Protein 4HSC (pdb70)

Solvent-accessible surface area: 22706 Å² total; per-residue (Å²): 168,93,33,51,138,64,3,20,89,102,0,94,80,14,127,37,84,55,91,129,23,0,27,44,107,31,88,91,32,142,144,56,45,55,63,58,22,77,120,65,103,74,59,0,35,12,14,62,42,98,95,76,105,27,99,46,62,22,67,37,8,13,19,38,52,87,60,10,83,69,6,23,0,0,2,4,0,10,0,31,156,18,0,7,55,16,102,9,54,34,6,103,22,144,23,48,70,15,99,0,73,0,68,6,67,61,18,40,127,107,6,57,46,98,10,110,61,0,49,92,61,65,0,28,74,18,11,84,80,1,16,77,63,6,38,118,102,83,11,76,44,104,83,40,100,21,144,71,61,86,44,64,21,18,1,35,30,114,25,3,0,22,6,35,0,30,9,12,10,148,41,0,41,63,20,4,31,13,53,38,140,10,6,61,102,3,82,52,19,0,2,0,0,0,23,10,4,15,6,15,17,0,36,4,72,83,14,128,51,4,5,59,6,6,35,111,49,5,29,12,148,52,0,92,175,79,32,4,43,58,130,11,0,2,0,0,0,14,33,0,8,19,0,28,8,0,2,0,18,0,34,4,77,24,45,29,97,64,3,92,44,0,0,34,23,0,17,186,23,79,118,18,85,112,58,58,124,54,40,75,4,20,138,95,1,40,2,5,0,1,18,30,11,17,64,83,98,94,57,81,108,48,93,22,132,67,20,75,57,0,48,84,24,23,146,93,19,24,46,3,13,156,156,40,65,20,54,37,12,2,6,26,1,0,2,3,58,74,48,109,78,1,11,5,7,14,78,9,37,23,33,29,18,51,1,22,63,97,40,42,6,112,0,36,4,23,0,84,0,75,15,54,0,19,0,53,0,41,8,15,39,15,46,20,96,110,155,13,135,81,86,80,58,169,96,162,21,114,37,16,112,128,68,31,87,48,107,40,77,52,81,6,100,3,29,12,9,12,96,61,3,74,1,12,0,56,0,28,8,43,41,98,206,62,134,72,62,120,24,12,70,55,154,96,8,128,33,17,141,66,0,29,0,63,4,40,24,54,36,109,74,17,156,28,58,27,77,85,180

Sequence (469 aa):
EDHTEEINDKIYSLNYNELEVLAKNGETIENFVPKEGVKKADKFIVIERKKKNINTTPVDISIIDSVTDRTYPAALQLANKGFTENKPDAVVTKRNPQKIHIDLPGMGDKATVEVNDPTYANVSTAIDNLVNQWHDNYSGGNTLPARTQYTESMVYSKSQIEAALNVNSKILDGTLGIDFKSISKGEKKVMIAAYKQIFYTVSANLPNNPADVFDKSVTFKELQRKGVSNEAPPLFVSNVAYGRTVFVKLETSSKSNDVEAAFSAALKGTDVKTNGKYSDILENSSFTAVVLGGDAAEHNKVVTKDFDVIRNVIKDNATFSRKNPAYPISYTSVFLKNNKIAGVNNRTEYVETTSTEYTSGKINLSHQGAYVAQYEILWDEINYDDKGKEVITKRRWDNNWYSKTSPFSTVIPLGANSRNIRIMARECTGLAWEWWRKVIDERDVKLSKEINVNISGSTLSPYGSITYK

Structure (mmCIF, N/CA/C/O backbone):
data_4HSC
#
_entry.id   4HSC
#
_cell.length_a   46.208
_cell.length_b   85.343
_cell.length_c   81.223
_cell.angle_alpha   90.000
_cell.angle_beta   92.080
_cell.angle_gamma   90.000
#
_symmetry.space_group_name_H-M   'P 1 21 1'
#
loop_
_entity.id
_entity.type
_entity.pdbx_description
1 polymer 'Streptolysin O'
2 water water
#
loop_
_atom_site.group_PDB
_atom_site.id
_atom_site.type_symbol
_atom_site.label_atom_id
_atom_site.label_alt_id
_atom_site.label_comp_id
_atom_site.label_asym_id
_atom_site.label_entity_id
_atom_site.label_seq_id
_atom_site.pdbx_PDB_ins_code
_atom_site.Cartn_x
_atom_site.Cartn_y
_atom_site.Cartn_z
_atom_site.occupancy
_atom_site.B_iso_or_equiv
_atom_site.auth_seq_id
_atom_site.auth_comp_id
_atom_site.auth_asym_id
_atom_site.auth_atom_id
_atom_site.pdbx_PDB_model_num
ATOM 1 N N . GLU A 1 103 ? 35.912 -7.553 -29.166 1.00 48.69 103 GLU X N 1
ATOM 2 C CA . GLU A 1 103 ? 36.936 -7.250 -28.163 1.00 62.34 103 GLU X CA 1
ATOM 3 C C . GLU A 1 103 ? 36.422 -7.425 -26.724 1.00 60.26 103 GLU X C 1
ATOM 4 O O . GLU A 1 103 ? 35.256 -7.146 -26.426 1.00 61.69 103 GLU X O 1
ATOM 10 N N . ASP A 1 104 ? 37.307 -7.872 -25.838 1.00 59.53 104 ASP X N 1
ATOM 11 C CA . ASP A 1 104 ? 36.909 -8.326 -24.507 1.00 55.38 104 ASP X CA 1
ATOM 12 C C . ASP A 1 104 ? 37.640 -7.597 -23.376 1.00 55.97 104 ASP X C 1
ATOM 13 O O . ASP A 1 104 ? 38.837 -7.795 -23.171 1.00 54.00 104 ASP X O 1
ATOM 18 N N . HIS A 1 105 ? 36.905 -6.785 -22.618 1.00 53.07 105 HIS X N 1
ATOM 19 C CA . HIS A 1 105 ? 37.505 -5.975 -21.554 1.00 49.45 105 HIS X CA 1
ATOM 20 C C . HIS A 1 105 ? 37.347 -6.596 -20.172 1.00 47.27 105 HIS X C 1
ATOM 21 O O . HIS A 1 105 ? 37.542 -5.934 -19.154 1.00 45.87 105 HIS X O 1
ATOM 28 N N . THR A 1 106 ? 37.004 -7.874 -20.150 1.00 43.30 106 THR X N 1
ATOM 29 C CA . THR A 1 106 ? 36.800 -8.596 -18.907 1.00 45.52 106 THR X CA 1
ATOM 30 C C . THR A 1 106 ? 37.959 -8.362 -17.922 1.00 47.25 106 THR X C 1
ATOM 31 O O . THR A 1 106 ? 37.752 -7.800 -16.846 1.00 42.08 106 THR X O 1
ATOM 35 N N . GLU A 1 107 ? 39.179 -8.742 -18.297 1.00 41.37 107 GLU X N 1
ATOM 36 C CA . GLU A 1 107 ? 40.332 -8.548 -17.407 1.00 45.52 107 GLU X CA 1
ATOM 37 C C . GLU A 1 107 ? 40.480 -7.113 -16.916 1.00 41.91 107 GLU X C 1
ATOM 38 O O . GLU A 1 107 ? 40.827 -6.861 -15.748 1.00 40.98 107 GLU X O 1
ATOM 44 N N . GLU A 1 108 ? 40.225 -6.168 -17.802 1.00 38.43 108 GLU X N 1
ATOM 45 C CA . GLU A 1 108 ? 40.300 -4.765 -17.422 1.00 42.10 108 GLU X CA 1
ATOM 46 C C . GLU A 1 108 ? 39.297 -4.393 -16.324 1.00 38.82 108 GLU X C 1
ATOM 47 O O . GLU A 1 108 ? 39.652 -3.741 -15.341 1.00 40.31 108 GLU X O 1
ATOM 53 N N . ILE A 1 109 ? 38.041 -4.774 -16.515 1.00 37.98 109 ILE X N 1
ATOM 54 C CA . ILE A 1 109 ? 36.982 -4.428 -15.560 1.00 40.37 109 ILE X CA 1
ATOM 55 C C . ILE A 1 109 ? 37.323 -4.996 -14.187 1.00 32.61 109 ILE X C 1
ATOM 56 O O . ILE A 1 109 ? 37.353 -4.287 -13.194 1.00 34.99 109 ILE X O 1
ATOM 61 N N . ASN A 1 110 ? 37.621 -6.284 -14.160 1.00 32.48 110 ASN X N 1
ATOM 62 C CA . ASN A 1 110 ? 38.069 -6.941 -12.948 1.00 37.32 110 ASN X CA 1
ATOM 63 C C . ASN A 1 110 ? 39.249 -6.241 -12.288 1.00 37.57 110 ASN X C 1
ATOM 64 O O . ASN A 1 110 ? 39.186 -5.865 -11.113 1.00 35.62 110 ASN X O 1
ATOM 69 N N . ASP A 1 111 ? 40.328 -6.048 -13.030 1.00 37.56 111 ASP X N 1
ATOM 70 C CA . ASP A 1 111 ? 41.500 -5.414 -12.423 1.00 36.92 111 ASP X CA 1
ATOM 71 C C . ASP A 1 111 ? 41.213 -4.016 -11.872 1.00 36.47 111 ASP X C 1
ATOM 72 O O . ASP A 1 111 ? 41.705 -3.652 -10.804 1.00 37.87 111 ASP X O 1
ATOM 77 N N . LYS A 1 112 ? 40.405 -3.243 -12.585 1.00 32.10 112 LYS X N 1
ATOM 78 C CA . LYS A 1 112 ? 40.112 -1.871 -12.159 1.00 32.93 112 LYS X CA 1
ATOM 79 C C . LYS A 1 112 ? 39.136 -1.836 -10.980 1.00 34.02 112 LYS X C 1
ATOM 80 O O . LYS A 1 112 ? 39.284 -1.022 -10.085 1.00 33.70 112 LYS X O 1
ATOM 86 N N . ILE A 1 113 ? 38.153 -2.732 -10.971 1.00 31.59 113 ILE X N 1
ATOM 87 C CA . ILE A 1 113 ? 37.257 -2.836 -9.820 1.00 30.57 113 ILE X CA 1
ATOM 88 C C . ILE A 1 113 ? 37.990 -3.367 -8.582 1.00 34.66 113 ILE X C 1
ATOM 89 O O . ILE A 1 113 ? 37.806 -2.855 -7.474 1.00 35.36 113 ILE X O 1
ATOM 94 N N . TYR A 1 114 ? 38.837 -4.374 -8.759 1.00 30.71 114 TYR X N 1
ATOM 95 C CA . TYR A 1 114 ? 39.586 -4.895 -7.626 1.00 32.43 114 TYR X CA 1
ATOM 96 C C . TYR A 1 114 ? 40.525 -3.829 -7.077 1.00 35.40 114 TYR X C 1
ATOM 97 O O . TYR A 1 114 ? 40.841 -3.839 -5.898 1.00 37.08 114 TYR X O 1
ATOM 106 N N . SER A 1 115 ? 40.962 -2.904 -7.929 1.00 33.73 115 SER X N 1
ATOM 107 C CA . SER A 1 115 ? 41.856 -1.823 -7.499 1.00 33.16 115 SER X CA 1
ATOM 108 C C . SER A 1 115 ? 41.168 -0.665 -6.761 1.00 34.13 115 SER X C 1
ATOM 109 O O . SER A 1 115 ? 41.828 0.191 -6.164 1.00 36.55 115 SER X O 1
ATOM 112 N N . LEU A 1 116 ? 39.843 -0.614 -6.804 1.00 35.63 116 LEU X N 1
ATOM 113 C CA . LEU A 1 116 ? 39.145 0.396 -6.019 1.00 32.02 116 LEU X CA 1
ATOM 114 C C . LEU A 1 116 ? 39.591 0.273 -4.554 1.00 35.07 116 LEU X C 1
ATOM 115 O O . LEU A 1 116 ? 39.740 -0.833 -4.039 1.00 36.58 116 LEU X O 1
ATOM 120 N N . ASN A 1 117 ? 39.854 1.395 -3.893 1.00 34.55 117 ASN X N 1
ATOM 121 C CA . ASN A 1 117 ? 40.285 1.368 -2.485 1.00 36.96 117 ASN X CA 1
ATOM 122 C C . ASN A 1 117 ? 39.366 2.271 -1.679 1.00 35.92 117 ASN X C 1
ATOM 123 O O . ASN A 1 117 ? 39.428 3.496 -1.786 1.00 37.21 117 ASN X O 1
ATOM 128 N N . TYR A 1 118 ? 38.488 1.670 -0.888 1.00 35.29 118 TYR X N 1
ATOM 129 C CA . TYR A 1 118 ? 37.517 2.455 -0.140 1.00 35.03 118 TYR X CA 1
ATOM 130 C C . TYR A 1 118 ? 37.140 1.765 1.166 1.00 36.70 118 TYR X C 1
ATOM 131 O O . TYR A 1 118 ? 37.369 0.571 1.349 1.00 35.87 118 TYR X O 1
ATOM 140 N N . ASN A 1 119 ? 36.589 2.533 2.093 1.00 36.59 119 ASN X N 1
ATOM 141 C CA . ASN A 1 119 ? 36.126 1.953 3.338 1.00 36.84 119 ASN X CA 1
ATOM 142 C C . ASN A 1 119 ? 34.626 1.663 3.252 1.00 35.76 119 ASN X C 1
ATOM 143 O O . ASN A 1 119 ? 33.809 2.564 3.118 1.00 36.91 119 ASN X O 1
ATOM 148 N N . GLU A 1 120 ? 34.278 0.389 3.305 1.00 37.73 120 GLU X N 1
ATOM 149 C CA . GLU A 1 120 ? 32.912 -0.032 3.051 1.00 38.55 120 GLU X CA 1
ATOM 150 C C . GLU A 1 120 ? 31.900 0.659 3.944 1.00 37.29 120 GLU X C 1
ATOM 151 O O . GLU A 1 120 ? 30.804 0.971 3.495 1.00 39.12 120 GLU X O 1
ATOM 157 N N . LEU A 1 121 ? 32.263 0.918 5.196 1.00 39.44 121 LEU X N 1
ATOM 158 C CA . LEU A 1 121 ? 31.357 1.642 6.077 1.00 36.37 121 LEU X CA 1
ATOM 159 C C . LEU A 1 121 ? 31.354 3.121 5.726 1.00 40.74 121 LEU X C 1
ATOM 160 O O . LEU A 1 121 ? 30.289 3.730 5.609 1.00 43.53 121 LEU X O 1
ATOM 165 N N . GLU A 1 122 ? 32.536 3.704 5.530 1.00 37.33 122 GLU X N 1
ATOM 166 C CA . GLU A 1 122 ? 32.619 5.132 5.226 1.00 33.53 122 GLU X CA 1
ATOM 167 C C . GLU A 1 122 ? 31.805 5.506 3.979 1.00 38.76 122 GLU X C 1
ATOM 168 O O . GLU A 1 122 ? 30.992 6.428 4.029 1.00 37.44 122 GLU X O 1
ATOM 174 N N . VAL A 1 123 ? 31.998 4.800 2.863 1.00 36.08 123 VAL X N 1
ATOM 175 C CA . VAL A 1 123 ? 31.307 5.196 1.612 1.00 41.02 123 VAL X CA 1
ATOM 176 C C . VAL A 1 123 ? 29.764 5.253 1.678 1.00 36.93 123 VAL X C 1
ATOM 177 O O . VAL A 1 123 ? 29.133 5.928 0.861 1.00 35.01 123 VAL X O 1
ATOM 181 N N . LEU A 1 124 ? 29.170 4.547 2.636 1.00 35.52 124 LEU X N 1
ATOM 182 C CA . LEU A 1 124 ? 27.714 4.570 2.847 1.00 35.43 124 LEU X CA 1
ATOM 183 C C . LEU A 1 124 ? 27.353 5.053 4.258 1.00 39.98 124 LEU X C 1
ATOM 184 O O . LEU A 1 124 ? 26.274 4.767 4.770 1.00 37.43 124 LEU X O 1
ATOM 189 N N . ALA A 1 125 ? 28.256 5.787 4.896 1.00 41.05 125 ALA X N 1
ATOM 190 C CA . ALA A 1 125 ? 27.967 6.294 6.229 1.00 38.05 125 ALA X CA 1
ATOM 191 C C . ALA A 1 125 ? 26.904 7.367 6.152 1.00 35.83 125 ALA X C 1
ATOM 192 O O . ALA A 1 125 ? 26.869 8.138 5.217 1.00 40.17 125 ALA X O 1
ATOM 194 N N . LYS A 1 126 ? 26.011 7.387 7.133 1.00 41.53 126 LYS X N 1
ATOM 195 C CA . LYS A 1 126 ? 25.005 8.433 7.231 1.00 45.07 126 LYS X CA 1
ATOM 196 C C . LYS A 1 126 ? 25.141 9.103 8.612 1.00 48.20 126 LYS X C 1
ATOM 197 O O . LYS A 1 126 ? 24.854 8.498 9.658 1.00 46.93 126 LYS X O 1
ATOM 203 N N . ASN A 1 127 ? 25.609 10.346 8.612 1.00 49.13 127 ASN X N 1
ATOM 204 C CA . ASN A 1 127 ? 25.849 11.068 9.860 1.00 52.88 127 ASN X CA 1
ATOM 205 C C . ASN A 1 127 ? 24.736 12.079 10.111 1.00 52.69 127 ASN X C 1
ATOM 206 O O . ASN A 1 127 ? 24.327 12.804 9.195 1.00 50.54 127 ASN X O 1
ATOM 211 N N . GLY A 1 128 ? 24.246 12.123 11.346 1.00 47.50 128 GLY X N 1
ATOM 212 C CA . GLY A 1 128 ? 23.130 12.994 11.691 1.00 54.91 128 GLY X CA 1
ATOM 213 C C . GLY A 1 128 ? 23.546 14.280 12.382 1.00 56.04 128 GLY X C 1
ATOM 214 O O . GLY A 1 128 ? 24.457 14.961 11.920 1.00 52.74 128 GLY X O 1
ATOM 215 N N . GLU A 1 129 ? 22.878 14.604 13.490 1.00 57.43 129 GLU X N 1
ATOM 216 C CA . GLU A 1 129 ? 23.149 15.833 14.240 1.00 52.57 129 GLU X CA 1
ATOM 217 C C . GLU A 1 129 ? 24.089 15.623 15.405 1.00 52.79 129 GLU X C 1
ATOM 218 O O . GLU A 1 129 ? 24.186 14.525 15.966 1.00 51.51 129 GLU X O 1
ATOM 224 N N . THR A 1 130 ? 24.776 16.693 15.780 1.00 51.00 130 THR X N 1
ATOM 225 C CA . THR A 1 130 ? 25.498 16.681 17.032 1.00 56.73 130 THR X CA 1
ATOM 226 C C . THR A 1 130 ? 24.707 17.586 17.945 1.00 57.96 130 THR X C 1
ATOM 227 O O . THR A 1 130 ? 24.353 18.708 17.571 1.00 57.64 130 THR X O 1
ATOM 231 N N . ILE A 1 131 ? 24.384 17.079 19.125 1.00 53.58 131 ILE X N 1
ATOM 232 C CA . ILE A 1 131 ? 23.631 17.867 20.077 1.00 60.37 131 ILE X CA 1
ATOM 233 C C . ILE A 1 131 ? 24.586 18.679 20.942 1.00 62.96 131 ILE X C 1
ATOM 234 O O . ILE A 1 131 ? 25.309 18.125 21.777 1.00 62.41 131 ILE X O 1
ATOM 239 N N . GLU A 1 132 ? 24.601 19.990 20.720 1.00 57.80 132 GLU X N 1
ATOM 240 C CA . GLU A 1 132 ? 25.490 20.865 21.470 1.00 65.11 132 GLU X CA 1
ATOM 241 C C . GLU A 1 132 ? 24.924 21.142 22.866 1.00 66.00 132 GLU X C 1
ATOM 242 O O . GLU A 1 132 ? 25.020 20.291 23.753 1.00 67.27 132 GLU X O 1
ATOM 248 N N . ASN A 1 133 ? 24.324 22.309 23.076 1.00 66.32 133 ASN X N 1
ATOM 249 C CA . ASN A 1 133 ? 23.780 22.598 24.405 1.00 70.25 133 ASN X CA 1
ATOM 250 C C . ASN A 1 133 ? 22.259 22.495 24.505 1.00 67.83 133 ASN X C 1
ATOM 251 O O . ASN A 1 133 ? 21.541 22.697 23.521 1.00 68.09 133 ASN X O 1
ATOM 256 N N . PHE A 1 134 ? 21.793 22.176 25.713 1.00 65.40 134 PHE X N 1
ATOM 257 C CA . PHE A 1 134 ? 20.372 22.069 26.025 1.00 60.70 134 PHE X CA 1
ATOM 258 C C . PHE A 1 134 ? 20.158 22.105 27.542 1.00 61.67 134 PHE X C 1
ATOM 259 O O . PHE A 1 134 ? 21.044 21.731 28.323 1.00 58.54 134 PHE X O 1
ATOM 267 N N . VAL A 1 135 ? 18.977 22.551 27.959 1.00 55.43 135 VAL X N 1
ATOM 268 C CA . VAL A 1 135 ? 18.616 22.533 29.372 1.00 55.11 135 VAL X CA 1
ATOM 269 C C . VAL A 1 135 ? 17.964 21.198 29.749 1.00 54.83 135 VAL X C 1
ATOM 270 O O . VAL A 1 135 ? 16.893 20.849 29.244 1.00 53.51 135 VAL X O 1
ATOM 274 N N . PRO A 1 136 ? 18.621 20.445 30.641 1.00 51.12 136 PRO X N 1
ATOM 275 C CA . PRO A 1 136 ? 18.219 19.098 31.053 1.00 49.34 136 PRO X CA 1
ATOM 276 C C . PRO A 1 136 ? 16.856 19.073 31.728 1.00 52.43 136 PRO X C 1
ATOM 277 O O . PRO A 1 136 ? 16.147 18.064 31.692 1.00 53.22 136 PRO X O 1
ATOM 281 N N . LYS A 1 137 ? 16.485 20.173 32.363 1.00 52.64 137 LYS X N 1
ATOM 282 C CA . LYS A 1 137 ? 15.245 20.163 33.117 1.00 51.71 137 LYS X CA 1
ATOM 283 C C . LYS A 1 137 ? 14.811 21.578 33.408 1.00 50.04 137 LYS X C 1
ATOM 284 O O . LYS A 1 137 ? 15.588 22.401 33.880 1.00 49.83 137 LYS X O 1
ATOM 290 N N . GLU A 1 138 ? 13.567 21.869 33.086 1.00 48.70 138 GLU X N 1
ATOM 291 C CA . GLU A 1 138 ? 13.042 23.188 33.344 1.00 51.15 138 GLU X CA 1
ATOM 292 C C . GLU A 1 138 ? 11.593 23.052 33.761 1.00 53.14 138 GLU X C 1
ATOM 293 O O . GLU A 1 138 ? 10.906 22.112 33.362 1.00 53.70 138 GLU X O 1
ATOM 299 N N . GLY A 1 139 ? 11.141 23.987 34.587 1.00 52.05 139 GLY X N 1
ATOM 300 C CA . GLY A 1 139 ? 9.772 23.998 35.047 1.00 50.23 139 GLY X CA 1
ATOM 301 C C . GLY A 1 139 ? 9.221 25.387 34.844 1.00 56.81 139 GLY X C 1
ATOM 302 O O . GLY A 1 139 ? 9.965 26.375 34.904 1.00 54.08 139 GLY X O 1
ATOM 303 N N . VAL A 1 140 ? 7.923 25.472 34.585 1.00 54.96 140 VAL X N 1
ATOM 304 C CA . VAL A 1 140 ? 7.283 26.767 34.448 1.00 56.33 140 VAL X CA 1
ATOM 305 C C . VAL A 1 140 ? 5.820 26.693 34.829 1.00 57.56 140 VAL X C 1
ATOM 306 O O . VAL A 1 140 ? 5.110 25.782 34.409 1.00 61.21 140 VAL X O 1
ATOM 310 N N . LYS A 1 141 ? 5.371 27.652 35.632 1.00 63.84 141 LYS X N 1
ATOM 311 C CA . LYS A 1 141 ? 3.966 27.733 36.003 1.00 65.29 141 LYS X CA 1
ATOM 312 C C . LYS A 1 141 ? 3.190 28.302 34.821 1.00 69.90 141 LYS X C 1
ATOM 313 O O . LYS A 1 141 ? 3.519 29.374 34.304 1.00 67.56 141 LYS X O 1
ATOM 319 N N . LYS A 1 142 ? 2.174 27.574 34.378 1.00 67.41 142 LYS X N 1
ATOM 320 C CA . LYS A 1 142 ? 1.359 28.046 33.274 1.00 71.10 142 LYS X CA 1
ATOM 321 C C . LYS A 1 142 ? 0.302 28.949 33.856 1.00 75.34 142 LYS X C 1
ATOM 322 O O . LYS A 1 142 ? 0.451 30.171 33.884 1.00 79.55 142 LYS X O 1
ATOM 324 N N . ALA A 1 143 ? -0.768 28.333 34.335 1.00 72.83 143 ALA X N 1
ATOM 325 C CA . ALA A 1 143 ? -1.828 29.073 34.988 1.00 73.87 143 ALA X CA 1
ATOM 326 C C . ALA A 1 143 ? -2.297 28.229 36.154 1.00 74.08 143 ALA X C 1
ATOM 327 O O . ALA A 1 143 ? -2.025 28.524 37.315 1.00 65.03 143 ALA X O 1
ATOM 329 N N . ASP A 1 144 ? -2.979 27.148 35.811 1.00 74.21 144 ASP X N 1
ATOM 330 C CA . ASP A 1 144 ? -3.499 26.212 36.781 1.00 74.75 144 ASP X CA 1
ATOM 331 C C . ASP A 1 144 ? -2.401 25.204 37.153 1.00 74.44 144 ASP X C 1
ATOM 332 O O . ASP A 1 144 ? -2.482 24.505 38.174 1.00 66.42 144 ASP X O 1
ATOM 337 N N . LYS A 1 145 ? -1.361 25.156 36.322 1.00 72.06 145 LYS X N 1
ATOM 338 C CA . LYS A 1 145 ? -0.468 24.005 36.291 1.00 63.46 145 LYS X CA 1
ATOM 339 C C . LYS A 1 145 ? 1.008 24.346 36.441 1.00 56.94 145 LYS X C 1
ATOM 340 O O . LYS A 1 145 ? 1.416 25.512 36.357 1.00 56.57 145 LYS X O 1
ATOM 346 N N . PHE A 1 146 ? 1.798 23.298 36.653 1.00 51.61 146 PHE X N 1
ATOM 347 C CA . PHE A 1 146 ? 3.258 23.379 36.645 1.00 54.22 146 PHE X CA 1
ATOM 348 C C . PHE A 1 146 ? 3.731 22.382 35.589 1.00 51.16 146 PHE X C 1
ATOM 349 O O . PHE A 1 146 ? 3.450 21.185 35.688 1.00 47.09 146 PHE X O 1
ATOM 357 N N . ILE A 1 147 ? 4.417 22.880 34.566 1.00 51.87 147 ILE X N 1
ATOM 358 C CA . ILE A 1 147 ? 4.855 22.032 33.461 1.00 50.75 147 ILE X CA 1
ATOM 359 C C . ILE A 1 147 ? 6.346 21.765 33.546 1.00 46.08 147 ILE X C 1
ATOM 360 O O . ILE A 1 147 ? 7.161 22.683 33.432 1.00 46.96 147 ILE X O 1
ATOM 365 N N . VAL A 1 148 ? 6.697 20.503 33.761 1.00 40.26 148 VAL X N 1
ATOM 366 C CA . VAL A 1 148 ? 8.092 20.115 33.892 1.00 44.74 148 VAL X CA 1
ATOM 367 C C . VAL A 1 148 ? 8.549 19.417 32.616 1.00 53.59 148 VAL X C 1
ATOM 368 O O . VAL A 1 148 ? 7.937 18.433 32.180 1.00 53.07 148 VAL X O 1
ATOM 372 N N . ILE A 1 149 ? 9.616 19.931 32.014 1.00 47.38 149 ILE X N 1
ATOM 373 C CA . ILE A 1 149 ? 10.143 19.348 30.794 1.00 47.42 149 ILE X CA 1
ATOM 374 C C . ILE A 1 149 ? 11.518 18.785 31.081 1.00 49.54 149 ILE X C 1
ATOM 375 O O . ILE A 1 149 ? 12.374 19.473 31.634 1.00 55.23 149 ILE X O 1
ATOM 380 N N . GLU A 1 150 ? 11.721 17.526 30.722 1.00 46.87 150 GLU X N 1
ATOM 381 C CA . GLU A 1 150 ? 13.005 16.874 30.926 1.00 48.23 150 GLU X CA 1
ATOM 382 C C . GLU A 1 150 ? 13.652 16.437 29.606 1.00 48.87 150 GLU X C 1
ATOM 383 O O . GLU A 1 150 ? 13.019 15.786 28.777 1.00 47.36 150 GLU X O 1
ATOM 389 N N . ARG A 1 151 ? 14.916 16.792 29.422 1.00 48.85 151 ARG X N 1
ATOM 390 C CA . ARG A 1 151 ? 15.636 16.467 28.199 1.00 48.12 151 ARG X CA 1
ATOM 391 C C . ARG A 1 151 ? 16.849 15.594 28.481 1.00 53.63 151 ARG X C 1
ATOM 392 O O . ARG A 1 151 ? 17.527 15.768 29.499 1.00 55.90 151 ARG X O 1
ATOM 400 N N . LYS A 1 152 ? 17.108 14.649 27.578 1.00 49.97 152 LYS X N 1
ATOM 401 C CA . LYS A 1 152 ? 18.279 13.781 27.668 1.00 48.54 152 LYS X CA 1
ATOM 402 C C . LYS A 1 152 ? 18.965 13.653 26.310 1.00 50.81 152 LYS X C 1
ATOM 403 O O . LYS A 1 152 ? 18.316 13.351 25.305 1.00 47.90 152 LYS X O 1
ATOM 409 N N . LYS A 1 153 ? 20.270 13.912 26.274 1.00 49.41 153 LYS X N 1
ATOM 410 C CA . LYS A 1 153 ? 21.044 13.714 25.060 1.00 49.18 153 LYS X CA 1
ATOM 411 C C . LYS A 1 153 ? 21.195 12.213 24.856 1.00 52.83 153 LYS X C 1
ATOM 412 O O . LYS A 1 153 ? 21.561 11.490 25.789 1.00 51.25 153 LYS X O 1
ATOM 418 N N . LYS A 1 154 ? 20.889 11.738 23.652 1.00 45.54 154 LYS X N 1
ATOM 419 C CA . LYS A 1 154 ? 20.964 10.308 23.391 1.00 47.88 154 LYS X CA 1
ATOM 420 C C . LYS A 1 154 ? 21.538 9.986 22.029 1.00 46.31 154 LYS X C 1
ATOM 421 O O . LYS A 1 154 ? 21.548 10.822 21.131 1.00 44.92 154 LYS X O 1
ATOM 427 N N . ASN A 1 155 ? 22.013 8.751 21.904 1.00 51.92 155 ASN X N 1
ATOM 428 C CA . ASN A 1 155 ? 22.725 8.282 20.724 1.00 54.87 155 ASN X CA 1
ATOM 429 C C . ASN A 1 155 ? 22.011 7.128 20.012 1.00 49.89 155 ASN X C 1
ATOM 430 O O . ASN A 1 155 ? 21.455 6.236 20.659 1.00 45.34 155 ASN X O 1
ATOM 435 N N . ILE A 1 156 ? 22.032 7.162 18.679 1.00 51.90 156 ILE X N 1
ATOM 436 C CA . ILE A 1 156 ? 21.606 6.037 17.851 1.00 48.65 156 ILE X CA 1
ATOM 437 C C . ILE A 1 156 ? 22.739 5.652 16.909 1.00 48.07 156 ILE X C 1
ATOM 438 O O . ILE A 1 156 ? 23.269 6.504 16.197 1.00 49.66 156 ILE X O 1
ATOM 443 N N . ASN A 1 157 ? 23.106 4.377 16.900 1.00 42.19 157 ASN X N 1
ATOM 444 C CA . ASN A 1 157 ? 24.080 3.875 15.937 1.00 44.49 157 ASN X CA 1
ATOM 445 C C . ASN A 1 157 ? 23.634 2.511 15.415 1.00 45.18 157 ASN X C 1
ATOM 446 O O . ASN A 1 157 ? 23.571 1.526 16.153 1.00 42.70 157 ASN X O 1
ATOM 451 N N . THR A 1 158 ? 23.316 2.468 14.131 1.00 44.13 158 THR X N 1
ATOM 452 C CA . THR A 1 158 ? 22.630 1.326 13.570 1.00 40.20 158 THR X CA 1
ATOM 453 C C . THR A 1 158 ? 23.091 1.153 12.135 1.00 40.55 158 THR X C 1
ATOM 454 O O . THR A 1 158 ? 23.496 2.124 11.488 1.00 37.88 158 THR X O 1
ATOM 458 N N . THR A 1 159 ? 23.047 -0.083 11.645 1.00 39.50 159 THR X N 1
ATOM 459 C CA . THR A 1 159 ? 23.509 -0.397 10.301 1.00 38.82 159 THR X CA 1
ATOM 460 C C . THR A 1 159 ? 22.597 -1.432 9.639 1.00 36.62 159 THR X C 1
ATOM 461 O O . THR A 1 159 ? 22.913 -2.614 9.633 1.00 43.98 159 THR X O 1
ATOM 465 N N . PRO A 1 160 ? 21.463 -0.985 9.078 1.00 36.41 160 PRO X N 1
ATOM 466 C CA . PRO A 1 160 ? 20.512 -1.826 8.340 1.00 37.70 160 PRO X CA 1
ATOM 467 C C . PRO A 1 160 ? 21.150 -2.440 7.102 1.00 35.94 160 PRO X C 1
ATOM 468 O O . PRO A 1 160 ? 21.959 -1.776 6.463 1.00 35.56 160 PRO X O 1
ATOM 472 N N . VAL A 1 161 ? 20.766 -3.659 6.748 1.00 36.88 161 VAL X N 1
ATOM 473 C CA . VAL A 1 161 ? 21.178 -4.244 5.476 1.00 40.93 161 VAL X CA 1
ATOM 474 C C . VAL A 1 161 ? 20.044 -4.237 4.466 1.00 39.46 161 VAL X C 1
ATOM 475 O O . VAL A 1 161 ? 20.255 -4.442 3.273 1.00 36.93 161 VAL X O 1
ATOM 479 N N . ASP A 1 162 ? 18.842 -3.987 4.960 1.00 34.34 162 ASP X N 1
ATOM 480 C CA . ASP A 1 162 ? 17.680 -3.788 4.114 1.00 32.61 162 ASP X CA 1
ATOM 481 C C . ASP A 1 162 ? 17.594 -2.295 3.920 1.00 35.34 162 ASP X C 1
ATOM 482 O O . ASP A 1 162 ? 17.732 -1.530 4.868 1.00 40.65 162 ASP X O 1
ATOM 487 N N . ILE A 1 163 ? 17.379 -1.862 2.699 1.00 29.20 163 ILE X N 1
ATOM 488 C CA . ILE A 1 163 ? 17.235 -0.441 2.461 1.00 35.12 163 ILE X CA 1
ATOM 489 C C . ILE A 1 163 ? 15.841 -0.258 1.892 1.00 32.96 163 ILE X C 1
ATOM 490 O O . ILE A 1 163 ? 15.451 -1.000 0.985 1.00 29.64 163 ILE X O 1
ATOM 495 N N . SER A 1 164 ? 15.072 0.686 2.437 1.00 34.00 164 SER X N 1
ATOM 496 C CA . SER A 1 164 ? 13.708 0.903 1.941 1.00 27.94 164 SER X CA 1
ATOM 497 C C . SER A 1 164 ? 13.747 1.408 0.530 1.00 30.26 164 SER X C 1
ATOM 498 O O . SER A 1 164 ? 14.704 2.038 0.116 1.00 34.82 164 SER X O 1
ATOM 501 N N . ILE A 1 165 ? 12.698 1.134 -0.192 1.00 33.41 165 ILE X N 1
ATOM 502 C CA . ILE A 1 165 ? 12.520 1.609 -1.520 1.00 34.70 165 ILE X CA 1
ATOM 503 C C . ILE A 1 165 ? 11.404 2.627 -1.466 1.00 38.70 165 ILE X C 1
ATOM 504 O O . ILE A 1 165 ? 10.363 2.368 -0.926 1.00 39.76 165 ILE X O 1
ATOM 509 N N . ILE A 1 166 ? 11.654 3.799 -2.001 1.00 41.77 166 ILE X N 1
ATOM 510 C CA . ILE A 1 166 ? 10.602 4.762 -2.249 1.00 50.17 166 ILE X CA 1
ATOM 511 C C . ILE A 1 166 ? 10.313 4.734 -3.755 1.00 53.82 166 ILE X C 1
ATOM 512 O O . ILE A 1 166 ? 11.185 4.840 -4.568 1.00 59.93 166 ILE X O 1
ATOM 517 N N . ASP A 1 167 ? 9.112 4.476 -4.175 1.00 49.52 167 ASP X N 1
ATOM 518 C CA . ASP A 1 167 ? 9.036 4.203 -5.591 1.00 59.49 167 ASP X CA 1
ATOM 519 C C . ASP A 1 167 ? 8.841 5.482 -6.312 1.00 67.59 167 ASP X C 1
ATOM 520 O O . ASP A 1 167 ? 7.878 5.632 -7.026 1.00 66.03 167 ASP X O 1
ATOM 525 N N . SER A 1 168 ? 9.822 6.372 -6.169 1.00 69.82 168 SER X N 1
ATOM 526 C CA . SER A 1 168 ? 9.983 7.539 -7.026 1.00 72.63 168 SER X CA 1
ATOM 527 C C . SER A 1 168 ? 10.739 7.098 -8.280 1.00 75.97 168 SER X C 1
ATOM 528 O O . SER A 1 168 ? 10.129 6.877 -9.326 1.00 78.70 168 SER X O 1
ATOM 531 N N . VAL A 1 169 ? 12.060 6.952 -8.175 1.00 68.84 169 VAL X N 1
ATOM 532 C CA . VAL A 1 169 ? 12.821 6.332 -9.252 1.00 66.46 169 VAL X CA 1
ATOM 533 C C . VAL A 1 169 ? 13.304 4.929 -8.971 1.00 66.82 169 VAL X C 1
ATOM 534 O O . VAL A 1 169 ? 14.244 4.702 -8.234 1.00 65.79 169 VAL X O 1
ATOM 538 N N . THR A 1 170 ? 12.650 3.991 -9.627 1.00 66.79 170 THR X N 1
ATOM 539 C CA . THR A 1 170 ? 13.016 2.615 -9.562 1.00 60.60 170 THR X CA 1
ATOM 540 C C . THR A 1 170 ? 11.982 1.891 -10.377 1.00 55.01 170 THR X C 1
ATOM 541 O O . THR A 1 170 ? 10.972 1.574 -9.847 1.00 70.67 170 THR X O 1
ATOM 545 N N . ASP A 1 171 ? 12.180 1.623 -11.655 1.00 52.34 171 ASP X N 1
ATOM 546 C CA . ASP A 1 171 ? 13.296 2.025 -12.499 1.00 50.56 171 ASP X CA 1
ATOM 547 C C . ASP A 1 171 ? 14.710 1.625 -12.113 1.00 44.92 171 ASP X C 1
ATOM 548 O O . ASP A 1 171 ? 15.356 0.921 -12.836 1.00 41.87 171 ASP X O 1
ATOM 553 N N . ARG A 1 172 ? 15.191 2.112 -10.984 1.00 48.68 172 ARG X N 1
ATOM 554 C CA . ARG A 1 172 ? 16.608 1.971 -10.662 1.00 48.20 172 ARG X CA 1
ATOM 555 C C . ARG A 1 172 ? 16.953 0.787 -9.764 1.00 42.31 172 ARG X C 1
ATOM 556 O O . ARG A 1 172 ? 18.134 0.436 -9.616 1.00 36.71 172 ARG X O 1
ATOM 564 N N . THR A 1 173 ? 15.923 0.182 -9.181 1.00 34.89 173 THR X N 1
ATOM 565 C CA . THR A 1 173 ? 16.110 -0.885 -8.210 1.00 32.66 173 THR X CA 1
ATOM 566 C C . THR A 1 173 ? 15.336 -2.126 -8.617 1.00 32.90 173 THR X C 1
ATOM 567 O O . THR A 1 173 ? 14.112 -2.090 -8.742 1.00 30.79 173 THR X O 1
ATOM 571 N N . TYR A 1 174 ? 16.079 -3.206 -8.851 1.00 24.67 174 TYR X N 1
ATOM 572 C CA . TYR A 1 174 ? 15.518 -4.514 -9.131 1.00 24.70 174 TYR X CA 1
ATOM 573 C C . TYR A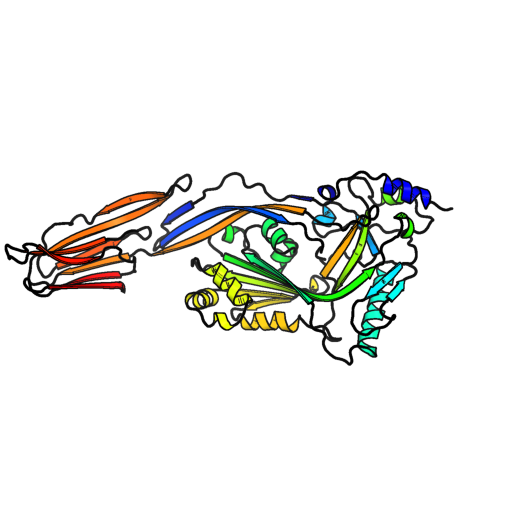 1 174 ? 16.611 -5.550 -8.852 1.00 26.97 174 TYR X C 1
ATOM 574 O O . TYR A 1 174 ? 17.765 -5.180 -8.643 1.00 29.10 174 TYR X O 1
ATOM 583 N N . PRO A 1 175 ? 16.259 -6.845 -8.786 1.00 22.78 175 PRO X N 1
ATOM 584 C CA . PRO A 1 175 ? 17.342 -7.803 -8.544 1.00 22.98 175 PRO X CA 1
ATOM 585 C C . PRO A 1 175 ? 18.381 -7.771 -9.668 1.00 24.58 175 PRO X C 1
ATOM 586 O O . PRO A 1 175 ? 18.021 -7.862 -10.848 1.00 24.74 175 PRO X O 1
ATOM 590 N N . ALA A 1 176 ? 19.645 -7.628 -9.289 1.00 26.78 176 ALA X N 1
ATOM 591 C CA . ALA A 1 176 ? 20.776 -7.610 -10.221 1.00 27.52 176 ALA X CA 1
ATOM 592 C C . ALA A 1 176 ? 20.927 -6.245 -10.862 1.00 28.64 176 ALA X C 1
ATOM 593 O O . ALA A 1 176 ? 21.698 -6.082 -11.807 1.00 24.52 176 ALA X O 1
ATOM 595 N N . ALA A 1 177 ? 20.210 -5.262 -10.342 1.00 23.79 177 ALA X N 1
ATOM 596 C CA . ALA A 1 177 ? 20.502 -3.885 -10.732 1.00 28.88 177 ALA X CA 1
ATOM 597 C C . ALA A 1 177 ? 21.883 -3.532 -10.222 1.00 29.20 177 ALA X C 1
ATOM 598 O O . ALA A 1 177 ? 22.343 -4.117 -9.241 1.00 28.37 177 ALA X O 1
ATOM 600 N N . LEU A 1 178 ? 22.543 -2.589 -10.903 1.00 30.26 178 LEU X N 1
ATOM 601 C CA . LEU A 1 178 ? 23.831 -2.061 -10.482 1.00 25.84 178 LEU X CA 1
ATOM 602 C C . LEU A 1 178 ? 23.635 -0.624 -10.063 1.00 27.35 178 LEU X C 1
ATOM 603 O O . LEU A 1 178 ? 22.962 0.127 -10.760 1.00 29.16 178 LEU X O 1
ATOM 608 N N . GLN A 1 179 ? 24.250 -0.232 -8.951 1.00 22.98 179 GLN X N 1
ATOM 609 C CA . GLN A 1 179 ? 24.076 1.123 -8.432 1.00 26.20 179 GLN X CA 1
ATOM 610 C C . GLN A 1 179 ? 25.389 1.647 -7.890 1.00 32.06 179 GLN X C 1
ATOM 611 O O . GLN A 1 179 ? 26.367 0.886 -7.745 1.00 27.26 179 GLN X O 1
ATOM 617 N N . LEU A 1 180 ? 25.414 2.945 -7.580 1.00 25.41 180 LEU X N 1
ATOM 618 C CA . LEU A 1 180 ? 26.573 3.548 -6.938 1.00 28.73 180 LEU X CA 1
ATOM 619 C C . LEU A 1 180 ? 26.410 3.592 -5.418 1.00 33.73 180 LEU X C 1
ATOM 620 O O . LEU A 1 180 ? 25.331 3.907 -4.921 1.00 29.64 180 LEU X O 1
ATOM 625 N N . ALA A 1 181 ? 27.482 3.301 -4.685 1.00 27.53 181 ALA X N 1
ATOM 626 C CA . ALA A 1 181 ? 27.466 3.491 -3.238 1.00 30.54 181 ALA X CA 1
ATOM 627 C C . ALA A 1 181 ? 27.830 4.932 -2.853 1.00 33.07 181 ALA X C 1
ATOM 628 O O . ALA A 1 181 ? 28.983 5.217 -2.549 1.00 34.04 181 ALA X O 1
ATOM 630 N N . ASN A 1 182 ? 26.845 5.824 -2.816 1.00 34.00 182 ASN X N 1
ATOM 631 C CA . ASN A 1 182 ? 27.113 7.235 -2.511 1.00 39.00 182 ASN X CA 1
ATOM 632 C C . ASN A 1 182 ? 26.017 7.858 -1.651 1.00 38.80 182 ASN X C 1
ATOM 633 O O . ASN A 1 182 ? 25.028 7.208 -1.350 1.00 37.95 182 ASN X O 1
ATOM 638 N N . LYS A 1 183 ? 26.185 9.121 -1.272 1.00 36.18 183 LYS X N 1
ATOM 639 C CA . LYS A 1 183 ? 25.206 9.819 -0.429 1.00 39.98 183 LYS X CA 1
ATOM 640 C C . LYS A 1 183 ? 23.757 9.572 -0.856 1.00 37.06 183 LYS X C 1
ATOM 641 O O . LYS A 1 183 ? 22.913 9.275 -0.028 1.00 35.66 183 LYS X O 1
ATOM 647 N N . GLY A 1 184 ? 23.465 9.708 -2.143 1.00 36.73 184 GLY X N 1
ATOM 648 C CA . GLY A 1 184 ? 22.124 9.440 -2.627 1.00 35.86 184 GLY X CA 1
ATOM 649 C C . GLY A 1 184 ? 21.618 8.055 -2.225 1.00 36.15 184 GLY X C 1
ATOM 650 O O . GLY A 1 184 ? 20.479 7.900 -1.770 1.00 38.21 184 GLY X O 1
ATOM 651 N N . PHE A 1 185 ? 22.455 7.040 -2.393 1.00 30.40 185 PHE X N 1
ATOM 652 C CA . PHE A 1 185 ? 22.062 5.702 -1.966 1.00 35.15 185 PHE X CA 1
ATOM 653 C C . PHE A 1 185 ? 21.517 5.780 -0.548 1.00 32.88 185 PHE X C 1
ATOM 654 O O . PHE A 1 185 ? 20.440 5.269 -0.267 1.00 31.92 185 PHE X O 1
ATOM 662 N N . THR A 1 186 ? 22.266 6.436 0.335 1.00 31.51 186 THR X N 1
ATOM 663 C CA . THR A 1 186 ? 21.946 6.469 1.759 1.00 32.37 186 THR X CA 1
ATOM 664 C C . THR A 1 186 ? 20.644 7.218 2.053 1.00 36.02 186 THR X C 1
ATOM 665 O O . THR A 1 186 ? 20.067 7.047 3.121 1.00 39.64 186 THR X O 1
ATOM 669 N N . GLU A 1 187 ? 20.195 8.045 1.110 1.00 32.00 187 GLU X N 1
ATOM 670 C CA . GLU A 1 187 ? 18.949 8.788 1.252 1.00 35.00 187 GLU X CA 1
ATOM 671 C C . GLU A 1 187 ? 17.882 8.210 0.328 1.00 36.86 187 GLU X C 1
ATOM 672 O O . GLU A 1 187 ? 16.937 8.886 -0.050 1.00 29.28 187 GLU X O 1
ATOM 678 N N . ASN A 1 188 ? 18.041 6.948 -0.049 1.00 35.84 188 ASN X N 1
ATOM 679 C CA . ASN A 1 188 ? 16.997 6.269 -0.796 1.00 30.33 188 ASN X CA 1
ATOM 680 C C . ASN A 1 188 ? 16.727 6.904 -2.147 1.00 35.76 188 ASN X C 1
ATOM 681 O O . ASN A 1 188 ? 15.603 6.841 -2.635 1.00 39.08 188 ASN X O 1
ATOM 686 N N . LYS A 1 189 ? 17.749 7.528 -2.727 1.00 34.49 189 LYS X N 1
ATOM 687 C CA . LYS A 1 189 ? 17.725 7.971 -4.118 1.00 40.47 189 LYS X CA 1
ATOM 688 C C . LYS A 1 189 ? 18.984 7.444 -4.799 1.00 35.51 189 LYS X C 1
ATOM 689 O O . LYS A 1 189 ? 19.910 8.201 -5.046 1.00 36.56 189 LYS X O 1
ATOM 695 N N . PRO A 1 190 ? 19.036 6.138 -5.081 1.00 32.61 190 PRO X N 1
ATOM 696 C CA . PRO A 1 190 ? 20.271 5.589 -5.653 1.00 30.50 190 PRO X CA 1
ATOM 697 C C . PRO A 1 190 ? 20.458 6.007 -7.098 1.00 33.29 190 PRO X C 1
ATOM 698 O O . PRO A 1 190 ? 19.480 6.220 -7.808 1.00 32.92 190 PRO X O 1
ATOM 702 N N . ASP A 1 191 ? 21.709 6.118 -7.520 1.00 32.28 191 ASP X N 1
ATOM 703 C CA . ASP A 1 191 ? 22.016 6.272 -8.929 1.00 34.09 191 ASP X CA 1
ATOM 704 C C . ASP A 1 191 ? 22.250 4.904 -9.548 1.00 35.45 191 ASP X C 1
ATOM 705 O O . ASP A 1 191 ? 22.974 4.066 -8.990 1.00 32.38 191 ASP X O 1
ATOM 710 N N . ALA A 1 192 ? 21.643 4.690 -10.706 1.00 30.11 192 ALA X N 1
ATOM 711 C CA . ALA A 1 192 ? 21.789 3.445 -11.421 1.00 33.36 192 ALA X CA 1
ATOM 712 C C . ALA A 1 192 ? 23.048 3.479 -12.284 1.00 35.54 192 ALA X C 1
ATOM 713 O O . ALA A 1 192 ? 23.535 4.547 -12.639 1.00 34.62 192 ALA X O 1
ATOM 715 N N . VAL A 1 193 ? 23.587 2.299 -12.584 1.00 35.16 193 VAL X N 1
ATOM 716 C CA . VAL A 1 193 ? 24.688 2.161 -13.527 1.00 33.66 193 VAL X CA 1
ATOM 717 C C . VAL A 1 193 ? 24.221 1.194 -14.587 1.00 35.94 193 VAL X C 1
ATOM 718 O O . VAL A 1 193 ? 24.231 -0.019 -14.377 1.00 39.33 193 VAL X O 1
ATOM 722 N N . VAL A 1 194 ? 23.806 1.740 -15.725 1.00 37.08 194 VAL X N 1
ATOM 723 C CA . VAL A 1 194 ? 23.196 0.965 -16.792 1.00 33.26 194 VAL X CA 1
ATOM 724 C C . VAL A 1 194 ? 24.185 0.756 -17.918 1.00 38.72 194 VAL X C 1
ATOM 725 O O . VAL A 1 194 ? 24.732 1.718 -18.444 1.00 39.83 194 VAL X O 1
ATOM 729 N N . THR A 1 195 ? 24.398 -0.504 -18.290 1.00 42.39 195 THR X N 1
ATOM 730 C CA . THR A 1 195 ? 25.290 -0.883 -19.387 1.00 40.38 195 THR X CA 1
ATOM 731 C C . THR A 1 195 ? 24.682 -2.105 -20.093 1.00 41.13 195 THR X C 1
ATOM 732 O O . THR A 1 195 ? 23.634 -2.600 -19.671 1.00 44.34 195 THR X O 1
ATOM 736 N N . LYS A 1 196 ? 25.320 -2.607 -21.152 1.00 39.54 196 LYS X N 1
ATOM 737 C CA . LYS A 1 196 ? 24.910 -3.906 -21.708 1.00 43.78 196 LYS X CA 1
ATOM 738 C C . LYS A 1 196 ? 25.283 -4.937 -20.661 1.00 39.48 196 LYS X C 1
ATOM 739 O O . LYS A 1 196 ? 26.327 -4.801 -20.031 1.00 43.76 196 LYS X O 1
ATOM 745 N N . ARG A 1 197 ? 24.462 -5.973 -20.499 1.00 37.29 197 ARG X N 1
ATOM 746 C CA . ARG A 1 197 ? 24.626 -6.928 -19.404 1.00 36.94 197 ARG X CA 1
ATOM 747 C C . ARG A 1 197 ? 24.706 -8.366 -19.916 1.00 36.17 197 ARG X C 1
ATOM 748 O O . ARG A 1 197 ? 24.152 -8.683 -20.957 1.00 38.12 197 ARG X O 1
ATOM 756 N N . ASN A 1 198 ? 25.402 -9.228 -19.180 1.00 37.29 198 ASN X N 1
ATOM 757 C CA . ASN A 1 198 ? 25.363 -10.676 -19.414 1.00 37.78 198 ASN X CA 1
ATOM 758 C C . ASN A 1 198 ? 24.115 -11.308 -18.771 1.00 41.97 198 ASN X C 1
ATOM 759 O O . ASN A 1 198 ? 23.476 -10.695 -17.914 1.00 40.96 198 ASN X O 1
ATOM 764 N N . PRO A 1 199 ? 23.777 -12.543 -19.171 1.00 37.51 199 PRO X N 1
ATOM 765 C CA . PRO A 1 199 ? 22.631 -13.243 -18.576 1.00 35.15 199 PRO X CA 1
ATOM 766 C C . PRO A 1 199 ? 22.738 -13.374 -17.058 1.00 36.47 199 PRO X C 1
ATOM 767 O O . PRO A 1 199 ? 23.833 -13.342 -16.498 1.00 31.60 199 PRO X O 1
ATOM 771 N N . GLN A 1 200 ? 21.594 -13.532 -16.404 1.00 32.47 200 GLN X N 1
ATOM 772 C CA . GLN A 1 200 ? 21.526 -13.428 -14.957 1.00 33.59 200 GLN X CA 1
ATOM 773 C C . GLN A 1 200 ? 20.393 -14.290 -14.401 1.00 34.21 200 GLN X C 1
ATOM 774 O O . GLN A 1 200 ? 19.249 -14.168 -14.835 1.00 31.45 200 GLN X O 1
ATOM 780 N N . LYS A 1 201 ? 20.710 -15.147 -13.435 1.00 31.23 201 LYS X N 1
ATOM 781 C CA . LYS A 1 201 ? 19.705 -16.002 -12.823 1.00 34.25 201 LYS X CA 1
ATOM 782 C C . LYS A 1 201 ? 19.082 -15.301 -11.630 1.00 35.96 201 LYS X C 1
ATOM 783 O O . LYS A 1 201 ? 19.795 -14.751 -10.786 1.00 34.67 201 LYS X O 1
ATOM 789 N N . ILE A 1 202 ? 17.757 -15.342 -11.552 1.00 34.31 202 ILE X N 1
ATOM 790 C CA . ILE A 1 202 ? 17.050 -14.838 -10.385 1.00 29.30 202 ILE X CA 1
ATOM 791 C C . ILE A 1 202 ? 16.235 -15.986 -9.836 1.00 32.11 202 ILE X C 1
ATOM 792 O O . ILE A 1 202 ? 15.977 -16.956 -10.549 1.00 30.52 202 ILE X O 1
ATOM 797 N N . HIS A 1 203 ? 15.856 -15.862 -8.564 1.00 28.39 203 HIS X N 1
ATOM 798 C CA . HIS A 1 203 ? 15.112 -16.865 -7.828 1.00 27.47 203 HIS X CA 1
ATOM 799 C C . HIS A 1 203 ? 14.013 -16.213 -6.970 1.00 27.76 203 HIS X C 1
ATOM 800 O O . HIS A 1 203 ? 14.296 -15.336 -6.152 1.00 31.08 203 HIS X O 1
ATOM 807 N N . ILE A 1 204 ? 12.765 -16.627 -7.152 1.00 27.53 204 ILE X N 1
ATOM 808 C CA . ILE A 1 204 ? 11.692 -16.198 -6.250 1.00 29.06 204 ILE X CA 1
ATOM 809 C C . ILE A 1 204 ? 11.486 -17.202 -5.113 1.00 31.30 204 ILE X C 1
ATOM 810 O O . ILE A 1 204 ? 11.720 -18.403 -5.285 1.00 27.32 204 ILE X O 1
ATOM 815 N N . ASP A 1 205 ? 11.056 -16.716 -3.950 1.00 28.10 205 ASP X N 1
ATOM 816 C CA . ASP A 1 205 ? 10.961 -17.592 -2.787 1.00 31.27 205 ASP X CA 1
ATOM 817 C C . ASP A 1 205 ? 9.530 -18.049 -2.441 1.00 30.86 205 ASP X C 1
ATOM 818 O O . ASP A 1 205 ? 9.308 -18.616 -1.375 1.00 31.02 205 ASP X O 1
ATOM 823 N N . LEU A 1 206 ? 8.570 -17.806 -3.339 1.00 26.84 206 LEU X N 1
ATOM 824 C CA . LEU A 1 206 ? 7.197 -18.265 -3.121 1.00 30.71 206 LEU X CA 1
ATOM 825 C C . LEU A 1 206 ? 7.232 -19.784 -3.024 1.00 28.04 206 LEU X C 1
ATOM 826 O O . LEU A 1 206 ? 7.989 -20.414 -3.740 1.00 27.92 206 LEU X O 1
ATOM 831 N N . PRO A 1 207 ? 6.440 -20.366 -2.112 1.00 30.29 207 PRO X N 1
ATOM 832 C CA . PRO A 1 207 ? 6.521 -21.810 -1.832 1.00 29.92 207 PRO X CA 1
ATOM 833 C C . PRO A 1 207 ? 5.995 -22.724 -2.949 1.00 29.86 207 PRO X C 1
ATOM 834 O O . PRO A 1 207 ? 5.154 -22.337 -3.773 1.00 35.78 207 PRO X O 1
ATOM 838 N N . GLY A 1 208 ? 6.514 -23.925 -2.975 1.00 37.50 208 GLY X N 1
ATOM 839 C CA . GLY A 1 208 ? 6.000 -24.988 -3.795 1.00 39.92 208 GLY X CA 1
ATOM 840 C C . GLY A 1 208 ? 6.234 -24.955 -5.273 1.00 44.47 208 GLY X C 1
ATOM 841 O O . GLY A 1 208 ? 5.577 -25.669 -5.971 1.00 50.10 208 GLY X O 1
ATOM 842 N N . MET A 1 209 ? 7.144 -24.133 -5.756 1.00 37.98 209 MET X N 1
ATOM 843 C CA . MET A 1 209 ? 7.407 -24.072 -7.163 1.00 44.80 209 MET X CA 1
ATOM 844 C C . MET A 1 209 ? 8.473 -25.092 -7.445 1.00 43.95 209 MET X C 1
ATOM 845 O O . MET A 1 209 ? 8.774 -25.855 -6.605 1.00 49.45 209 MET X O 1
ATOM 850 N N . GLY A 1 210 ? 9.032 -25.127 -8.624 1.00 44.59 210 GLY X N 1
ATOM 851 C CA . GLY A 1 210 ? 10.136 -26.028 -8.858 1.00 52.84 210 GLY X CA 1
ATOM 852 C C . GLY A 1 210 ? 11.243 -25.694 -7.909 1.00 52.42 210 GLY X C 1
ATOM 853 O O . GLY A 1 210 ? 11.045 -25.649 -6.730 1.00 56.88 210 GLY X O 1
ATOM 854 N N . ASP A 1 211 ? 12.417 -25.395 -8.417 1.00 55.12 211 ASP X N 1
ATOM 855 C CA . ASP A 1 211 ? 12.754 -25.615 -9.793 1.00 51.16 211 ASP X CA 1
ATOM 856 C C . ASP A 1 211 ? 12.266 -24.563 -10.746 1.00 46.85 211 ASP X C 1
ATOM 857 O O . ASP A 1 211 ? 13.016 -24.009 -11.504 1.00 48.98 211 ASP X O 1
ATOM 862 N N . LYS A 1 212 ? 10.980 -24.309 -10.691 1.00 49.02 212 LYS X N 1
ATOM 863 C CA . LYS A 1 212 ? 10.344 -23.326 -11.509 1.00 46.52 212 LYS X CA 1
ATOM 864 C C . LYS A 1 212 ? 10.444 -21.987 -10.840 1.00 41.17 212 LYS X C 1
ATOM 865 O O . LYS A 1 212 ? 10.034 -21.005 -11.377 1.00 36.70 212 LYS X O 1
ATOM 871 N N . ALA A 1 213 ? 11.040 -21.980 -9.671 1.00 36.45 213 ALA X N 1
ATOM 872 C CA . ALA A 1 213 ? 11.269 -20.767 -8.934 1.00 36.10 213 ALA X CA 1
ATOM 873 C C . ALA A 1 213 ? 12.472 -19.995 -9.442 1.00 36.47 213 ALA X C 1
ATOM 874 O O . ALA A 1 213 ? 12.625 -18.855 -9.139 1.00 36.63 213 ALA X O 1
ATOM 876 N N . THR A 1 214 ? 13.308 -20.640 -10.233 1.00 40.94 214 THR X N 1
ATOM 877 C CA . THR A 1 214 ? 14.541 -20.028 -10.744 1.00 36.08 214 THR X CA 1
ATOM 878 C C . THR A 1 214 ? 14.486 -19.874 -12.250 1.00 37.42 214 THR X C 1
ATOM 879 O O . THR A 1 214 ? 14.124 -20.812 -12.948 1.00 35.76 214 THR X O 1
ATOM 883 N N . VAL A 1 215 ? 14.828 -18.691 -12.756 1.00 33.24 215 VAL X N 1
ATOM 884 C CA . VAL A 1 215 ? 14.923 -18.498 -14.194 1.00 37.29 215 VAL X CA 1
ATOM 885 C C . VAL A 1 215 ? 16.139 -17.672 -14.499 1.00 36.91 215 VAL X C 1
ATOM 886 O O . VAL A 1 215 ? 16.582 -16.881 -13.666 1.00 36.59 215 VAL X O 1
ATOM 890 N N . GLU A 1 216 ? 16.676 -17.869 -15.695 1.00 34.43 216 GLU X N 1
ATOM 891 C CA . GLU A 1 216 ? 17.760 -17.038 -16.190 1.00 36.03 216 GLU X CA 1
ATOM 892 C C . GLU A 1 216 ? 17.198 -15.987 -17.121 1.00 36.20 216 GLU X C 1
ATOM 893 O O . GLU A 1 216 ? 16.481 -16.309 -18.064 1.00 40.01 216 GLU X O 1
ATOM 899 N N . VAL A 1 217 ? 17.520 -14.727 -16.847 1.00 32.81 217 VAL X N 1
ATOM 900 C CA . VAL A 1 217 ? 17.060 -13.615 -17.653 1.00 29.79 217 VAL X CA 1
ATOM 901 C C . VAL A 1 217 ? 18.197 -13.205 -18.570 1.00 39.40 217 VAL X C 1
ATOM 902 O O . VAL A 1 217 ? 19.241 -12.738 -18.107 1.00 37.69 217 VAL X O 1
ATOM 906 N N . ASN A 1 218 ? 18.034 -13.400 -19.854 1.00 37.69 218 ASN X N 1
ATOM 907 C CA . ASN A 1 218 ? 19.097 -13.169 -20.802 1.00 37.97 218 ASN X CA 1
ATOM 908 C C . ASN A 1 218 ? 19.698 -11.765 -20.834 1.00 42.32 218 ASN X C 1
ATOM 909 O O . ASN A 1 218 ? 20.891 -11.623 -20.860 1.00 42.95 218 ASN X O 1
ATOM 914 N N . ASP A 1 219 ? 18.856 -10.742 -20.831 1.00 41.41 219 ASP X N 1
ATOM 915 C CA . ASP A 1 219 ? 19.300 -9.369 -20.805 1.00 39.67 219 ASP X CA 1
ATOM 916 C C . ASP A 1 219 ? 18.700 -8.628 -19.612 1.00 36.87 219 ASP X C 1
ATOM 917 O O . ASP A 1 219 ? 17.710 -7.982 -19.742 1.00 36.94 219 ASP X O 1
ATOM 922 N N . PRO A 1 220 ? 19.331 -8.707 -18.454 1.00 36.87 220 PRO X N 1
ATOM 923 C CA . PRO A 1 220 ? 18.748 -8.202 -17.214 1.00 38.47 220 PRO X CA 1
ATOM 924 C C . PRO A 1 220 ? 18.583 -6.712 -17.054 1.00 31.16 220 PRO X C 1
ATOM 925 O O . PRO A 1 220 ? 19.158 -6.142 -16.174 1.00 33.74 220 PRO X O 1
ATOM 929 N N . THR A 1 221 ? 17.760 -6.111 -17.881 1.00 29.44 221 THR X N 1
ATOM 930 C CA . THR A 1 221 ? 17.376 -4.735 -17.705 1.00 31.05 221 THR X CA 1
ATOM 931 C C . THR A 1 221 ? 16.241 -4.642 -16.712 1.00 31.61 221 THR X C 1
ATOM 932 O O . THR A 1 221 ? 15.670 -5.611 -16.349 1.00 29.05 221 THR X O 1
ATOM 936 N N . TYR A 1 222 ? 15.937 -3.457 -16.250 1.00 35.16 222 TYR X N 1
ATOM 937 C CA . TYR A 1 222 ? 14.799 -3.330 -15.358 1.00 31.12 222 TYR X CA 1
ATOM 938 C C . TYR A 1 222 ? 13.578 -4.008 -15.968 1.00 36.03 222 TYR X C 1
ATOM 939 O O . TYR A 1 222 ? 12.844 -4.747 -15.286 1.00 33.09 222 TYR X O 1
ATOM 948 N N . ALA A 1 223 ? 13.367 -3.765 -17.260 1.00 33.69 223 ALA X N 1
ATOM 949 C CA . ALA A 1 223 ? 12.161 -4.240 -17.932 1.00 34.22 223 ALA X CA 1
ATOM 950 C C . ALA A 1 223 ? 12.114 -5.752 -18.015 1.00 32.03 223 ALA X C 1
ATOM 951 O O . ALA A 1 223 ? 11.079 -6.352 -17.750 1.00 36.99 223 ALA X O 1
ATOM 953 N N . ASN A 1 224 ? 13.215 -6.390 -18.385 1.00 34.57 224 ASN X N 1
ATOM 954 C CA . ASN A 1 224 ? 13.158 -7.846 -18.519 1.00 33.79 224 ASN X CA 1
ATOM 955 C C . ASN A 1 224 ? 13.115 -8.575 -17.168 1.00 29.53 224 ASN X C 1
ATOM 956 O O . ASN A 1 224 ? 12.477 -9.610 -17.038 1.00 31.44 224 ASN X O 1
ATOM 961 N N . VAL A 1 225 ? 13.807 -8.040 -16.170 1.00 27.52 225 VAL X N 1
ATOM 962 C CA . VAL A 1 225 ? 13.766 -8.641 -14.847 1.00 29.56 225 VAL X CA 1
ATOM 963 C C . VAL A 1 225 ? 12.350 -8.504 -14.292 1.00 30.02 225 VAL X C 1
ATOM 964 O O . VAL A 1 225 ? 11.762 -9.491 -13.853 1.00 29.87 225 VAL X O 1
ATOM 968 N N . SER A 1 226 ? 11.782 -7.299 -14.367 1.00 25.87 226 SER X N 1
ATOM 969 C CA . SER A 1 226 ? 10.396 -7.088 -13.937 1.00 28.71 226 SER X CA 1
ATOM 970 C C . SER A 1 226 ? 9.444 -8.073 -14.575 1.00 32.06 226 SER X C 1
ATOM 971 O O . SER A 1 226 ? 8.629 -8.697 -13.884 1.00 31.75 226 SER X O 1
ATOM 974 N N . THR A 1 227 ? 9.543 -8.201 -15.901 1.00 30.29 227 THR X N 1
ATOM 975 C CA . THR A 1 227 ? 8.682 -9.114 -16.648 1.00 28.79 227 THR X CA 1
ATOM 976 C C . THR A 1 227 ? 8.894 -10.578 -16.233 1.00 29.59 227 THR X C 1
ATOM 977 O O . THR A 1 227 ? 7.949 -11.351 -16.141 1.00 29.58 227 THR X O 1
ATOM 981 N N . ALA A 1 228 ? 10.137 -10.963 -15.998 1.00 29.18 228 ALA X N 1
ATOM 982 C CA . ALA A 1 228 ? 10.405 -12.329 -15.595 1.00 28.96 228 ALA X CA 1
ATOM 983 C C . ALA A 1 228 ? 9.796 -12.567 -14.218 1.00 31.70 228 ALA X C 1
ATOM 984 O O . ALA A 1 228 ? 9.249 -13.650 -13.960 1.00 28.01 228 ALA X O 1
ATOM 986 N N . ILE A 1 229 ? 9.871 -11.556 -13.349 1.00 25.63 229 ILE X N 1
ATOM 987 C CA . ILE A 1 229 ? 9.268 -11.663 -12.006 1.00 28.79 229 ILE X CA 1
ATOM 988 C C . ILE A 1 229 ? 7.743 -11.751 -12.069 1.00 28.49 229 ILE X C 1
ATOM 989 O O . ILE A 1 229 ? 7.134 -12.629 -11.450 1.00 27.74 229 ILE X O 1
ATOM 994 N N . ASP A 1 230 ? 7.130 -10.847 -12.825 1.00 28.87 230 ASP X N 1
ATOM 995 C CA . ASP A 1 230 ? 5.692 -10.903 -13.065 1.00 30.45 230 ASP X CA 1
ATOM 996 C C . ASP A 1 230 ? 5.258 -12.306 -13.495 1.00 30.34 230 ASP X C 1
ATOM 997 O O . ASP A 1 230 ? 4.256 -12.823 -13.006 1.00 29.24 230 ASP X O 1
ATOM 1002 N N . ASN A 1 231 ? 6.010 -12.893 -14.427 1.00 30.18 231 ASN X N 1
ATOM 1003 C CA . ASN A 1 231 ? 5.723 -14.229 -14.948 1.00 29.47 231 ASN X CA 1
ATOM 1004 C C . ASN A 1 231 ? 5.877 -15.319 -13.876 1.00 29.92 231 ASN X C 1
ATOM 1005 O O . ASN A 1 231 ? 5.088 -16.252 -13.822 1.00 29.90 231 ASN X O 1
ATOM 1010 N N . LEU A 1 232 ? 6.890 -15.206 -13.023 1.00 28.06 232 LEU X N 1
ATOM 1011 C CA . LEU A 1 232 ? 7.046 -16.160 -11.915 1.00 28.36 232 LEU X CA 1
ATOM 1012 C C . LEU A 1 232 ? 5.870 -16.070 -10.924 1.00 29.69 232 LEU X C 1
ATOM 1013 O O . LEU A 1 232 ? 5.303 -17.079 -10.517 1.00 27.49 232 LEU X O 1
ATOM 1018 N N . VAL A 1 233 ? 5.500 -14.854 -10.552 1.00 26.57 233 VAL X N 1
ATOM 1019 C CA . VAL A 1 233 ? 4.417 -14.637 -9.595 1.00 25.26 233 VAL X CA 1
ATOM 1020 C C . VAL A 1 233 ? 3.107 -15.153 -10.166 1.00 28.06 233 VAL X C 1
ATOM 1021 O O . VAL A 1 233 ? 2.318 -15.742 -9.453 1.00 30.95 233 VAL X O 1
ATOM 1025 N N . ASN A 1 234 ? 2.884 -14.956 -11.465 1.00 32.33 234 ASN X N 1
ATOM 1026 C CA . ASN A 1 234 ? 1.661 -15.460 -12.080 1.00 31.65 234 ASN X CA 1
ATOM 1027 C C . ASN A 1 234 ? 1.614 -16.975 -12.128 1.00 32.19 234 ASN X C 1
ATOM 1028 O O . ASN A 1 234 ? 0.551 -17.561 -11.966 1.00 31.12 234 ASN X O 1
ATOM 1033 N N . GLN A 1 235 ? 2.759 -17.605 -12.374 1.00 28.58 235 GLN X N 1
ATOM 1034 C CA . GLN A 1 235 ? 2.798 -19.063 -12.417 1.00 33.46 235 GLN X CA 1
ATOM 1035 C C . GLN A 1 235 ? 2.395 -19.597 -11.068 1.00 31.96 235 GLN X C 1
ATOM 1036 O O . GLN A 1 235 ? 1.684 -20.591 -10.971 1.00 33.40 235 GLN X O 1
ATOM 1042 N N . TRP A 1 236 ? 2.874 -18.922 -10.031 1.00 33.00 236 TRP X N 1
ATOM 1043 C CA . TRP A 1 236 ? 2.621 -19.344 -8.668 1.00 31.74 236 TRP X CA 1
ATOM 1044 C C . TRP A 1 236 ? 1.120 -19.288 -8.396 1.00 31.60 236 TRP X C 1
ATOM 1045 O O . TRP A 1 236 ? 0.522 -20.296 -8.010 1.00 30.38 236 TRP X O 1
ATOM 1056 N N . HIS A 1 237 ? 0.516 -18.123 -8.635 1.00 28.30 237 HIS X N 1
ATOM 1057 C CA . HIS A 1 237 ? -0.934 -17.969 -8.533 1.00 32.96 237 HIS X CA 1
ATOM 1058 C C . HIS A 1 237 ? -1.696 -19.029 -9.333 1.00 35.54 237 HIS X C 1
ATOM 1059 O O . HIS A 1 237 ? -2.655 -19.617 -8.834 1.00 32.96 237 HIS X O 1
ATOM 1066 N N . ASP A 1 238 ? -1.282 -19.247 -10.579 1.00 33.60 238 ASP X N 1
ATOM 1067 C CA . ASP A 1 238 ? -1.988 -20.181 -11.465 1.00 35.63 238 ASP X CA 1
ATOM 1068 C C . ASP A 1 238 ? -1.731 -21.662 -11.167 1.00 33.01 238 ASP X C 1
ATOM 1069 O O . ASP A 1 238 ? -2.592 -22.488 -11.442 1.00 35.72 238 ASP X O 1
ATOM 1074 N N . ASN A 1 239 ? -0.555 -22.006 -10.641 1.00 31.57 239 ASN X N 1
ATOM 1075 C CA . ASN A 1 239 ? -0.213 -23.420 -10.458 1.00 32.56 239 ASN X CA 1
ATOM 1076 C C . ASN A 1 239 ? 0.154 -23.923 -9.068 1.00 38.88 239 ASN X C 1
ATOM 1077 O O . ASN A 1 239 ? 0.132 -25.134 -8.843 1.00 38.73 239 ASN X O 1
ATOM 1082 N N . TYR A 1 240 ? 0.508 -23.040 -8.139 1.00 33.20 240 TYR X N 1
ATOM 1083 C CA . TYR A 1 240 ? 1.051 -23.537 -6.866 1.00 31.18 240 TYR X CA 1
ATOM 1084 C C . TYR A 1 240 ? 0.322 -23.131 -5.594 1.00 29.73 240 TYR X C 1
ATOM 1085 O O . TYR A 1 240 ? 0.397 -23.838 -4.601 1.00 37.54 240 TYR X O 1
ATOM 1094 N N . SER A 1 241 ? -0.420 -22.029 -5.622 1.00 30.87 241 SER X N 1
ATOM 1095 C CA . SER A 1 241 ? -1.025 -21.498 -4.401 1.00 31.29 241 SER X CA 1
ATOM 1096 C C . SER A 1 241 ? -2.364 -22.131 -4.055 1.00 36.16 241 SER X C 1
ATOM 1097 O O . SER A 1 241 ? -2.756 -22.154 -2.890 1.00 29.68 241 SER X O 1
ATOM 1100 N N . GLY A 1 242 ? -3.080 -22.599 -5.073 1.00 32.61 242 GLY X N 1
ATOM 1101 C CA . GLY A 1 242 ? -4.407 -23.172 -4.883 1.00 33.12 242 GLY X CA 1
ATOM 1102 C C . GLY A 1 242 ? -5.423 -22.098 -4.541 1.00 38.74 242 GLY X C 1
ATOM 1103 O O . GLY A 1 242 ? -6.527 -22.396 -4.088 1.00 38.28 242 GLY X O 1
ATOM 1104 N N . GLY A 1 243 ? -5.036 -20.840 -4.741 1.00 37.86 243 GLY X N 1
ATOM 1105 C CA . GLY A 1 243 ? -5.855 -19.703 -4.355 1.00 36.58 243 GLY X CA 1
ATOM 1106 C C . GLY A 1 243 ? -5.812 -19.367 -2.873 1.00 32.78 243 GLY X C 1
ATOM 1107 O O . GLY A 1 243 ? -6.523 -18.490 -2.414 1.00 37.02 243 GLY X O 1
ATOM 1108 N N . ASN A 1 244 ? -4.974 -20.063 -2.116 1.00 33.48 244 ASN X N 1
ATOM 1109 C CA . ASN A 1 244 ? -4.800 -19.744 -0.698 1.00 35.17 244 ASN X CA 1
ATOM 1110 C C . ASN A 1 244 ? -4.085 -18.416 -0.494 1.00 36.61 244 ASN X C 1
ATOM 1111 O O . ASN A 1 244 ? -3.307 -17.998 -1.354 1.00 33.86 244 ASN X O 1
ATOM 1116 N N . THR A 1 245 ? -4.353 -17.747 0.627 1.00 34.16 245 THR X N 1
ATOM 1117 C CA . THR A 1 245 ? -3.671 -16.483 0.917 1.00 34.00 245 THR X CA 1
ATOM 1118 C C . THR A 1 245 ? -2.424 -16.746 1.764 1.00 29.08 245 THR X C 1
ATOM 1119 O O . THR A 1 245 ? -2.458 -17.516 2.721 1.00 32.65 245 THR X O 1
ATOM 1123 N N . LEU A 1 246 ? -1.311 -16.151 1.362 1.00 29.41 246 LEU X N 1
ATOM 1124 C CA . LEU A 1 246 ? -0.019 -16.414 1.982 1.00 30.92 246 LEU X CA 1
ATOM 1125 C C . LEU A 1 246 ? 0.255 -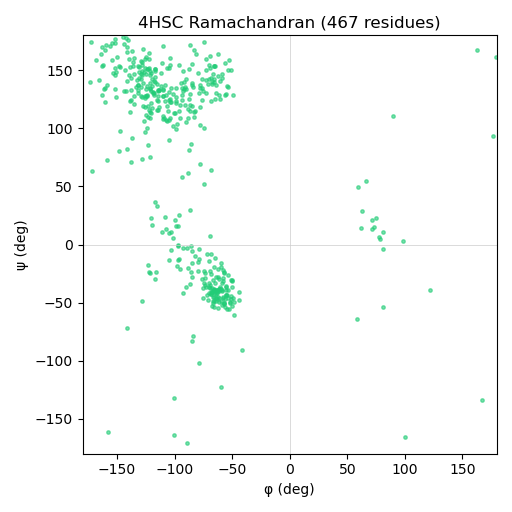15.359 3.048 1.00 32.72 246 LEU X C 1
ATOM 1126 O O . LEU A 1 246 ? 0.288 -14.171 2.734 1.00 29.72 246 LEU X O 1
ATOM 1131 N N . PRO A 1 247 ? 0.431 -15.785 4.314 1.00 28.44 247 PRO X N 1
ATOM 1132 C CA . PRO A 1 247 ? 0.697 -14.811 5.373 1.00 28.05 247 PRO X CA 1
ATOM 1133 C C . PRO A 1 247 ? 2.049 -14.136 5.150 1.00 29.54 247 PRO X C 1
ATOM 1134 O O . PRO A 1 247 ? 3.003 -14.781 4.758 1.00 29.94 247 PRO X O 1
ATOM 1138 N N . ALA A 1 248 ? 2.133 -12.837 5.387 1.00 30.29 248 ALA X N 1
ATOM 1139 C CA . ALA A 1 248 ? 3.393 -12.126 5.195 1.00 28.16 248 ALA X CA 1
ATOM 1140 C C . ALA A 1 248 ? 4.465 -12.510 6.220 1.00 33.21 248 ALA X C 1
ATOM 1141 O O . ALA A 1 248 ? 4.172 -13.069 7.274 1.00 28.76 248 ALA X O 1
ATOM 1143 N N . ARG A 1 249 ? 5.716 -12.199 5.899 1.00 30.96 249 ARG X N 1
ATOM 1144 C CA . ARG A 1 249 ? 6.780 -12.225 6.886 1.00 31.32 249 ARG X CA 1
ATOM 1145 C C . ARG A 1 249 ? 6.989 -10.777 7.324 1.00 31.43 249 ARG X C 1
ATOM 1146 O O . ARG A 1 249 ? 7.406 -9.929 6.525 1.00 29.88 249 ARG X O 1
ATOM 1154 N N . THR A 1 250 ? 6.668 -10.489 8.584 1.00 29.72 250 THR X N 1
ATOM 1155 C CA . THR A 1 250 ? 6.591 -9.116 9.083 1.00 30.79 250 THR X CA 1
ATOM 1156 C C . THR A 1 250 ? 7.924 -8.568 9.601 1.00 31.25 250 THR X C 1
ATOM 1157 O O . THR A 1 250 ? 8.566 -9.180 10.447 1.00 27.82 250 THR X O 1
ATOM 1161 N N . GLN A 1 251 ? 8.342 -7.428 9.062 1.00 27.32 251 GLN X N 1
ATOM 1162 C CA . GLN A 1 251 ? 9.513 -6.716 9.560 1.00 30.54 251 GLN X CA 1
ATOM 1163 C C . GLN A 1 251 ? 8.966 -5.485 10.280 1.00 31.36 251 GLN X C 1
ATOM 1164 O O . GLN A 1 251 ? 8.454 -4.545 9.636 1.00 31.37 251 GLN X O 1
ATOM 1170 N N . TYR A 1 252 ? 9.034 -5.516 11.611 1.00 28.06 252 TYR X N 1
ATOM 1171 C CA . TYR A 1 252 ? 8.378 -4.519 12.459 1.00 31.49 252 TYR X CA 1
ATOM 1172 C C . TYR A 1 252 ? 9.375 -3.671 13.242 1.00 38.36 252 TYR X C 1
ATOM 1173 O O . TYR A 1 252 ? 10.311 -4.200 13.855 1.00 37.07 252 TYR X O 1
ATOM 1182 N N . THR A 1 253 ? 9.169 -2.355 13.222 1.00 31.72 253 THR X N 1
ATOM 1183 C CA . THR A 1 253 ? 9.942 -1.452 14.066 1.00 29.63 253 THR X CA 1
ATOM 1184 C C . THR A 1 253 ? 9.000 -0.433 14.694 1.00 28.54 253 THR X C 1
ATOM 1185 O O . THR A 1 253 ? 7.950 -0.123 14.130 1.00 29.13 253 THR X O 1
ATOM 1189 N N . GLU A 1 254 ? 9.379 0.093 15.855 1.00 26.17 254 GLU X N 1
ATOM 1190 C CA . GLU A 1 254 ? 8.525 1.028 16.585 1.00 27.73 254 GLU X CA 1
ATOM 1191 C C . GLU A 1 254 ? 9.393 1.976 17.414 1.00 27.64 254 GLU X C 1
ATOM 1192 O O . GLU A 1 254 ? 10.456 1.576 17.868 1.00 28.07 254 GLU X O 1
ATOM 1198 N N . SER A 1 255 ? 8.943 3.218 17.621 1.00 27.62 255 SER X N 1
ATOM 1199 C CA . SER A 1 255 ? 9.754 4.212 18.337 1.00 25.71 255 SER X CA 1
ATOM 1200 C C . SER A 1 255 ? 8.991 5.511 18.599 1.00 31.97 255 SER X C 1
ATOM 1201 O O . SER A 1 255 ? 8.220 5.954 17.747 1.00 25.66 255 SER X O 1
ATOM 1204 N N . MET A 1 256 ? 9.176 6.094 19.791 1.00 28.85 256 MET X N 1
ATOM 1205 C CA . MET A 1 256 ? 8.798 7.488 20.029 1.00 31.83 256 MET X CA 1
ATOM 1206 C C . MET A 1 256 ? 9.579 8.359 19.039 1.00 30.42 256 MET X C 1
ATOM 1207 O O . MET A 1 256 ? 10.717 8.034 18.694 1.00 32.28 256 MET X O 1
ATOM 1212 N N . VAL A 1 257 ? 8.971 9.460 18.600 1.00 29.67 257 VAL X N 1
ATOM 1213 C CA . VAL A 1 257 ? 9.564 10.349 17.605 1.00 26.81 257 VAL X CA 1
ATOM 1214 C C . VAL A 1 257 ? 10.166 11.581 18.265 1.00 35.42 257 VAL X C 1
ATOM 1215 O O . VAL A 1 257 ? 9.499 12.251 19.054 1.00 35.05 257 VAL X O 1
ATOM 1219 N N . TYR A 1 258 ? 11.419 11.888 17.935 1.00 34.73 258 TYR X N 1
ATOM 1220 C CA . TYR A 1 258 ? 12.076 13.075 18.478 1.00 37.47 258 TYR X CA 1
ATOM 1221 C C . TYR A 1 258 ? 12.690 13.954 17.392 1.00 38.42 258 TYR X C 1
ATOM 1222 O O . TYR A 1 258 ? 12.465 15.157 17.373 1.00 44.54 258 TYR X O 1
ATOM 1231 N N . SER A 1 259 ? 13.453 13.374 16.477 1.00 35.59 259 SER X N 1
ATOM 1232 C CA . SER A 1 259 ? 13.995 14.179 15.379 1.00 34.53 259 SER X CA 1
ATOM 1233 C C . SER A 1 259 ? 13.866 13.435 14.066 1.00 36.88 259 SER X C 1
ATOM 1234 O O . SER A 1 259 ? 13.582 12.231 14.051 1.00 38.92 259 SER X O 1
ATOM 1237 N N . LYS A 1 260 ? 14.061 14.140 12.959 1.00 38.68 260 LYS X N 1
ATOM 1238 C CA . LYS A 1 260 ? 13.943 13.507 11.654 1.00 38.51 260 LYS X CA 1
ATOM 1239 C C . LYS A 1 260 ? 14.962 12.385 11.507 1.00 38.81 260 LYS X C 1
ATOM 1240 O O . LYS A 1 260 ? 14.625 11.278 11.083 1.00 39.98 260 LYS X O 1
ATOM 1246 N N . SER A 1 261 ? 16.204 12.657 11.885 1.00 34.40 261 SER X N 1
ATOM 1247 C CA . SER A 1 261 ? 17.263 11.678 11.683 1.00 36.60 261 SER X CA 1
ATOM 1248 C C . SER A 1 261 ? 17.153 10.531 12.677 1.00 35.36 261 SER X C 1
ATOM 1249 O O . SER A 1 261 ? 17.500 9.402 12.362 1.00 35.50 261 SER X O 1
ATOM 1252 N N . GLN A 1 262 ? 16.684 10.821 13.888 1.00 36.10 262 GLN X N 1
ATOM 1253 C CA . GLN A 1 262 ? 16.491 9.779 14.879 1.00 31.41 262 GLN X CA 1
ATOM 1254 C C . GLN A 1 262 ? 15.398 8.779 14.464 1.00 31.72 262 GLN X C 1
ATOM 1255 O O . GLN A 1 262 ? 15.623 7.579 14.443 1.00 33.65 262 GLN X O 1
ATOM 1261 N N . ILE A 1 263 ? 14.211 9.272 14.150 1.00 32.32 263 ILE X N 1
ATOM 1262 C CA . ILE A 1 263 ? 13.130 8.400 13.732 1.00 31.21 263 ILE X CA 1
ATOM 1263 C C . ILE A 1 263 ? 13.518 7.592 12.480 1.00 33.61 263 ILE X C 1
ATOM 1264 O O . ILE A 1 263 ? 13.231 6.399 12.402 1.00 31.37 263 ILE X O 1
ATOM 1269 N N . GLU A 1 264 ? 14.211 8.229 11.538 1.00 35.49 264 GLU X N 1
ATOM 1270 C CA . GLU A 1 264 ? 14.746 7.536 10.360 1.00 33.31 264 GLU X CA 1
ATOM 1271 C C . GLU A 1 264 ? 15.598 6.361 10.745 1.00 34.90 264 GLU X C 1
ATOM 1272 O O . GLU A 1 264 ? 15.366 5.232 10.298 1.00 37.51 264 GLU X O 1
ATOM 1278 N N . ALA A 1 265 ? 16.610 6.628 11.558 1.00 33.32 265 ALA X N 1
ATOM 1279 C CA . ALA A 1 265 ? 17.510 5.575 12.010 1.00 34.78 265 ALA X CA 1
ATOM 1280 C C . ALA A 1 265 ? 16.764 4.488 12.788 1.00 36.54 265 ALA X C 1
ATOM 1281 O O . ALA A 1 265 ? 17.065 3.290 12.648 1.00 34.69 265 ALA X O 1
ATOM 1283 N N . ALA A 1 266 ? 15.780 4.898 13.590 1.00 33.98 266 ALA X N 1
ATOM 1284 C CA . ALA A 1 266 ? 15.056 3.954 14.450 1.00 34.61 266 ALA X CA 1
ATOM 1285 C C . ALA A 1 266 ? 14.153 2.998 13.679 1.00 31.60 266 ALA X C 1
ATOM 1286 O O . ALA A 1 266 ? 14.069 1.806 13.999 1.00 28.45 266 ALA X O 1
ATOM 1288 N N . LEU A 1 267 ? 13.448 3.519 12.685 1.00 30.19 267 LEU X N 1
ATOM 1289 C CA . LEU A 1 267 ? 12.472 2.697 11.982 1.00 26.96 267 LEU X CA 1
ATOM 1290 C C . LEU A 1 267 ? 13.031 2.102 10.694 1.00 29.47 267 LEU X C 1
ATOM 1291 O O . LEU A 1 267 ? 12.431 1.193 10.110 1.00 33.02 267 LEU X O 1
ATOM 1296 N N . ASN A 1 268 ? 14.175 2.610 10.255 1.00 27.65 268 ASN X N 1
ATOM 1297 C CA . ASN A 1 268 ? 14.740 2.239 8.961 1.00 30.80 268 ASN X CA 1
ATOM 1298 C C . ASN A 1 268 ? 13.755 2.575 7.851 1.00 33.65 268 ASN X C 1
ATOM 1299 O O . ASN A 1 268 ? 13.429 1.738 7.000 1.00 32.91 268 ASN X O 1
ATOM 1304 N N . VAL A 1 269 ? 13.266 3.809 7.896 1.00 29.03 269 VAL X N 1
ATOM 1305 C CA . VAL A 1 269 ? 12.323 4.350 6.921 1.00 29.80 269 VAL X CA 1
ATOM 1306 C C . VAL A 1 269 ? 12.668 5.811 6.671 1.00 34.49 269 VAL X C 1
ATOM 1307 O O . VAL A 1 269 ? 12.850 6.571 7.617 1.00 39.57 269 VAL X O 1
ATOM 1311 N N . ASN A 1 270 ? 12.751 6.217 5.408 1.00 35.34 270 ASN X N 1
ATOM 1312 C CA . ASN A 1 270 ? 13.062 7.607 5.076 1.00 34.35 270 ASN X CA 1
ATOM 1313 C C . ASN A 1 270 ? 12.087 8.599 5.746 1.00 37.67 270 ASN X C 1
ATOM 1314 O O . ASN A 1 270 ? 10.865 8.444 5.648 1.00 32.38 270 ASN X O 1
ATOM 1319 N N . SER A 1 271 ? 12.628 9.612 6.425 1.00 37.33 271 SER X N 1
ATOM 1320 C CA . SER A 1 271 ? 11.798 10.536 7.211 1.00 37.30 271 SER X CA 1
ATOM 1321 C C . SER A 1 271 ? 10.900 11.423 6.347 1.00 38.42 271 SER X C 1
ATOM 1322 O O . SER A 1 271 ? 9.854 11.875 6.801 1.00 37.12 271 SER X O 1
ATOM 1325 N N . LYS A 1 272 ? 11.300 11.655 5.101 1.00 34.74 272 LYS X N 1
ATOM 1326 C CA . LYS A 1 272 ? 10.492 12.444 4.180 1.00 36.83 272 LYS X CA 1
ATOM 1327 C C . LYS A 1 272 ? 9.185 11.745 3.847 1.00 39.85 272 LYS X C 1
ATOM 1328 O O . LYS A 1 272 ? 8.149 12.392 3.681 1.00 37.81 272 LYS X O 1
ATOM 1334 N N . ILE A 1 273 ? 9.238 10.428 3.690 1.00 36.50 273 ILE X N 1
ATOM 1335 C CA . ILE A 1 273 ? 8.021 9.670 3.433 1.00 33.87 273 ILE X CA 1
ATOM 1336 C C . ILE A 1 273 ? 7.170 9.591 4.705 1.00 33.61 273 ILE X C 1
ATOM 1337 O O . ILE A 1 273 ? 5.937 9.615 4.645 1.00 33.79 273 ILE X O 1
ATOM 1342 N N . LEU A 1 274 ? 7.838 9.480 5.849 1.00 34.56 274 LEU X N 1
ATOM 1343 C CA . LEU A 1 274 ? 7.154 9.362 7.143 1.00 34.85 274 LEU X CA 1
ATOM 1344 C C . LEU A 1 274 ? 6.425 10.636 7.449 1.00 31.37 274 LEU X C 1
ATOM 1345 O O . LEU A 1 274 ? 5.252 10.634 7.809 1.00 34.64 274 LEU X O 1
ATOM 1350 N N . ASP A 1 275 ? 7.160 11.729 7.317 1.00 35.27 275 ASP X N 1
ATOM 1351 C CA . ASP A 1 275 ? 6.658 13.053 7.596 1.00 36.59 275 ASP X CA 1
ATOM 1352 C C . ASP A 1 275 ? 5.621 13.402 6.548 1.00 34.73 275 ASP X C 1
ATOM 1353 O O . ASP A 1 275 ? 4.578 13.966 6.861 1.00 33.08 275 ASP X O 1
ATOM 1358 N N . GLY A 1 276 ? 5.896 13.041 5.298 1.00 32.50 276 GLY X N 1
ATOM 1359 C CA . GLY A 1 276 ? 4.991 13.367 4.211 1.00 27.46 276 GLY X CA 1
ATOM 1360 C C . GLY A 1 276 ? 3.627 12.702 4.345 1.00 35.00 276 GLY X C 1
ATOM 1361 O O . GLY A 1 276 ? 2.608 13.336 4.107 1.00 32.49 276 GLY X O 1
ATOM 1362 N N . THR A 1 277 ? 3.593 11.428 4.739 1.00 28.98 277 THR X N 1
ATOM 1363 C CA . THR A 1 277 ? 2.325 10.706 4.790 1.00 26.98 277 THR X CA 1
ATOM 1364 C C . THR A 1 277 ? 1.604 10.806 6.137 1.00 30.32 277 THR X C 1
ATOM 1365 O O . THR A 1 277 ? 0.380 10.878 6.173 1.00 34.15 277 THR X O 1
ATOM 1369 N N . LEU A 1 278 ? 2.359 10.814 7.232 1.00 26.22 278 LEU X N 1
ATOM 1370 C CA . LEU A 1 278 ? 1.775 10.796 8.593 1.00 31.77 278 LEU X CA 1
ATOM 1371 C C . LEU A 1 278 ? 1.567 12.202 9.178 1.00 35.05 278 LEU X C 1
ATOM 1372 O O . LEU A 1 278 ? 0.520 12.507 9.787 1.00 32.21 278 LEU X O 1
ATOM 1377 N N . GLY A 1 279 ? 2.563 13.059 8.953 1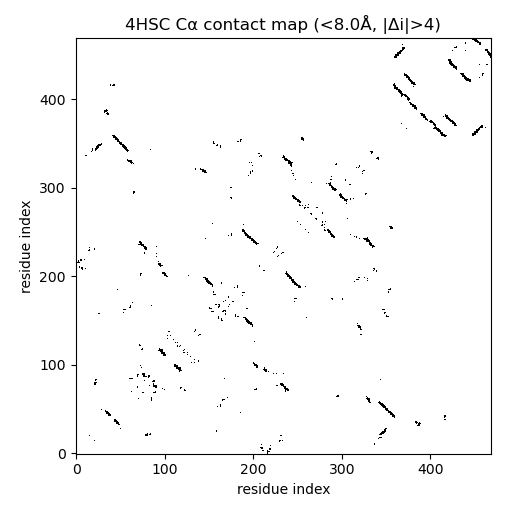.00 33.71 279 GLY X N 1
ATOM 1378 C CA . GLY A 1 279 ? 2.578 14.407 9.493 1.00 34.59 279 GLY X CA 1
ATOM 1379 C C . GLY A 1 279 ? 3.263 14.325 10.839 1.00 34.58 279 GLY X C 1
ATOM 1380 O O . GLY A 1 279 ? 2.753 13.721 11.768 1.00 38.04 279 GLY X O 1
ATOM 1381 N N . ILE A 1 280 ? 4.454 14.874 10.940 1.00 33.58 280 ILE X N 1
ATOM 1382 C CA . ILE A 1 280 ? 5.127 14.859 12.225 1.00 38.50 280 ILE X CA 1
ATOM 1383 C C . ILE A 1 280 ? 5.426 16.282 12.657 1.00 38.54 280 ILE X C 1
ATOM 1384 O O . ILE A 1 280 ? 6.214 16.974 12.020 1.00 37.47 280 ILE X O 1
ATOM 1389 N N . ASP A 1 281 ? 4.788 16.723 13.733 1.00 40.36 281 ASP X N 1
ATOM 1390 C CA . ASP A 1 281 ? 5.011 18.079 14.225 1.00 35.59 281 ASP X CA 1
ATOM 1391 C C . ASP A 1 281 ? 6.195 18.099 15.168 1.00 38.13 281 ASP X C 1
ATOM 1392 O O . ASP A 1 281 ? 6.034 18.070 16.394 1.00 39.18 281 ASP X O 1
ATOM 1397 N N . PHE A 1 282 ? 7.387 18.135 14.590 1.00 36.66 282 PHE X N 1
ATOM 1398 C CA . PHE A 1 282 ? 8.609 18.069 15.367 1.00 38.36 282 PHE X CA 1
ATOM 1399 C C . PHE A 1 282 ? 8.737 19.235 16.342 1.00 42.11 282 PHE X C 1
ATOM 1400 O O . PHE A 1 282 ? 9.339 19.110 17.406 1.00 43.45 282 PHE X O 1
ATOM 1408 N N . LYS A 1 283 ? 8.167 20.374 15.981 1.00 46.70 283 LYS X N 1
ATOM 1409 C CA . LYS A 1 283 ? 8.309 21.552 16.815 1.00 45.60 283 LYS X CA 1
ATOM 1410 C C . LYS A 1 283 ? 7.484 21.353 18.082 1.00 45.63 283 LYS X C 1
ATOM 1411 O O . LYS A 1 283 ? 7.961 21.573 19.188 1.00 46.82 283 LYS X O 1
ATOM 1417 N N . SER A 1 284 ? 6.246 20.915 17.917 1.00 42.95 284 SER X N 1
ATOM 1418 C CA . SER A 1 284 ? 5.404 20.648 19.057 1.00 41.95 284 SER X CA 1
ATOM 1419 C C . SER A 1 284 ? 6.034 19.601 19.960 1.00 45.97 284 SER X C 1
ATOM 1420 O O . SER A 1 284 ? 5.870 19.653 21.176 1.00 45.83 284 SER X O 1
ATOM 1423 N N . ILE A 1 285 ? 6.758 18.653 19.370 1.00 38.94 285 ILE X N 1
ATOM 1424 C CA . ILE A 1 285 ? 7.390 17.596 20.154 1.00 41.36 285 ILE X CA 1
ATOM 1425 C C . ILE A 1 285 ? 8.507 18.174 21.024 1.00 40.70 285 ILE X C 1
ATOM 1426 O O . ILE A 1 285 ? 8.553 17.969 22.237 1.00 35.88 285 ILE X O 1
ATOM 1431 N N . SER A 1 286 ? 9.415 18.891 20.391 1.00 41.60 286 SER X N 1
ATOM 1432 C CA . SER A 1 286 ? 10.504 19.527 21.108 1.00 42.76 286 SER X CA 1
ATOM 1433 C C . SER A 1 286 ? 9.980 20.480 22.198 1.00 43.51 286 SER X C 1
ATOM 1434 O O . SER A 1 286 ? 10.630 20.686 23.219 1.00 40.81 286 SER X O 1
ATOM 1437 N N . LYS A 1 287 ? 8.798 21.043 21.991 1.00 40.49 287 LYS X N 1
ATOM 1438 C CA . LYS A 1 287 ? 8.214 21.923 22.993 1.00 48.47 287 LYS X CA 1
ATOM 1439 C C . LYS A 1 287 ? 7.564 21.161 24.154 1.00 48.93 287 LYS X C 1
ATOM 1440 O O . LYS A 1 287 ? 7.116 21.772 25.121 1.00 45.69 287 LYS X O 1
ATOM 1446 N N . GLY A 1 288 ? 7.531 19.832 24.072 1.00 44.91 288 GLY X N 1
ATOM 1447 C CA . GLY A 1 288 ? 6.884 19.034 25.104 1.00 42.42 288 GLY X CA 1
ATOM 1448 C C . GLY A 1 288 ? 5.372 19.185 25.045 1.00 46.33 288 GLY X C 1
ATOM 1449 O O . GLY A 1 288 ? 4.669 18.916 26.016 1.00 43.98 288 GLY X O 1
ATOM 1450 N N . GLU A 1 289 ? 4.866 19.612 23.891 1.00 42.01 289 GLU X N 1
ATOM 1451 C CA . GLU A 1 289 ? 3.427 19.809 23.715 1.00 45.03 289 GLU X CA 1
ATOM 1452 C C . GLU A 1 289 ? 2.717 18.645 23.024 1.00 47.47 289 GLU X C 1
ATOM 1453 O O . GLU A 1 289 ? 1.494 18.556 23.075 1.00 50.40 289 GLU X O 1
ATOM 1459 N N . LYS A 1 290 ? 3.478 17.791 22.343 1.00 38.80 290 LYS X N 1
ATOM 1460 C CA . LYS A 1 290 ? 2.937 16.617 21.664 1.00 41.02 290 LYS X CA 1
ATOM 1461 C C . LYS A 1 290 ? 3.845 15.460 21.981 1.00 33.93 290 LYS X C 1
ATOM 1462 O O . LYS A 1 290 ? 5.041 15.638 22.135 1.00 36.50 290 LYS X O 1
ATOM 1468 N N . LYS A 1 291 ? 3.276 14.272 22.076 1.00 36.16 291 LYS X N 1
ATOM 1469 C CA . LYS A 1 291 ? 4.060 13.049 22.206 1.00 31.97 291 LYS X CA 1
ATOM 1470 C C . LYS A 1 291 ? 3.615 12.124 21.071 1.00 37.02 291 LYS X C 1
ATOM 1471 O O . LYS A 1 291 ? 2.413 11.890 20.901 1.00 35.75 291 LYS X O 1
ATOM 1477 N N . VAL A 1 292 ? 4.570 11.611 20.295 1.00 33.76 292 VAL X N 1
ATOM 1478 C CA . VAL A 1 292 ? 4.241 10.846 19.101 1.00 31.32 292 VAL X CA 1
ATOM 1479 C C . VAL A 1 292 ? 5.029 9.543 19.065 1.00 31.41 292 VAL X C 1
ATOM 1480 O O . VAL A 1 292 ? 6.245 9.532 19.311 1.00 31.83 292 VAL X O 1
ATOM 1484 N N . MET A 1 293 ? 4.336 8.438 18.786 1.00 31.38 293 MET X N 1
ATOM 1485 C CA . MET A 1 293 ? 5.025 7.196 18.415 1.00 30.21 293 MET X CA 1
ATOM 1486 C C . MET A 1 293 ? 4.649 6.778 16.992 1.00 29.74 293 MET X C 1
ATOM 1487 O O . MET A 1 293 ? 3.507 6.957 16.570 1.00 27.15 293 MET X O 1
ATOM 1492 N N . ILE A 1 294 ? 5.612 6.222 16.262 1.00 24.62 294 ILE X N 1
ATOM 1493 C CA . ILE A 1 294 ? 5.351 5.702 14.927 1.00 28.95 294 ILE X CA 1
ATOM 1494 C C . ILE A 1 294 ? 5.849 4.276 14.868 1.00 30.58 294 ILE X C 1
ATOM 1495 O O . ILE A 1 294 ? 6.914 3.953 15.422 1.00 25.66 294 ILE X O 1
ATOM 1500 N N . ALA A 1 295 ? 5.063 3.418 14.227 1.00 27.96 295 ALA X N 1
ATOM 1501 C CA . ALA A 1 295 ? 5.464 2.028 14.008 1.00 25.86 295 ALA X CA 1
ATOM 1502 C C . ALA A 1 295 ? 5.420 1.743 12.506 1.00 30.45 295 ALA X C 1
ATOM 1503 O O . ALA A 1 295 ? 4.652 2.362 11.770 1.00 23.06 295 ALA X O 1
ATOM 1505 N N . ALA A 1 296 ? 6.258 0.820 12.051 1.00 28.24 296 ALA X N 1
ATOM 1506 C CA . ALA A 1 296 ? 6.310 0.509 10.640 1.00 24.35 296 ALA X CA 1
ATOM 1507 C C . ALA A 1 296 ? 6.176 -0.995 10.487 1.00 31.16 296 ALA X C 1
ATOM 1508 O O . ALA A 1 296 ? 6.882 -1.757 11.145 1.00 29.56 296 ALA X O 1
ATOM 1510 N N . TYR A 1 297 ? 5.224 -1.412 9.662 1.00 28.49 297 TYR X N 1
ATOM 1511 C CA . TYR A 1 297 ? 5.062 -2.810 9.324 1.00 28.51 297 TYR X CA 1
ATOM 1512 C C . TYR A 1 297 ? 5.467 -3.002 7.884 1.00 26.42 297 TYR X C 1
ATOM 1513 O O . TYR A 1 297 ? 4.759 -2.573 6.977 1.00 30.11 297 TYR X O 1
ATOM 1522 N N . LYS A 1 298 ? 6.605 -3.635 7.661 1.00 26.51 298 LYS X N 1
ATOM 1523 C CA . LYS A 1 298 ? 6.934 -4.066 6.314 1.00 25.17 298 LYS X CA 1
ATOM 1524 C C . LYS A 1 298 ? 6.492 -5.514 6.203 1.00 29.62 298 LYS X C 1
ATOM 1525 O O . LYS A 1 298 ? 7.097 -6.387 6.811 1.00 26.15 298 LYS X O 1
ATOM 1531 N N . GLN A 1 299 ? 5.430 -5.759 5.442 1.00 23.91 299 GLN X N 1
ATOM 1532 C CA . GLN A 1 299 ? 4.873 -7.094 5.317 1.00 25.63 299 GLN X CA 1
ATOM 1533 C C . GLN A 1 299 ? 5.426 -7.683 4.037 1.00 25.52 299 GLN X C 1
ATOM 1534 O O . GLN A 1 299 ? 5.007 -7.317 2.950 1.00 25.23 299 GLN X O 1
ATOM 1540 N N . ILE A 1 300 ? 6.392 -8.580 4.178 1.00 26.27 300 ILE X N 1
ATOM 1541 C CA . ILE A 1 300 ? 7.079 -9.165 3.037 1.00 25.58 300 ILE X CA 1
ATOM 1542 C C . ILE A 1 300 ? 6.322 -10.387 2.520 1.00 26.07 300 ILE X C 1
ATOM 1543 O O . ILE A 1 300 ? 6.211 -11.359 3.234 1.00 25.80 300 ILE X O 1
ATOM 1548 N N . PHE A 1 301 ? 5.796 -10.313 1.296 1.00 23.10 301 PHE X N 1
ATOM 1549 C CA . PHE A 1 301 ? 5.061 -11.426 0.670 1.00 25.52 301 PHE X CA 1
ATOM 1550 C C . PHE A 1 301 ? 5.979 -12.413 -0.065 1.00 28.97 301 PHE X C 1
ATOM 1551 O O . PHE A 1 301 ? 5.683 -13.604 -0.135 1.00 27.88 301 PHE X O 1
ATOM 1559 N N . TYR A 1 302 ? 7.056 -11.900 -0.662 1.00 23.90 302 TYR X N 1
ATOM 1560 C CA . TYR A 1 302 ? 8.066 -12.734 -1.308 1.00 25.95 302 TYR X CA 1
ATOM 1561 C C . TYR A 1 302 ? 9.291 -11.885 -1.629 1.00 27.59 302 TYR X C 1
ATOM 1562 O O . TYR A 1 302 ? 9.203 -10.666 -1.700 1.00 27.69 302 TYR X O 1
ATOM 1571 N N . THR A 1 303 ? 10.431 -12.530 -1.801 1.00 25.48 303 THR X N 1
ATOM 1572 C CA . THR A 1 303 ? 11.651 -11.848 -2.173 1.00 24.06 303 THR X CA 1
ATOM 1573 C C . THR A 1 303 ? 12.173 -12.513 -3.448 1.00 29.94 303 THR X C 1
ATOM 1574 O O . THR A 1 303 ? 11.918 -13.690 -3.689 1.00 28.79 303 THR X O 1
ATOM 1578 N N . VAL A 1 304 ? 12.878 -11.759 -4.277 1.00 26.94 304 VAL X N 1
ATOM 1579 C CA . VAL A 1 304 ? 13.506 -12.315 -5.459 1.00 24.95 304 VAL X CA 1
ATOM 1580 C C . VAL A 1 304 ? 14.997 -12.051 -5.325 1.00 29.23 304 VAL X C 1
ATOM 1581 O O . VAL A 1 304 ? 15.416 -10.893 -5.184 1.00 26.73 304 VAL X O 1
ATOM 1585 N N . SER A 1 305 ? 15.802 -13.112 -5.344 1.00 23.98 305 SER X N 1
ATOM 1586 C CA . SER A 1 305 ? 17.246 -12.946 -5.255 1.00 27.23 305 SER X CA 1
ATOM 1587 C C . SER A 1 305 ? 17.921 -13.129 -6.600 1.00 27.35 305 SER X C 1
ATOM 1588 O O . SER A 1 305 ? 17.360 -13.702 -7.527 1.00 26.72 305 SER X O 1
ATOM 1591 N N . ALA A 1 306 ? 19.138 -12.617 -6.695 1.00 28.21 306 ALA X N 1
ATOM 1592 C CA . ALA A 1 306 ? 19.909 -12.718 -7.915 1.00 32.18 306 ALA X CA 1
ATOM 1593 C C . ALA A 1 306 ? 21.253 -13.338 -7.582 1.00 29.19 306 ALA X C 1
ATOM 1594 O O . ALA A 1 306 ? 21.939 -12.856 -6.690 1.00 29.77 306 ALA X O 1
ATOM 1596 N N . ASN A 1 307 ? 21.617 -14.411 -8.281 1.00 28.32 307 ASN X N 1
ATOM 1597 C CA . ASN A 1 307 ? 22.922 -15.049 -8.077 1.00 30.26 307 ASN X CA 1
ATOM 1598 C C . ASN A 1 307 ? 24.064 -14.048 -8.096 1.00 29.03 307 ASN X C 1
ATOM 1599 O O . ASN A 1 307 ? 24.182 -13.280 -9.034 1.00 28.58 307 ASN X O 1
ATOM 1604 N N . LEU A 1 308 ? 24.909 -14.085 -7.071 1.00 29.55 308 LEU X N 1
ATOM 1605 C CA . LEU A 1 308 ? 26.062 -13.203 -6.970 1.00 28.04 308 LEU X CA 1
ATOM 1606 C C . LEU A 1 308 ? 27.100 -13.534 -8.043 1.00 26.32 308 LEU X C 1
ATOM 1607 O O . LEU A 1 308 ? 27.378 -14.693 -8.284 1.00 30.39 308 LEU X O 1
ATOM 1612 N N . PRO A 1 309 ? 27.687 -12.510 -8.672 1.00 28.90 309 PRO X N 1
ATOM 1613 C CA . PRO A 1 309 ? 28.651 -12.739 -9.752 1.00 32.32 309 PRO X CA 1
ATOM 1614 C C . PRO A 1 309 ? 29.892 -13.401 -9.162 1.00 37.76 309 PRO X C 1
ATOM 1615 O O . PRO A 1 309 ? 30.228 -13.124 -8.011 1.00 32.96 309 PRO X O 1
ATOM 1619 N N . ASN A 1 310 ? 30.553 -14.267 -9.920 1.00 42.05 310 ASN X N 1
ATOM 1620 C CA . ASN A 1 310 ? 31.788 -14.869 -9.434 1.00 39.47 310 ASN X CA 1
ATOM 1621 C C . ASN A 1 310 ? 32.918 -13.849 -9.409 1.00 37.50 310 ASN X C 1
ATOM 1622 O O . ASN A 1 310 ? 33.701 -13.798 -8.458 1.00 37.00 310 ASN X O 1
ATOM 1627 N N . ASN A 1 311 ? 33.006 -13.059 -10.475 1.00 35.00 311 ASN X N 1
ATOM 1628 C CA . ASN A 1 311 ? 33.920 -11.920 -10.554 1.00 36.84 311 ASN X CA 1
ATOM 1629 C C . ASN A 1 311 ? 33.104 -10.703 -10.968 1.00 36.55 311 ASN X C 1
ATOM 1630 O O . ASN A 1 311 ? 32.051 -10.853 -11.599 1.00 36.84 311 ASN X O 1
ATOM 1635 N N . PRO A 1 312 ? 33.575 -9.498 -10.612 1.00 31.26 312 PRO X N 1
ATOM 1636 C CA . PRO A 1 312 ? 32.878 -8.249 -10.951 1.00 29.98 312 PRO X CA 1
ATOM 1637 C C . PRO A 1 312 ? 32.500 -8.134 -12.428 1.00 34.89 312 PRO X C 1
ATOM 1638 O O . PRO A 1 312 ? 31.441 -7.588 -12.754 1.00 35.15 312 PRO X O 1
ATOM 1642 N N . ALA A 1 313 ? 33.358 -8.635 -13.306 1.00 34.05 313 ALA X N 1
ATOM 1643 C CA . ALA A 1 313 ? 33.189 -8.466 -14.753 1.00 34.24 313 ALA X CA 1
ATOM 1644 C C . ALA A 1 313 ? 32.011 -9.252 -15.305 1.00 36.63 313 ALA X C 1
ATOM 1645 O O . ALA A 1 313 ? 31.477 -8.918 -16.365 1.00 36.00 313 ALA X O 1
ATOM 1647 N N . ASP A 1 314 ? 31.609 -10.290 -14.578 1.00 34.52 314 ASP X N 1
ATOM 1648 C CA . ASP A 1 314 ? 30.598 -11.237 -15.037 1.00 36.44 314 ASP X CA 1
ATOM 1649 C C . ASP A 1 314 ? 29.239 -10.623 -15.402 1.00 38.57 314 ASP X C 1
ATOM 1650 O O . ASP A 1 314 ? 28.485 -11.207 -16.177 1.00 32.28 314 ASP X O 1
ATOM 1655 N N . VAL A 1 315 ? 28.930 -9.465 -14.820 1.00 34.25 315 VAL X N 1
ATOM 1656 C CA . VAL A 1 315 ? 27.630 -8.828 -14.976 1.00 31.64 315 VAL X CA 1
ATOM 1657 C C . VAL A 1 315 ? 27.599 -7.962 -16.233 1.00 35.76 315 VAL X C 1
ATOM 1658 O O . VAL A 1 315 ? 26.535 -7.710 -16.791 1.00 36.47 315 VAL X O 1
ATOM 1662 N N . PHE A 1 316 ? 28.772 -7.521 -16.682 1.00 32.01 316 PHE X N 1
ATOM 1663 C CA . PHE A 1 316 ? 28.876 -6.640 -17.834 1.00 35.29 316 PHE X CA 1
ATOM 1664 C C . PHE A 1 316 ? 29.055 -7.405 -19.138 1.00 36.87 316 PHE X C 1
ATOM 1665 O O . PHE A 1 316 ? 29.792 -8.386 -19.188 1.00 40.05 316 PHE X O 1
ATOM 1673 N N . ASP A 1 317 ? 28.389 -6.956 -20.196 1.00 39.19 317 ASP X N 1
ATOM 1674 C CA . ASP A 1 317 ? 28.720 -7.460 -21.532 1.00 44.25 317 ASP X CA 1
ATOM 1675 C C . ASP A 1 317 ? 30.195 -7.169 -21.823 1.00 43.26 317 ASP X C 1
ATOM 1676 O O . ASP A 1 317 ? 30.713 -6.117 -21.427 1.00 45.85 317 ASP X O 1
ATOM 1681 N N . LYS A 1 318 ? 30.872 -8.091 -22.504 1.00 39.62 318 LYS X N 1
ATOM 1682 C CA . LYS A 1 318 ? 32.319 -7.977 -22.693 1.00 44.30 318 LYS X CA 1
ATOM 1683 C C . LYS A 1 318 ? 32.761 -6.674 -23.365 1.00 44.66 318 LYS X C 1
ATOM 1684 O O . LYS A 1 318 ? 33.886 -6.230 -23.176 1.00 49.74 318 LYS X O 1
ATOM 1690 N N . SER A 1 319 ? 31.862 -6.047 -24.116 1.00 45.81 319 SER X N 1
ATOM 1691 C CA . SER A 1 319 ? 32.145 -4.766 -24.761 1.00 44.57 319 SER X CA 1
ATOM 1692 C C . SER A 1 319 ? 32.221 -3.571 -23.801 1.00 49.63 319 SER X C 1
ATOM 1693 O O . SER A 1 319 ? 32.602 -2.476 -24.201 1.00 49.00 319 SER X O 1
ATOM 1696 N N . VAL A 1 320 ? 31.859 -3.768 -22.539 1.00 47.24 320 VAL X N 1
ATOM 1697 C CA . VAL A 1 320 ? 31.895 -2.660 -21.588 1.00 45.30 320 VAL X CA 1
ATOM 1698 C C . VAL A 1 320 ? 33.323 -2.381 -21.116 1.00 47.23 320 VAL X C 1
ATOM 1699 O O . VAL A 1 320 ? 34.074 -3.308 -20.818 1.00 49.16 320 VAL X O 1
ATOM 1703 N N . THR A 1 321 ? 33.688 -1.103 -21.036 1.00 44.35 321 THR X N 1
ATOM 1704 C CA . THR A 1 321 ? 35.010 -0.712 -20.576 1.00 44.07 321 THR X CA 1
ATOM 1705 C C . THR A 1 321 ? 34.923 -0.037 -19.223 1.00 46.79 321 THR X C 1
ATOM 1706 O O . THR A 1 321 ? 33.891 0.537 -18.878 1.00 46.09 321 THR X O 1
ATOM 1710 N N . PHE A 1 322 ? 36.018 -0.071 -18.468 1.00 47.38 322 PHE X N 1
ATOM 1711 C CA . PHE A 1 322 ? 36.051 0.626 -17.192 1.00 43.47 322 PHE X CA 1
ATOM 1712 C C . PHE A 1 322 ? 35.821 2.134 -17.361 1.00 44.92 322 PHE X C 1
ATOM 1713 O O . PHE A 1 322 ? 35.166 2.777 -16.525 1.00 41.39 322 PHE X O 1
ATOM 1721 N N . LYS A 1 323 ? 36.356 2.699 -18.441 1.00 44.87 323 LYS X N 1
ATOM 1722 C CA . LYS A 1 323 ? 36.154 4.119 -18.719 1.00 45.79 323 LYS X CA 1
ATOM 1723 C C . LYS A 1 323 ? 34.668 4.466 -18.769 1.00 45.96 323 LYS X C 1
ATOM 1724 O O . LYS A 1 323 ? 34.263 5.539 -18.321 1.00 48.08 323 LYS X O 1
ATOM 1730 N N . GLU A 1 324 ? 33.861 3.549 -19.298 1.00 40.14 324 GLU X N 1
ATOM 1731 C CA . GLU A 1 324 ? 32.409 3.716 -19.305 1.00 42.85 324 GLU X CA 1
ATOM 1732 C C . GLU A 1 324 ? 31.782 3.726 -17.909 1.00 43.85 324 GLU X C 1
ATOM 1733 O O . GLU A 1 324 ? 30.869 4.509 -17.636 1.00 42.02 324 GLU X O 1
ATOM 1739 N N . LEU A 1 325 ? 32.269 2.857 -17.029 1.00 36.25 325 LEU X N 1
ATOM 1740 C CA . LEU A 1 325 ? 31.797 2.861 -15.652 1.00 40.52 325 LEU X CA 1
ATOM 1741 C C . LEU A 1 325 ? 32.181 4.183 -15.024 1.00 40.36 325 LEU X C 1
ATOM 1742 O O . LEU A 1 325 ? 31.384 4.801 -14.317 1.00 40.76 325 LEU X O 1
ATOM 1747 N N . GLN A 1 326 ? 33.402 4.633 -15.297 1.00 39.76 326 GLN X N 1
ATOM 1748 C CA . GLN A 1 326 ? 33.838 5.886 -14.710 1.00 41.53 326 GLN X CA 1
ATOM 1749 C C . GLN A 1 326 ? 32.891 7.010 -15.115 1.00 40.41 326 GLN X C 1
ATOM 1750 O O . GLN A 1 326 ? 32.480 7.813 -14.277 1.00 40.78 326 GLN X O 1
ATOM 1756 N N . ARG A 1 327 ? 32.528 7.067 -16.391 1.00 40.69 327 ARG X N 1
ATOM 1757 C CA . ARG A 1 327 ? 31.599 8.104 -16.823 1.00 47.49 327 ARG X CA 1
ATOM 1758 C C . ARG A 1 327 ? 30.184 7.862 -16.278 1.00 48.75 327 ARG X C 1
ATOM 1759 O O . ARG A 1 327 ? 29.346 8.759 -16.307 1.00 46.62 327 ARG X O 1
ATOM 1767 N N . LYS A 1 328 ? 29.917 6.660 -15.770 1.00 46.63 328 LYS X N 1
ATOM 1768 C CA . LYS A 1 328 ? 28.622 6.389 -15.151 1.00 38.67 328 LYS X CA 1
ATOM 1769 C C . LYS A 1 328 ? 28.705 6.547 -13.642 1.00 42.94 328 LYS X C 1
ATOM 1770 O O . LYS A 1 328 ? 27.837 6.077 -12.902 1.00 42.24 328 LYS X O 1
ATOM 1776 N N . GLY A 1 329 ? 29.777 7.197 -13.197 1.00 35.57 329 GLY X N 1
ATOM 1777 C CA . GLY A 1 329 ? 29.929 7.591 -11.810 1.00 35.72 329 GLY X CA 1
ATOM 1778 C C . GLY A 1 329 ? 30.766 6.691 -10.912 1.00 36.97 329 GLY X C 1
ATOM 1779 O O . GLY A 1 329 ? 30.870 6.949 -9.716 1.00 36.65 329 GLY X O 1
ATOM 1780 N N . VAL A 1 330 ? 31.358 5.636 -11.459 1.00 33.88 330 VAL X N 1
ATOM 1781 C CA . VAL A 1 330 ? 32.093 4.703 -10.606 1.00 30.53 330 VAL X CA 1
ATOM 1782 C C . VAL A 1 330 ? 33.449 5.271 -10.180 1.00 37.52 330 VAL X C 1
ATOM 1783 O O . VAL A 1 330 ? 34.191 5.808 -10.997 1.00 40.74 330 VAL X O 1
ATOM 1787 N N . SER A 1 331 ? 33.774 5.145 -8.901 1.00 36.65 331 SER X N 1
ATOM 1788 C CA . SER A 1 331 ? 35.059 5.618 -8.392 1.00 38.25 331 SER X CA 1
ATOM 1789 C C . SER A 1 331 ? 35.220 5.178 -6.944 1.00 36.11 331 SER X C 1
ATOM 1790 O O . SER A 1 331 ? 34.292 4.633 -6.346 1.00 36.62 331 SER X O 1
ATOM 1793 N N . ASN A 1 332 ? 36.392 5.424 -6.377 1.00 33.93 332 ASN X N 1
ATOM 1794 C CA . ASN A 1 332 ? 36.626 5.149 -4.972 1.00 35.09 332 ASN X CA 1
ATOM 1795 C C . ASN A 1 332 ? 35.549 5.741 -4.078 1.00 39.29 332 ASN X C 1
ATOM 1796 O O . ASN A 1 332 ? 35.281 5.194 -3.012 1.00 39.00 332 ASN X O 1
ATOM 1801 N N . GLU A 1 333 ? 34.960 6.873 -4.479 1.00 38.54 333 GLU X N 1
ATOM 1802 C CA . GLU A 1 333 ? 33.918 7.517 -3.658 1.00 40.00 333 GLU X CA 1
ATOM 1803 C C . GLU A 1 333 ? 32.520 7.010 -3.961 1.00 34.23 333 GLU X C 1
ATOM 1804 O O . GLU A 1 333 ? 31.611 7.200 -3.161 1.00 40.51 333 GLU X O 1
ATOM 1810 N N . ALA A 1 334 ? 32.342 6.408 -5.127 1.00 32.79 334 ALA X N 1
ATOM 1811 C CA . ALA A 1 334 ? 31.056 5.828 -5.502 1.00 34.95 334 ALA X CA 1
ATOM 1812 C C . ALA A 1 334 ? 31.283 4.478 -6.172 1.00 32.18 334 ALA X C 1
ATOM 1813 O O . ALA A 1 334 ? 31.116 4.343 -7.380 1.00 31.48 334 ALA X O 1
ATOM 1815 N N . PRO A 1 335 ? 31.684 3.478 -5.384 1.00 31.37 335 PRO X N 1
ATOM 1816 C CA . PRO A 1 335 ? 32.001 2.152 -5.920 1.00 30.19 335 PRO X CA 1
ATOM 1817 C C . PRO A 1 335 ? 30.706 1.455 -6.307 1.00 30.90 335 PRO X C 1
ATOM 1818 O O . PRO A 1 335 ? 29.660 1.850 -5.803 1.00 27.46 335 PRO X O 1
ATOM 1822 N N . PRO A 1 336 ? 30.776 0.433 -7.175 1.00 26.23 336 PRO X N 1
ATOM 1823 C CA . PRO A 1 336 ? 29.550 -0.197 -7.668 1.00 27.63 336 PRO X CA 1
ATOM 1824 C C . PRO A 1 336 ? 28.957 -1.176 -6.683 1.00 31.46 336 PRO X C 1
ATOM 1825 O O . PRO A 1 336 ? 29.678 -1.862 -5.939 1.00 28.16 336 PRO X O 1
ATOM 1829 N N . LEU A 1 337 ? 27.635 -1.253 -6.723 1.00 24.83 337 LEU X N 1
ATOM 1830 C CA . LEU A 1 337 ? 26.888 -2.207 -5.932 1.00 27.63 337 LEU X CA 1
ATOM 1831 C C . LEU A 1 337 ? 26.050 -3.073 -6.855 1.00 30.34 337 LEU X C 1
ATOM 1832 O O . LEU A 1 337 ? 25.670 -2.642 -7.952 1.00 31.31 337 LEU X O 1
ATOM 1837 N N . PHE A 1 338 ? 25.792 -4.298 -6.398 1.00 22.77 338 PHE X N 1
ATOM 1838 C CA . PHE A 1 338 ? 24.947 -5.268 -7.079 1.00 26.53 338 PHE X CA 1
ATOM 1839 C C . PHE A 1 338 ? 23.785 -5.553 -6.138 1.00 25.63 338 PHE X C 1
ATOM 1840 O O . PHE A 1 338 ? 24.016 -5.835 -4.958 1.00 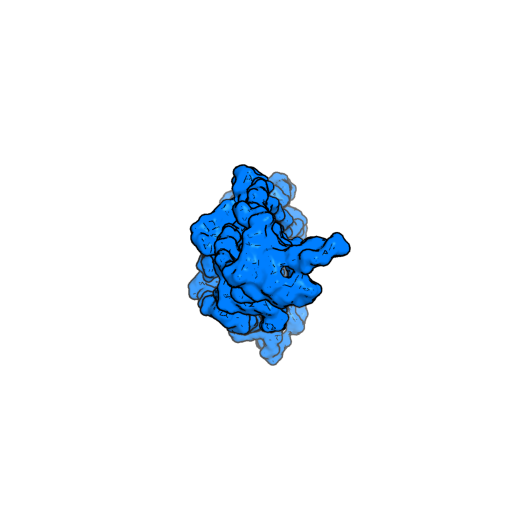24.03 338 PHE X O 1
ATOM 1848 N N . VAL A 1 339 ? 22.550 -5.446 -6.635 1.00 23.71 339 VAL X N 1
ATOM 1849 C CA . VAL A 1 339 ? 21.362 -5.712 -5.813 1.00 25.34 339 VAL X CA 1
ATOM 1850 C C . VAL A 1 339 ? 21.098 -7.216 -5.781 1.00 26.95 339 VAL X C 1
ATOM 1851 O O . VAL A 1 339 ? 20.766 -7.804 -6.808 1.00 23.08 339 VAL X O 1
ATOM 1855 N N . SER A 1 340 ? 21.240 -7.825 -4.607 1.00 22.93 340 SER X N 1
ATOM 1856 C CA . SER A 1 340 ? 21.250 -9.280 -4.502 1.00 27.66 340 SER X CA 1
ATOM 1857 C C . SER A 1 340 ? 19.881 -9.845 -4.172 1.00 30.27 340 SER X C 1
ATOM 1858 O O . SER A 1 340 ? 19.619 -11.021 -4.416 1.00 25.74 340 SER X O 1
ATOM 1861 N N . ASN A 1 341 ? 19.018 -8.996 -3.615 1.00 24.47 341 ASN X N 1
ATOM 1862 C CA . ASN A 1 341 ? 17.686 -9.406 -3.228 1.00 26.72 341 ASN X CA 1
ATOM 1863 C C . ASN A 1 341 ? 16.756 -8.194 -3.128 1.00 24.18 341 ASN X C 1
ATOM 1864 O O . ASN A 1 341 ? 17.163 -7.156 -2.634 1.00 26.29 341 ASN X O 1
ATOM 1869 N N . VAL A 1 342 ? 15.529 -8.320 -3.627 1.00 24.50 342 VAL X N 1
ATOM 1870 C CA . VAL A 1 342 ? 14.488 -7.314 -3.401 1.00 26.21 342 VAL X CA 1
ATOM 1871 C C . VAL A 1 342 ? 13.289 -7.969 -2.714 1.00 28.59 342 VAL X C 1
ATOM 1872 O O . VAL A 1 342 ? 12.873 -9.074 -3.095 1.00 29.00 342 VAL X O 1
ATOM 1876 N N . ALA A 1 343 ? 12.760 -7.306 -1.692 1.00 23.45 343 ALA X N 1
ATOM 1877 C CA . ALA A 1 343 ? 11.602 -7.802 -0.934 1.00 25.46 343 ALA X CA 1
ATOM 1878 C C . ALA A 1 343 ? 10.356 -7.116 -1.438 1.00 24.75 343 ALA X C 1
ATOM 1879 O O . ALA A 1 343 ? 10.355 -5.897 -1.656 1.00 25.18 343 ALA X O 1
ATOM 1881 N N . TYR A 1 344 ? 9.304 -7.894 -1.655 1.00 23.81 344 TYR X N 1
ATOM 1882 C CA . TYR A 1 344 ? 8.063 -7.378 -2.233 1.00 20.72 344 TYR X CA 1
ATOM 1883 C C . TYR A 1 344 ? 6.940 -7.642 -1.259 1.00 23.93 344 TYR X C 1
ATOM 1884 O O . TYR A 1 344 ? 6.872 -8.715 -0.666 1.00 22.17 344 TYR X O 1
ATOM 1893 N N . GLY A 1 345 ? 6.052 -6.667 -1.114 1.00 20.85 345 GLY X N 1
ATOM 1894 C CA . GLY A 1 345 ? 4.886 -6.812 -0.269 1.00 21.48 345 GLY X CA 1
ATOM 1895 C C . GLY A 1 345 ? 4.226 -5.466 -0.033 1.00 21.98 345 GLY X C 1
ATOM 1896 O O . GLY A 1 345 ? 4.036 -4.686 -0.970 1.00 23.49 345 GLY X O 1
ATOM 1897 N N . ARG A 1 346 ? 3.894 -5.186 1.220 1.00 23.70 346 ARG X N 1
ATOM 1898 C CA . ARG A 1 346 ? 3.128 -3.988 1.550 1.00 29.82 346 ARG X CA 1
ATOM 1899 C C . ARG A 1 346 ? 3.670 -3.353 2.842 1.00 28.96 346 ARG X C 1
ATOM 1900 O O . ARG A 1 346 ? 4.151 -4.044 3.738 1.00 24.85 346 ARG X O 1
ATOM 1908 N N . THR A 1 347 ? 3.627 -2.034 2.909 1.00 27.75 347 THR X N 1
ATOM 1909 C CA . THR A 1 347 ? 4.149 -1.301 4.045 1.00 30.16 347 THR X CA 1
ATOM 1910 C C . THR A 1 347 ? 3.014 -0.532 4.683 1.00 28.08 347 THR X C 1
ATOM 1911 O O . THR A 1 347 ? 2.248 0.127 3.995 1.00 29.67 347 THR X O 1
ATOM 1915 N N . VAL A 1 348 ? 2.878 -0.654 5.994 1.00 27.77 348 VAL X N 1
ATOM 1916 C CA . VAL A 1 348 ? 1.914 0.150 6.716 1.00 25.51 348 VAL X CA 1
ATOM 1917 C C . VAL A 1 348 ? 2.678 0.943 7.766 1.00 29.15 348 VAL X C 1
ATOM 1918 O O . VAL A 1 348 ? 3.554 0.406 8.441 1.00 24.87 348 VAL X O 1
ATOM 1922 N N . PHE A 1 349 ? 2.376 2.234 7.858 1.00 28.27 349 PHE X N 1
ATOM 1923 C CA . PHE A 1 349 ? 2.912 3.080 8.927 1.00 29.64 349 PHE X CA 1
ATOM 1924 C C . PHE A 1 349 ? 1.770 3.394 9.878 1.00 27.27 349 PHE X C 1
ATOM 1925 O O . PHE A 1 349 ? 0.667 3.718 9.436 1.00 29.01 349 PHE X O 1
ATOM 1933 N N . VAL A 1 350 ? 2.037 3.328 11.176 1.00 26.09 350 VAL X N 1
ATOM 1934 C CA . VAL A 1 350 ? 1.064 3.766 12.174 1.00 31.03 350 VAL X CA 1
ATOM 1935 C C . VAL A 1 350 ? 1.612 4.904 13.049 1.00 29.02 350 VAL X C 1
ATOM 1936 O O . VAL A 1 350 ? 2.744 4.838 13.533 1.00 27.88 350 VAL X O 1
ATOM 1940 N N . LYS A 1 351 ? 0.813 5.955 13.222 1.00 26.12 351 LYS X N 1
ATOM 1941 C CA . LYS A 1 351 ? 1.194 7.033 14.126 1.00 30.35 351 LYS X CA 1
ATOM 1942 C C . LYS A 1 351 ? 0.247 7.075 15.322 1.00 29.93 351 LYS X C 1
ATOM 1943 O O . LYS A 1 351 ? -0.968 6.986 15.171 1.00 29.81 351 LYS X O 1
ATOM 1949 N N . LEU A 1 352 ? 0.808 7.173 16.515 1.00 31.11 352 LEU X N 1
ATOM 1950 C CA . LEU A 1 352 ? -0.013 7.456 17.685 1.00 31.26 352 LEU X CA 1
ATOM 1951 C C . LEU A 1 352 ? 0.410 8.826 18.250 1.00 30.08 352 LEU X C 1
ATOM 1952 O O . LEU A 1 352 ? 1.585 9.075 18.526 1.00 28.77 352 LEU X O 1
ATOM 1957 N N . GLU A 1 353 ? -0.550 9.725 18.383 1.00 27.06 353 GLU X N 1
ATOM 1958 C CA . GLU A 1 353 ? -0.237 11.098 18.730 1.00 29.72 353 GLU X CA 1
ATOM 1959 C C . GLU A 1 353 ? -1.152 11.527 19.866 1.00 36.47 353 GLU X C 1
ATOM 1960 O O . GLU A 1 353 ? -2.342 11.209 19.847 1.00 30.97 353 GLU X O 1
ATOM 1966 N N . THR A 1 354 ? -0.593 12.228 20.854 1.00 33.24 354 THR X N 1
ATOM 1967 C CA . THR A 1 354 ? -1.386 12.770 21.958 1.00 36.37 354 THR X CA 1
ATOM 1968 C C . THR A 1 354 ? -0.760 14.030 22.561 1.00 36.77 354 THR X C 1
ATOM 1969 O O . THR A 1 354 ? 0.465 14.224 22.518 1.00 35.69 354 THR X O 1
ATOM 1973 N N . SER A 1 355 ? -1.594 14.901 23.113 1.00 36.97 355 SER X N 1
ATOM 1974 C CA . SER A 1 355 ? -1.048 16.012 23.895 1.00 43.35 355 SER X CA 1
ATOM 1975 C C . SER A 1 355 ? -1.152 15.733 25.399 1.00 44.56 355 SER X C 1
ATOM 1976 O O . SER A 1 355 ? -0.831 16.587 26.228 1.00 47.21 355 SER X O 1
ATOM 1979 N N . SER A 1 356 ? -1.594 14.525 25.742 1.00 45.76 356 SER X N 1
ATOM 1980 C CA . SER A 1 356 ? -1.642 14.099 27.134 1.00 46.73 356 SER X CA 1
ATOM 1981 C C . SER A 1 356 ? -0.296 14.324 27.823 1.00 50.71 356 SER X C 1
ATOM 1982 O O . SER A 1 356 ? 0.767 14.283 27.188 1.00 49.71 356 SER X O 1
ATOM 1985 N N . LYS A 1 357 ? -0.347 14.565 29.128 1.00 48.13 357 LYS X N 1
ATOM 1986 C CA . LYS A 1 357 ? 0.851 14.931 29.871 1.00 52.49 357 LYS X CA 1
ATOM 1987 C C . LYS A 1 357 ? 1.283 13.826 30.841 1.00 52.37 357 LYS X C 1
ATOM 1988 O O . LYS A 1 357 ? 2.162 14.032 31.675 1.00 51.48 357 LYS X O 1
ATOM 1994 N N . SER A 1 358 ? 0.668 12.653 30.709 1.00 48.63 358 SER X N 1
ATOM 1995 C CA . SER A 1 358 ? 1.037 11.494 31.511 1.00 46.28 358 SER X CA 1
ATOM 1996 C C . SER A 1 358 ? 2.446 11.013 31.211 1.00 50.26 358 SER X C 1
ATOM 1997 O O . SER A 1 358 ? 2.962 11.201 30.105 1.00 52.82 358 SER X O 1
ATOM 2000 N N . ASN A 1 359 ? 3.058 10.372 32.198 1.00 53.25 359 ASN X N 1
ATOM 2001 C CA . ASN A 1 359 ? 4.367 9.759 32.009 1.00 58.69 359 ASN X CA 1
ATOM 2002 C C . ASN A 1 359 ? 4.259 8.359 31.431 1.00 50.62 359 ASN X C 1
ATOM 2003 O O . ASN A 1 359 ? 5.268 7.718 31.142 1.00 47.02 359 ASN X O 1
ATOM 2008 N N . ASP A 1 360 ? 3.029 7.879 31.293 1.00 46.65 360 ASP X N 1
ATOM 2009 C CA . ASP A 1 360 ? 2.799 6.517 30.842 1.00 45.64 360 ASP X CA 1
ATOM 2010 C C . ASP A 1 360 ? 2.511 6.432 29.344 1.00 42.13 360 ASP X C 1
ATOM 2011 O O . ASP A 1 360 ? 2.313 5.342 28.831 1.00 40.17 360 ASP X O 1
ATOM 2016 N N . VAL A 1 361 ? 2.481 7.573 28.654 1.00 41.44 361 VAL X N 1
ATOM 2017 C CA . VAL A 1 361 ? 2.103 7.606 27.234 1.00 39.71 361 VAL X CA 1
ATOM 2018 C C . VAL A 1 361 ? 2.858 6.598 26.374 1.00 35.83 361 VAL X C 1
ATOM 2019 O O . VAL A 1 361 ? 2.234 5.812 25.658 1.00 37.64 361 VAL X O 1
ATOM 2023 N N . GLU A 1 362 ? 4.189 6.610 26.448 1.00 36.34 362 GLU X N 1
ATOM 2024 C CA . GLU A 1 362 ? 5.002 5.718 25.633 1.00 34.30 362 GLU X CA 1
ATOM 2025 C C . GLU A 1 362 ? 4.577 4.283 25.865 1.00 40.55 362 GLU X C 1
ATOM 2026 O O . GLU A 1 362 ? 4.439 3.501 24.910 1.00 36.42 362 GLU X O 1
ATOM 2032 N N . ALA A 1 363 ? 4.350 3.941 27.129 1.00 37.53 363 ALA X N 1
ATOM 2033 C CA . ALA A 1 363 ? 3.995 2.566 27.478 1.00 40.10 363 ALA X CA 1
ATOM 2034 C C . ALA A 1 363 ? 2.598 2.257 26.972 1.00 37.79 363 ALA X C 1
ATOM 2035 O O . ALA A 1 363 ? 2.322 1.150 26.522 1.00 39.14 363 ALA X O 1
ATOM 2037 N N . ALA A 1 364 ? 1.725 3.258 27.038 1.00 35.41 364 ALA X N 1
ATOM 2038 C CA . ALA A 1 364 ? 0.350 3.136 26.568 1.00 36.59 364 ALA X CA 1
ATOM 2039 C C . ALA A 1 364 ? 0.297 2.919 25.045 1.00 37.02 364 ALA X C 1
ATOM 2040 O O . ALA A 1 364 ? -0.510 2.129 24.552 1.00 35.88 364 ALA X O 1
ATOM 2042 N N . PHE A 1 365 ? 1.141 3.655 24.320 1.00 31.93 365 PHE X N 1
ATOM 2043 C CA . PHE A 1 365 ? 1.262 3.537 22.872 1.00 33.47 365 PHE X CA 1
ATOM 2044 C C . PHE A 1 365 ? 1.834 2.155 22.453 1.00 34.82 365 PHE X C 1
ATOM 2045 O O . PHE A 1 365 ? 1.309 1.531 21.540 1.00 36.17 365 PHE X O 1
ATOM 2053 N N . SER A 1 366 ? 2.890 1.685 23.118 1.00 30.87 366 SER X N 1
ATOM 2054 C CA . SER A 1 366 ? 3.478 0.381 22.813 1.00 37.62 366 SER X CA 1
ATOM 2055 C C . SER A 1 366 ? 2.502 -0.752 23.107 1.00 39.19 366 SER X C 1
ATOM 2056 O O . SER A 1 366 ? 2.427 -1.729 22.358 1.00 40.78 366 SER X O 1
ATOM 2059 N N . ALA A 1 367 ? 1.754 -0.611 24.197 1.00 39.06 367 ALA X N 1
ATOM 2060 C CA . ALA A 1 367 ? 0.771 -1.616 24.574 1.00 42.33 367 ALA X CA 1
ATOM 2061 C C . ALA A 1 367 ? -0.380 -1.674 23.578 1.00 39.79 367 ALA X C 1
ATOM 2062 O O . ALA A 1 367 ? -0.852 -2.753 23.244 1.00 43.22 367 ALA X O 1
ATOM 2064 N N . ALA A 1 368 ? -0.837 -0.514 23.113 1.00 38.13 368 ALA X N 1
ATOM 2065 C CA . ALA A 1 368 ? -1.887 -0.451 22.093 1.00 38.50 368 ALA X CA 1
ATOM 2066 C C . ALA A 1 368 ? -1.504 -1.222 20.836 1.00 37.83 368 ALA X C 1
ATOM 2067 O O . ALA A 1 368 ? -2.300 -1.991 20.295 1.00 40.62 368 ALA X O 1
ATOM 2069 N N . LEU A 1 369 ? -0.285 -1.003 20.363 1.00 37.03 369 LEU X N 1
ATOM 2070 C CA . LEU A 1 369 ? 0.206 -1.718 19.186 1.00 37.71 369 LEU X CA 1
ATOM 2071 C C . LEU A 1 369 ? 0.309 -3.207 19.485 1.00 39.98 369 LEU X C 1
ATOM 2072 O O . LEU A 1 369 ? 0.102 -4.044 18.606 1.00 41.40 369 LEU X O 1
ATOM 2077 N N . LYS A 1 370 ? 0.629 -3.540 20.733 1.00 39.29 370 LYS X N 1
ATOM 2078 C CA . LYS A 1 370 ? 0.844 -4.932 21.095 1.00 40.94 370 LYS X CA 1
ATOM 2079 C C . LYS A 1 370 ? -0.441 -5.768 21.045 1.00 39.22 370 LYS X C 1
ATOM 2080 O O . LYS A 1 370 ? -0.421 -6.891 20.556 1.00 38.05 370 LYS X O 1
ATOM 2086 N N . GLY A 1 371 ? -1.552 -5.232 21.546 1.00 38.01 371 GLY X N 1
ATOM 2087 C CA . GLY A 1 371 ? -2.775 -6.014 21.638 1.00 38.68 371 GLY X CA 1
ATOM 2088 C C . GLY A 1 371 ? -3.962 -5.301 22.253 1.00 44.96 371 GLY X C 1
ATOM 2089 O O . GLY A 1 371 ? -3.807 -4.300 22.945 1.00 47.72 371 GLY X O 1
ATOM 2090 N N . THR A 1 372 ? -5.156 -5.834 22.004 1.00 44.66 372 THR X N 1
ATOM 2091 C CA . THR A 1 372 ? -6.407 -5.245 22.487 1.00 48.86 372 THR X CA 1
ATOM 2092 C C . THR A 1 372 ? -6.557 -5.251 24.007 1.00 48.33 372 THR X C 1
ATOM 2093 O O . THR A 1 372 ? -7.456 -4.610 24.553 1.00 50.39 372 THR X O 1
ATOM 2097 N N . ASP A 1 373 ? -5.689 -5.975 24.691 1.00 46.55 373 ASP X N 1
ATOM 2098 C CA . ASP A 1 373 ? -5.762 -6.008 26.142 1.00 50.15 373 ASP X CA 1
ATOM 2099 C C . ASP A 1 373 ? -5.370 -4.684 26.789 1.00 53.59 373 ASP X C 1
ATOM 2100 O O . ASP A 1 373 ? -5.266 -4.594 28.011 1.00 53.89 373 ASP X O 1
ATOM 2105 N N . VAL A 1 374 ? -5.163 -3.658 25.966 1.00 48.21 374 VAL X N 1
ATOM 2106 C CA . VAL A 1 374 ? -4.932 -2.313 26.484 1.00 50.40 374 VAL X CA 1
ATOM 2107 C C . VAL A 1 374 ? -6.242 -1.768 27.003 1.00 53.22 374 VAL X C 1
ATOM 2108 O O . VAL A 1 374 ? -6.260 -0.885 27.862 1.00 59.89 374 VAL X O 1
ATOM 2112 N N . LYS A 1 375 ? -7.341 -2.292 26.468 1.00 49.05 375 LYS X N 1
ATOM 2113 C CA . LYS A 1 375 ? -8.661 -2.006 27.012 1.00 56.52 375 LYS X CA 1
ATOM 2114 C C . LYS A 1 375 ? -8.637 -2.260 28.526 1.00 63.15 375 LYS X C 1
ATOM 2115 O O . LYS A 1 375 ? -9.344 -1.600 29.293 1.00 60.31 375 LYS X O 1
ATOM 2117 N N . THR A 1 376 ? -7.798 -3.218 28.930 1.00 60.96 376 THR X N 1
ATOM 2118 C CA . THR A 1 376 ? -7.638 -3.636 30.320 1.00 61.48 376 THR X CA 1
ATOM 2119 C C . THR A 1 376 ? -6.497 -2.882 30.974 1.00 66.20 376 THR X C 1
ATOM 2120 O O . THR A 1 376 ? -5.528 -3.486 31.442 1.00 70.63 376 THR X O 1
ATOM 2124 N N . ASN A 1 377 ? -6.590 -1.560 30.978 1.00 61.74 377 ASN X N 1
ATOM 2125 C CA . ASN A 1 377 ? -5.665 -0.766 31.768 1.00 62.07 377 ASN X CA 1
ATOM 2126 C C . ASN A 1 377 ? -6.129 0.649 32.058 1.00 64.97 377 ASN X C 1
ATOM 2127 O O . ASN A 1 377 ? -6.612 1.372 31.176 1.00 61.59 377 ASN X O 1
ATOM 2132 N N . GLY A 1 378 ? -5.944 1.011 33.323 1.00 66.78 378 GLY X N 1
ATOM 2133 C CA . GLY A 1 378 ? -6.300 2.308 33.880 1.00 67.11 378 GLY X CA 1
ATOM 2134 C C . GLY A 1 378 ? -5.963 3.479 32.973 1.00 57.04 378 GLY X C 1
ATOM 2135 O O . GLY A 1 378 ? -6.776 3.897 32.143 1.00 58.06 378 GLY X O 1
ATOM 2136 N N . LYS A 1 379 ? -4.766 4.023 33.142 1.00 60.65 379 LYS X N 1
ATOM 2137 C CA . LYS A 1 379 ? -4.428 5.246 32.432 1.00 60.95 379 LYS X CA 1
ATOM 2138 C C . LYS A 1 379 ? -3.971 4.996 30.996 1.00 53.99 379 LYS X C 1
ATOM 2139 O O . LYS A 1 379 ? -3.818 5.950 30.230 1.00 56.66 379 LYS X O 1
ATOM 2145 N N . TYR A 1 380 ? -3.740 3.735 30.624 1.00 51.03 380 TYR X N 1
ATOM 2146 C CA . TYR A 1 380 ? -3.407 3.452 29.228 1.00 51.33 380 TYR X CA 1
ATOM 2147 C C . TYR A 1 380 ? -4.611 3.826 28.416 1.00 48.12 380 TYR X C 1
ATOM 2148 O O . TYR A 1 380 ? -4.506 4.555 27.436 1.00 43.32 380 TYR X O 1
ATOM 2157 N N . SER A 1 381 ? -5.768 3.353 28.859 1.00 49.93 381 SER X N 1
ATOM 2158 C CA . SER A 1 381 ? -6.994 3.608 28.129 1.00 48.05 381 SER X CA 1
ATOM 2159 C C . SER A 1 381 ? -7.420 5.072 28.193 1.00 48.86 381 SER X C 1
ATOM 2160 O O . SER A 1 381 ? -7.974 5.603 27.227 1.00 45.98 381 SER X O 1
ATOM 2163 N N . ASP A 1 382 ? -7.177 5.728 29.325 1.00 49.59 382 ASP X N 1
ATOM 2164 C CA . ASP A 1 382 ? -7.488 7.152 29.422 1.00 49.35 382 ASP X CA 1
ATOM 2165 C C . ASP A 1 382 ? -6.632 7.942 28.425 1.00 43.17 382 ASP X C 1
ATOM 2166 O O . ASP A 1 382 ? -7.138 8.808 27.711 1.00 43.37 382 ASP X O 1
ATOM 2171 N N . ILE A 1 383 ? -5.333 7.643 28.391 1.00 42.33 383 ILE X N 1
ATOM 2172 C CA . ILE A 1 383 ? -4.415 8.267 27.432 1.00 45.10 383 ILE X CA 1
ATOM 2173 C C . ILE A 1 383 ? -4.854 8.058 25.981 1.00 38.88 383 ILE X C 1
ATOM 2174 O O . ILE A 1 383 ? -4.937 9.006 25.207 1.00 43.66 383 ILE X O 1
ATOM 2179 N N . LEU A 1 384 ? -5.148 6.813 25.623 1.00 42.45 384 LEU X N 1
ATOM 2180 C CA . LEU A 1 384 ? -5.567 6.478 24.258 1.00 41.71 384 LEU X CA 1
ATOM 2181 C C . LEU A 1 384 ? -6.864 7.193 23.875 1.00 42.69 384 LEU X C 1
ATOM 2182 O O . LEU A 1 384 ? -7.031 7.656 22.736 1.00 40.17 384 LEU X O 1
ATOM 2187 N N . GLU A 1 385 ? -7.771 7.304 24.841 1.00 43.16 385 GLU X N 1
ATOM 2188 C CA . GLU A 1 385 ? -8.993 8.077 24.657 1.00 47.75 385 GLU X CA 1
ATOM 2189 C C . GLU A 1 385 ? -8.655 9.515 24.305 1.00 39.44 385 GLU X C 1
ATOM 2190 O O . GLU A 1 385 ? -9.394 10.178 23.575 1.00 40.04 385 GLU X O 1
ATOM 2196 N N . ASN A 1 386 ? -7.535 9.996 24.827 1.00 37.60 386 ASN X N 1
ATOM 2197 C CA . ASN A 1 386 ? -7.078 11.343 24.491 1.00 42.23 386 ASN X CA 1
ATOM 2198 C C . ASN A 1 386 ? -6.040 11.346 23.365 1.00 43.39 386 ASN X C 1
ATOM 2199 O O . ASN A 1 386 ? -5.226 12.268 23.264 1.00 39.98 386 ASN X O 1
ATOM 2204 N N . SER A 1 387 ? -6.079 10.313 22.524 1.00 42.25 387 SER X N 1
ATOM 2205 C CA . SER A 1 387 ? -5.113 10.186 21.428 1.00 37.99 387 SER X CA 1
ATOM 2206 C C . SER A 1 387 ? -5.787 10.112 20.066 1.00 38.70 387 SER X C 1
ATOM 2207 O O . SER A 1 387 ? -6.994 9.885 19.951 1.00 37.90 387 SER X O 1
ATOM 2210 N N . SER A 1 388 ? -4.986 10.306 19.029 1.00 37.64 388 SER X N 1
ATOM 2211 C CA . SER A 1 388 ? -5.462 10.235 17.664 1.00 33.92 388 SER X CA 1
ATOM 2212 C C . SER A 1 388 ? -4.526 9.301 16.907 1.00 36.41 388 SER X C 1
ATOM 2213 O O . SER A 1 388 ? -3.312 9.287 17.157 1.00 32.69 388 SER X O 1
ATOM 2216 N N . PHE A 1 389 ? -5.093 8.508 16.004 1.00 33.63 389 PHE X N 1
ATOM 2217 C CA . PHE A 1 389 ? -4.313 7.512 15.281 1.00 36.98 389 PHE X CA 1
ATOM 2218 C C . PHE A 1 389 ? -4.373 7.705 13.767 1.00 32.65 389 PHE X C 1
ATOM 2219 O O . PHE A 1 389 ? -5.382 8.143 13.223 1.00 32.50 389 PHE X O 1
ATOM 2227 N N . THR A 1 390 ? -3.269 7.396 13.101 1.00 31.99 390 THR X N 1
ATOM 2228 C CA . THR A 1 390 ? -3.195 7.504 11.652 1.00 28.10 390 THR X CA 1
ATOM 2229 C C . THR A 1 390 ? -2.553 6.226 11.130 1.00 29.89 390 THR X C 1
ATOM 2230 O O . THR A 1 390 ? -1.574 5.741 11.693 1.00 30.31 390 THR X O 1
ATOM 2234 N N . ALA A 1 391 ? -3.120 5.660 10.074 1.00 29.77 391 ALA X N 1
ATOM 2235 C CA . ALA A 1 391 ? -2.486 4.542 9.386 1.00 28.60 391 ALA X CA 1
ATOM 2236 C C . ALA A 1 391 ? -2.323 4.939 7.925 1.00 33.65 391 ALA X C 1
ATOM 2237 O O . ALA A 1 391 ? -3.278 5.430 7.303 1.00 31.21 391 ALA X O 1
ATOM 2239 N N . VAL A 1 392 ? -1.116 4.794 7.383 1.00 27.49 392 VAL X N 1
ATOM 2240 C CA . VAL A 1 392 ? -0.980 4.915 5.954 1.00 25.21 392 VAL X CA 1
ATOM 2241 C C . VAL A 1 392 ? -0.537 3.587 5.334 1.00 26.92 392 VAL X C 1
ATOM 2242 O O . VAL A 1 392 ? 0.308 2.874 5.879 1.00 26.91 392 VAL X O 1
ATOM 2246 N N . VAL A 1 393 ? -1.147 3.258 4.204 1.00 26.42 393 VAL X N 1
ATOM 2247 C CA . VAL A 1 393 ? -0.781 2.074 3.439 1.00 27.73 393 VAL X CA 1
ATOM 2248 C C . VAL A 1 393 ? -0.196 2.591 2.152 1.00 24.68 393 VAL X C 1
ATOM 2249 O O . VAL A 1 393 ? -0.857 3.294 1.409 1.00 25.15 393 VAL X O 1
ATOM 2253 N N . LEU A 1 394 ? 1.062 2.278 1.913 1.00 25.46 394 LEU X N 1
ATOM 2254 C CA . LEU A 1 394 ? 1.733 2.760 0.719 1.00 28.41 394 LEU X CA 1
ATOM 2255 C C . LEU A 1 394 ? 1.207 2.020 -0.491 1.00 32.74 394 LEU X C 1
ATOM 2256 O O . LEU A 1 394 ? 0.906 0.839 -0.406 1.00 26.78 394 LEU X O 1
ATOM 2261 N N . GLY A 1 395 ? 1.046 2.725 -1.603 1.00 29.01 395 GLY X N 1
ATOM 2262 C CA . GLY A 1 395 ? 0.753 2.051 -2.849 1.00 34.39 395 GLY X CA 1
ATOM 2263 C C . GLY A 1 395 ? 2.018 1.927 -3.680 1.00 34.94 395 GLY X C 1
ATOM 2264 O O . GLY A 1 395 ? 3.115 2.124 -3.167 1.00 31.71 395 GLY X O 1
ATOM 2265 N N . GLY A 1 396 ? 1.863 1.634 -4.969 1.00 40.21 396 GLY X N 1
ATOM 2266 C CA . GLY A 1 396 ? 3.001 1.472 -5.862 1.00 39.12 396 GLY X CA 1
ATOM 2267 C C . GLY A 1 396 ? 3.717 2.756 -6.252 1.00 44.09 396 GLY X C 1
ATOM 2268 O O . GLY A 1 396 ? 4.908 2.733 -6.545 1.00 47.55 396 GLY X O 1
ATOM 2269 N N . ASP A 1 397 ? 2.989 3.870 -6.277 1.00 38.99 397 ASP X N 1
ATOM 2270 C CA . ASP A 1 397 ? 3.585 5.189 -6.492 1.00 43.99 397 ASP X CA 1
ATOM 2271 C C . ASP A 1 397 ? 2.862 6.191 -5.589 1.00 39.90 397 ASP X C 1
ATOM 2272 O O . ASP A 1 397 ? 1.792 5.886 -5.078 1.00 36.59 397 ASP X O 1
ATOM 2277 N N . ALA A 1 398 ? 3.436 7.376 -5.407 1.00 39.47 398 ALA X N 1
ATOM 2278 C CA . ALA A 1 398 ? 2.869 8.373 -4.497 1.00 37.63 398 ALA X CA 1
ATOM 2279 C C . ALA A 1 398 ? 1.358 8.509 -4.638 1.00 36.00 398 ALA X C 1
ATOM 2280 O O . ALA A 1 398 ? 0.640 8.631 -3.645 1.00 39.00 398 ALA X O 1
ATOM 2282 N N . ALA A 1 399 ? 0.872 8.482 -5.871 1.00 36.03 399 ALA X N 1
ATOM 2283 C CA . ALA A 1 399 ? -0.548 8.705 -6.136 1.00 40.11 399 ALA X CA 1
ATOM 2284 C C . ALA A 1 399 ? -1.451 7.647 -5.499 1.00 38.54 399 ALA X C 1
ATOM 2285 O O . ALA A 1 399 ? -2.641 7.884 -5.295 1.00 37.34 399 ALA X O 1
ATOM 2287 N N . GLU A 1 400 ? -0.881 6.485 -5.190 1.00 34.57 400 GLU X N 1
ATOM 2288 C CA . GLU A 1 400 ? -1.658 5.359 -4.689 1.00 35.78 400 GLU X CA 1
ATOM 2289 C C . GLU A 1 400 ? -1.644 5.242 -3.165 1.00 34.05 400 GLU X C 1
ATOM 2290 O O . GLU A 1 400 ? -2.268 4.342 -2.602 1.00 33.85 400 GLU X O 1
ATOM 2296 N N . HIS A 1 401 ? -0.939 6.141 -2.488 1.00 32.97 401 HIS X N 1
ATOM 2297 C CA . HIS A 1 401 ? -0.882 6.081 -1.021 1.00 31.09 401 HIS X CA 1
ATOM 2298 C C . HIS A 1 401 ? -2.234 6.352 -0.344 1.00 34.59 401 HIS X C 1
ATOM 2299 O O . HIS A 1 401 ? -3.010 7.187 -0.794 1.00 33.48 401 HIS X O 1
ATOM 2306 N N . ASN A 1 402 ? -2.515 5.640 0.743 1.00 32.21 402 ASN X N 1
ATOM 2307 C CA . ASN A 1 402 ? -3.769 5.848 1.451 1.00 34.49 402 ASN X CA 1
ATOM 2308 C C . ASN A 1 402 ? -3.585 6.196 2.933 1.00 33.46 402 ASN X C 1
ATOM 2309 O O . ASN A 1 402 ? -2.803 5.577 3.650 1.00 34.71 402 ASN X O 1
ATOM 2314 N N . LYS A 1 403 ? -4.349 7.168 3.397 1.00 32.12 403 LYS X N 1
ATOM 2315 C CA . LYS A 1 403 ? -4.203 7.658 4.754 1.00 30.83 403 LYS X CA 1
ATOM 2316 C C . LYS A 1 403 ? -5.533 7.588 5.486 1.00 33.41 403 LYS X C 1
ATOM 2317 O O . LYS A 1 403 ? -6.565 8.004 4.962 1.00 32.01 403 LYS X O 1
ATOM 2323 N N . VAL A 1 404 ? -5.502 7.071 6.706 1.00 31.46 404 VAL X N 1
ATOM 2324 C CA . VAL A 1 404 ? -6.691 7.037 7.544 1.00 34.63 404 VAL X CA 1
ATOM 2325 C C . VAL A 1 404 ? -6.377 7.615 8.926 1.00 34.55 404 VAL X C 1
ATOM 2326 O O . VAL A 1 404 ? -5.431 7.180 9.574 1.00 31.74 404 VAL X O 1
ATOM 2330 N N . VAL A 1 405 ? -7.181 8.577 9.373 1.00 34.73 405 VAL X N 1
ATOM 2331 C CA . VAL A 1 405 ? -7.063 9.122 10.719 1.00 34.38 405 VAL X CA 1
ATOM 2332 C C . VAL A 1 405 ? -8.305 8.739 11.507 1.00 35.84 405 VAL X C 1
ATOM 2333 O O . VAL A 1 405 ? -9.422 8.885 11.005 1.00 34.94 405 VAL X O 1
ATOM 2337 N N . THR A 1 406 ? -8.112 8.237 12.724 1.00 30.16 406 THR X N 1
ATOM 2338 C CA . THR A 1 406 ? -9.205 7.643 13.504 1.00 34.06 406 THR X CA 1
ATOM 2339 C C . THR A 1 406 ? -8.908 7.736 15.006 1.00 33.67 406 THR X C 1
ATOM 2340 O O . THR A 1 406 ? -7.752 7.879 15.393 1.00 33.05 406 THR X O 1
ATOM 2344 N N . LYS A 1 407 ? -9.945 7.651 15.843 1.00 36.77 407 LYS X N 1
ATOM 2345 C CA . LYS A 1 407 ? -9.777 7.604 17.304 1.00 39.11 407 LYS X CA 1
ATOM 2346 C C . LYS A 1 407 ? -9.972 6.168 17.783 1.00 37.86 407 LYS X C 1
ATOM 2347 O O . LYS A 1 407 ? -9.794 5.857 18.955 1.00 39.14 407 LYS X O 1
ATOM 2353 N N . ASP A 1 408 ? -10.335 5.284 16.862 1.00 40.29 408 ASP X N 1
ATOM 2354 C CA . ASP A 1 408 ? -10.580 3.886 17.207 1.00 35.34 408 ASP X CA 1
ATOM 2355 C C . ASP A 1 408 ? -9.387 3.031 16.805 1.00 36.71 408 ASP X C 1
ATOM 2356 O O . ASP A 1 408 ? -9.219 2.712 15.629 1.00 39.73 408 ASP X O 1
ATOM 2361 N N . PHE A 1 409 ? -8.551 2.651 17.758 1.00 30.16 409 PHE X N 1
ATOM 2362 C CA . PHE A 1 409 ? -7.397 1.831 17.400 1.00 39.80 409 PHE X CA 1
ATOM 2363 C C . PHE A 1 409 ? -7.740 0.493 16.749 1.00 36.00 409 PHE X C 1
ATOM 2364 O O . PHE A 1 409 ? -6.864 -0.139 16.180 1.00 37.74 409 PHE X O 1
ATOM 2372 N N . ASP A 1 410 ? -8.989 0.047 16.851 1.00 38.36 410 ASP X N 1
ATOM 2373 C CA . ASP A 1 410 ? -9.378 -1.215 16.223 1.00 39.53 410 ASP X CA 1
ATOM 2374 C C . ASP A 1 410 ? -9.392 -1.031 14.715 1.00 35.39 410 ASP X C 1
ATOM 2375 O O . ASP A 1 410 ? -9.122 -1.955 13.956 1.00 38.36 410 ASP X O 1
ATOM 2380 N N . VAL A 1 411 ? -9.747 0.165 14.288 1.00 34.52 411 VAL X N 1
ATOM 2381 C CA . VAL A 1 411 ? -9.709 0.488 12.879 1.00 35.73 411 VAL X CA 1
ATOM 2382 C C . VAL A 1 411 ? -8.279 0.321 12.387 1.00 35.33 411 VAL X C 1
ATOM 2383 O O . VAL A 1 411 ? -8.050 -0.163 11.272 1.00 37.54 411 VAL X O 1
ATOM 2387 N N . ILE A 1 412 ? -7.321 0.717 13.226 1.00 33.75 412 ILE X N 1
ATOM 2388 C CA . ILE A 1 412 ? -5.907 0.595 12.879 1.00 33.78 412 ILE X CA 1
ATOM 2389 C C . ILE A 1 412 ? -5.492 -0.880 12.804 1.00 31.65 412 ILE X C 1
ATOM 2390 O O . ILE A 1 412 ? -4.745 -1.273 11.908 1.00 29.98 412 ILE X O 1
ATOM 2395 N N . ARG A 1 413 ? -5.976 -1.694 13.736 1.00 26.96 413 ARG X N 1
ATOM 2396 C CA . ARG A 1 413 ? -5.626 -3.112 13.723 1.00 32.61 413 ARG X CA 1
ATOM 2397 C C . ARG A 1 413 ? -6.101 -3.787 12.451 1.00 31.73 413 ARG X C 1
ATOM 2398 O O . ARG A 1 413 ? -5.421 -4.648 11.908 1.00 34.97 413 ARG X O 1
ATOM 2406 N N . ASN A 1 414 ? -7.277 -3.407 11.976 1.00 33.86 414 ASN X N 1
ATOM 2407 C CA . ASN A 1 414 ? -7.775 -3.984 10.740 1.00 34.39 414 ASN X CA 1
ATOM 2408 C C . ASN A 1 414 ? -6.985 -3.527 9.523 1.00 32.15 414 ASN X C 1
ATOM 2409 O O . ASN A 1 414 ? -6.764 -4.309 8.596 1.00 28.39 414 ASN X O 1
ATOM 2414 N N . VAL A 1 415 ? -6.567 -2.267 9.514 1.00 32.37 415 VAL X N 1
ATOM 2415 C CA . VAL A 1 415 ? -5.739 -1.798 8.398 1.00 33.40 415 VAL X CA 1
ATOM 2416 C C . VAL A 1 415 ? -4.490 -2.656 8.289 1.00 33.05 415 VAL X C 1
ATOM 2417 O O . VAL A 1 415 ? -4.177 -3.161 7.219 1.00 30.79 415 VAL X O 1
ATOM 2421 N N . ILE A 1 416 ? -3.795 -2.838 9.408 1.00 30.93 416 ILE X N 1
ATOM 2422 C CA . ILE A 1 416 ? -2.597 -3.667 9.453 1.00 33.96 416 ILE X CA 1
ATOM 2423 C C . ILE A 1 416 ? -2.886 -5.083 8.968 1.00 33.66 416 ILE X C 1
ATOM 2424 O O . ILE A 1 416 ? -2.220 -5.605 8.063 1.00 32.63 416 ILE X O 1
ATOM 2429 N N . LYS A 1 417 ? -3.885 -5.701 9.583 1.00 32.02 417 LYS X N 1
ATOM 2430 C CA . LYS A 1 417 ? -4.304 -7.050 9.213 1.00 34.86 417 LYS X CA 1
ATOM 2431 C C . LYS A 1 417 ? -4.673 -7.212 7.720 1.00 34.10 417 LYS X C 1
ATOM 2432 O O . LYS A 1 417 ? -4.270 -8.188 7.085 1.00 34.02 417 LYS X O 1
ATOM 2438 N N . ASP A 1 418 ? -5.414 -6.273 7.146 1.00 28.82 418 ASP X N 1
ATOM 2439 C CA . ASP A 1 418 ? -5.837 -6.438 5.746 1.00 30.02 418 ASP X CA 1
ATOM 2440 C C . ASP A 1 418 ? -4.656 -6.349 4.760 1.00 33.41 418 ASP X C 1
ATOM 2441 O O . ASP A 1 418 ? -4.816 -6.572 3.558 1.00 33.47 418 ASP X O 1
ATOM 2446 N N . ASN A 1 419 ? -3.485 -5.973 5.266 1.00 31.41 419 ASN X N 1
ATOM 2447 C CA . ASN A 1 419 ? -2.323 -5.747 4.419 1.00 32.62 419 ASN X CA 1
ATOM 2448 C C . ASN A 1 419 ? -1.196 -6.666 4.792 1.00 29.82 419 ASN X C 1
ATOM 2449 O O . ASN A 1 419 ? -0.052 -6.442 4.422 1.00 28.61 419 ASN X O 1
ATOM 2454 N N . ALA A 1 420 ? -1.533 -7.714 5.536 1.00 29.99 420 ALA X N 1
ATOM 2455 C CA . ALA A 1 420 ? -0.535 -8.667 5.969 1.00 30.64 420 ALA X CA 1
ATOM 2456 C C . ALA A 1 420 ? -0.626 -10.015 5.243 1.00 32.31 420 ALA X C 1
ATOM 2457 O O . ALA A 1 420 ? -0.014 -10.981 5.683 1.00 30.08 420 ALA X O 1
ATOM 2459 N N . THR A 1 421 ? -1.385 -10.094 4.153 1.00 27.32 421 THR X N 1
ATOM 2460 C CA . THR A 1 421 ? -1.531 -11.368 3.447 1.00 30.37 421 THR X CA 1
ATOM 2461 C C . THR A 1 421 ? -1.461 -11.201 1.936 1.00 35.12 421 THR X C 1
ATOM 2462 O O . THR A 1 421 ? -1.960 -10.230 1.387 1.00 29.05 421 THR X O 1
ATOM 2466 N N . PHE A 1 422 ? -0.856 -12.172 1.268 1.00 30.75 422 PHE X N 1
ATOM 2467 C CA . PHE A 1 422 ? -0.684 -12.091 -0.166 1.00 28.31 422 PHE X CA 1
ATOM 2468 C C . PHE A 1 422 ? -1.667 -13.018 -0.865 1.00 30.58 422 PHE X C 1
ATOM 2469 O O . PHE A 1 422 ? -1.800 -14.179 -0.486 1.00 27.11 422 PHE X O 1
ATOM 2477 N N . SER A 1 423 ? -2.363 -12.488 -1.866 1.00 30.50 423 SER X N 1
ATOM 2478 C CA . SER A 1 423 ? -3.190 -13.285 -2.771 1.00 33.27 423 SER X CA 1
ATOM 2479 C C . SER A 1 423 ? -3.230 -12.551 -4.109 1.00 36.52 423 SER X C 1
ATOM 2480 O O . SER A 1 423 ? -2.758 -11.426 -4.197 1.00 30.62 423 SER X O 1
ATOM 2483 N N . ARG A 1 424 ? -3.814 -13.161 -5.142 1.00 36.51 424 ARG X N 1
ATOM 2484 C CA . ARG A 1 424 ? -3.919 -12.452 -6.423 1.00 43.09 424 ARG X CA 1
ATOM 2485 C C . ARG A 1 424 ? -4.577 -11.089 -6.242 1.00 43.19 424 ARG X C 1
ATOM 2486 O O . ARG A 1 424 ? -4.308 -10.154 -7.000 1.00 50.40 424 ARG X O 1
ATOM 2494 N N . LYS A 1 425 ? -5.401 -10.954 -5.211 1.00 36.97 425 LYS X N 1
ATOM 2495 C CA . LYS A 1 425 ? -6.178 -9.734 -5.050 1.00 35.19 425 LYS X CA 1
ATOM 2496 C C . LYS A 1 425 ? -5.478 -8.719 -4.173 1.00 41.99 425 LYS X C 1
ATOM 2497 O O . LYS A 1 425 ? -5.985 -7.613 -3.978 1.00 40.01 425 LYS X O 1
ATOM 2503 N N . ASN A 1 426 ? -4.317 -9.101 -3.647 1.00 37.06 426 ASN X N 1
ATOM 2504 C CA . ASN A 1 426 ? -3.492 -8.208 -2.839 1.00 39.29 426 ASN X CA 1
ATOM 2505 C C . ASN A 1 426 ? -2.102 -8.031 -3.427 1.00 34.11 426 ASN X C 1
ATOM 2506 O O . ASN A 1 426 ? -1.143 -8.548 -2.870 1.00 37.15 426 ASN X O 1
ATOM 2511 N N . PRO A 1 427 ? -1.981 -7.252 -4.510 1.00 33.59 427 PRO X N 1
ATOM 2512 C CA . PRO A 1 427 ? -0.720 -7.087 -5.233 1.00 32.54 427 PRO X CA 1
ATOM 2513 C C . PRO A 1 427 ? 0.391 -6.651 -4.294 1.00 32.65 427 PRO X C 1
ATOM 2514 O O . PRO A 1 427 ? 0.109 -5.963 -3.326 1.00 29.31 427 PRO X O 1
ATOM 2518 N N . ALA A 1 428 ? 1.631 -7.036 -4.596 1.00 32.74 428 ALA X N 1
ATOM 2519 C CA . ALA A 1 428 ? 2.802 -6.646 -3.803 1.00 27.91 428 ALA X CA 1
ATOM 2520 C C . ALA A 1 428 ? 3.583 -5.547 -4.526 1.00 29.31 428 ALA X C 1
ATOM 2521 O O . ALA A 1 428 ? 3.552 -5.474 -5.754 1.00 28.85 428 ALA X O 1
ATOM 2523 N N . TYR A 1 429 ? 4.313 -4.735 -3.763 1.00 25.96 429 TYR X N 1
ATOM 2524 C CA . TYR A 1 429 ? 5.234 -3.731 -4.320 1.00 29.14 429 TYR X CA 1
ATOM 2525 C C . TYR A 1 429 ? 6.628 -3.903 -3.747 1.00 25.71 429 TYR X C 1
ATOM 2526 O O . TYR A 1 429 ? 6.788 -4.491 -2.684 1.00 27.48 429 TYR X O 1
ATOM 2535 N N . PRO A 1 430 ? 7.644 -3.365 -4.435 1.00 26.60 430 PRO X N 1
ATOM 2536 C CA . PRO A 1 430 ? 8.990 -3.425 -3.857 1.00 26.22 430 PRO X CA 1
ATOM 2537 C C . PRO A 1 430 ? 9.043 -2.621 -2.578 1.00 25.87 430 PRO X C 1
ATOM 2538 O O . PRO A 1 430 ? 8.632 -1.472 -2.572 1.00 31.68 430 PRO X O 1
ATOM 2542 N N . ILE A 1 431 ? 9.567 -3.184 -1.506 1.00 25.13 431 ILE X N 1
ATOM 2543 C CA . ILE A 1 431 ? 9.617 -2.404 -0.286 1.00 25.67 431 ILE X CA 1
ATOM 2544 C C . ILE A 1 431 ? 11.003 -2.202 0.292 1.00 28.68 431 ILE X C 1
ATOM 2545 O O . ILE A 1 431 ? 11.234 -1.237 1.013 1.00 33.15 431 ILE X O 1
ATOM 2550 N N . SER A 1 432 ? 11.924 -3.105 -0.018 1.00 22.38 432 SER X N 1
ATOM 2551 C CA . SER A 1 432 ? 13.273 -3.002 0.498 1.00 26.15 432 SER X CA 1
ATOM 2552 C C . SER A 1 432 ? 14.182 -3.893 -0.331 1.00 25.35 432 SER X C 1
ATOM 2553 O O . SER A 1 432 ? 13.698 -4.662 -1.149 1.00 25.69 432 SER X O 1
ATOM 2556 N N . TYR A 1 433 ? 15.489 -3.772 -0.132 1.00 24.16 433 TYR X N 1
ATOM 2557 C CA . TYR A 1 433 ? 16.442 -4.515 -0.943 1.00 26.85 433 TYR X CA 1
ATOM 2558 C C . TYR A 1 433 ? 17.777 -4.546 -0.279 1.00 28.95 433 TYR X C 1
ATOM 2559 O O . TYR A 1 433 ? 18.092 -3.658 0.520 1.00 23.39 433 TYR X O 1
ATOM 2568 N N . THR A 1 434 ? 18.558 -5.582 -0.596 1.00 26.41 434 THR X N 1
ATOM 2569 C CA . THR A 1 434 ? 19.906 -5.684 -0.054 1.00 27.71 434 THR X CA 1
ATOM 2570 C C . THR A 1 434 ? 20.873 -5.635 -1.230 1.00 25.72 434 THR X C 1
ATOM 2571 O O . THR A 1 434 ? 20.515 -6.004 -2.337 1.00 27.81 434 THR X O 1
ATOM 2575 N N . SER A 1 435 ? 22.078 -5.138 -1.003 1.00 25.75 435 SER X N 1
ATOM 2576 C CA . SER A 1 435 ? 23.034 -5.006 -2.080 1.00 24.03 435 SER X CA 1
ATOM 2577 C C . SER A 1 435 ? 24.371 -5.487 -1.589 1.00 27.59 435 SER X C 1
ATOM 2578 O O . SER A 1 435 ? 24.612 -5.485 -0.383 1.00 28.64 435 SER X O 1
ATOM 2581 N N . VAL A 1 436 ? 25.242 -5.889 -2.520 1.00 25.31 436 VAL X N 1
ATOM 2582 C CA . VAL A 1 436 ? 26.606 -6.238 -2.160 1.00 27.92 436 VAL X CA 1
ATOM 2583 C C . VAL A 1 436 ? 27.562 -5.410 -3.006 1.00 27.14 436 VAL X C 1
ATOM 2584 O O . VAL A 1 436 ? 27.240 -5.055 -4.139 1.00 32.72 436 VAL X O 1
ATOM 2588 N N . PHE A 1 437 ? 28.707 -5.046 -2.439 1.00 27.91 437 PHE X N 1
ATOM 2589 C CA . PHE A 1 437 ? 29.726 -4.374 -3.217 1.00 28.40 437 PHE X CA 1
ATOM 2590 C C . PHE A 1 437 ? 30.139 -5.334 -4.349 1.00 30.69 437 PHE X C 1
ATOM 2591 O O . PHE A 1 437 ? 30.487 -6.502 -4.105 1.00 28.20 437 PHE X O 1
ATOM 2599 N N . LEU A 1 438 ? 30.063 -4.850 -5.582 1.00 24.97 438 LEU X N 1
ATOM 2600 C CA . LEU A 1 438 ? 30.418 -5.651 -6.745 1.00 28.25 438 LEU X CA 1
ATOM 2601 C C . LEU A 1 438 ? 31.830 -6.195 -6.638 1.00 28.54 438 LEU X C 1
ATOM 2602 O O . LEU A 1 438 ? 32.100 -7.331 -7.024 1.00 29.95 438 LEU X O 1
ATOM 2607 N N . LYS A 1 439 ? 32.736 -5.378 -6.116 1.00 25.36 439 LYS X N 1
ATOM 2608 C CA . LYS A 1 439 ? 34.122 -5.800 -5.965 1.00 30.63 439 LYS X CA 1
ATOM 2609 C C . LYS A 1 439 ? 34.273 -7.099 -5.176 1.00 31.09 439 LYS X C 1
ATOM 2610 O O . LYS A 1 439 ? 34.989 -8.005 -5.598 1.00 32.04 439 LYS X O 1
ATOM 2616 N N . ASN A 1 440 ? 33.507 -7.163 -4.083 1.00 28.97 440 ASN X N 1
ATOM 2617 C CA . ASN A 1 440 ? 33.762 -7.886 -2.838 1.00 34.31 440 ASN X CA 1
ATOM 2618 C C . ASN A 1 440 ? 32.704 -8.969 -2.619 1.00 34.73 440 ASN X C 1
ATOM 2619 O O . ASN A 1 440 ? 32.934 -9.966 -1.939 1.00 31.00 440 ASN X O 1
ATOM 2624 N N . ASN A 1 441 ? 31.514 -8.736 -3.121 1.00 28.08 441 ASN X N 1
ATOM 2625 C CA . ASN A 1 441 ? 30.321 -9.479 -2.738 1.00 31.05 441 ASN X CA 1
ATOM 2626 C C . ASN A 1 441 ? 29.943 -9.360 -1.256 1.00 31.31 441 ASN X C 1
ATOM 2627 O O . ASN A 1 441 ? 29.165 -10.094 -0.744 1.00 28.67 441 ASN X O 1
ATOM 2632 N N . LYS A 1 442 ? 30.541 -8.408 -0.593 1.00 28.92 442 LYS X N 1
ATOM 2633 C CA . LYS A 1 442 ? 30.239 -8.106 0.780 1.00 34.59 442 LYS X CA 1
ATOM 2634 C C . LYS A 1 442 ? 28.964 -7.302 0.914 1.00 30.55 442 LYS X C 1
ATOM 2635 O O . LYS A 1 442 ? 28.789 -6.331 0.253 1.00 31.26 442 LYS X O 1
ATOM 2641 N N . ILE A 1 443 ? 28.085 -7.740 1.798 1.00 35.35 443 ILE X N 1
ATOM 2642 C CA . ILE A 1 443 ? 26.796 -7.070 2.025 1.00 33.80 443 ILE X CA 1
ATOM 2643 C C . ILE A 1 443 ? 26.998 -5.587 2.321 1.00 32.77 443 ILE X C 1
ATOM 2644 O O . ILE A 1 443 ? 27.869 -5.234 3.116 1.00 30.98 443 ILE X O 1
ATOM 2649 N N . ALA A 1 444 ? 26.184 -4.728 1.708 1.00 27.22 444 ALA X N 1
ATOM 2650 C CA . ALA A 1 444 ? 26.317 -3.285 1.911 1.00 29.50 444 ALA X CA 1
ATOM 2651 C C . ALA A 1 444 ? 25.311 -2.754 2.943 1.00 32.52 444 ALA X C 1
ATOM 2652 O O . ALA A 1 444 ? 24.106 -2.930 2.794 1.00 35.17 444 ALA X O 1
ATOM 2654 N N . GLY A 1 445 ? 25.826 -2.130 4.001 1.00 33.24 445 GLY X N 1
ATOM 2655 C CA . GLY A 1 445 ? 25.003 -1.605 5.075 1.00 23.60 445 GLY X CA 1
ATOM 2656 C C . GLY A 1 445 ? 25.156 -0.102 5.145 1.00 36.35 445 GLY X C 1
ATOM 2657 O O . GLY A 1 445 ? 26.215 0.427 4.808 1.00 33.42 445 GLY X O 1
ATOM 2658 N N . VAL A 1 446 ? 24.099 0.586 5.570 1.00 33.26 446 VAL X N 1
ATOM 2659 C CA . VAL A 1 446 ? 24.148 2.027 5.795 1.00 35.81 446 VAL X CA 1
ATOM 2660 C C . VAL A 1 446 ? 24.227 2.363 7.290 1.00 34.07 446 VAL X C 1
ATOM 2661 O O . VAL A 1 446 ? 23.255 2.197 8.017 1.00 32.45 446 VAL X O 1
ATOM 2665 N N . ASN A 1 447 ? 25.384 2.831 7.741 1.00 34.80 447 ASN X N 1
ATOM 2666 C CA . ASN A 1 447 ? 25.583 3.166 9.153 1.00 37.27 447 ASN X CA 1
ATOM 2667 C C . ASN A 1 447 ? 24.968 4.515 9.532 1.00 35.90 447 ASN X C 1
ATOM 2668 O O . ASN A 1 447 ? 25.493 5.565 9.197 1.00 37.45 447 ASN X O 1
ATOM 2673 N N . ASN A 1 448 ? 23.822 4.466 10.196 1.00 40.76 448 ASN X N 1
ATOM 2674 C CA . ASN A 1 448 ? 23.185 5.651 10.733 1.00 39.43 448 ASN X CA 1
ATOM 2675 C C . ASN A 1 448 ? 23.794 5.929 12.089 1.00 40.20 448 ASN X C 1
ATOM 2676 O O . ASN A 1 448 ? 23.704 5.097 12.985 1.00 42.01 448 ASN X O 1
ATOM 2681 N N . ARG A 1 449 ? 24.408 7.096 12.232 1.00 45.87 449 ARG X N 1
ATOM 2682 C CA . ARG A 1 449 ? 24.864 7.596 13.523 1.00 47.85 449 ARG X CA 1
ATOM 2683 C C . ARG A 1 449 ? 24.289 8.990 13.690 1.00 46.47 449 ARG X C 1
ATOM 2684 O O . ARG A 1 449 ? 24.552 9.864 12.873 1.00 45.28 449 ARG X O 1
ATOM 2692 N N . THR A 1 450 ? 23.482 9.186 14.727 1.00 43.57 450 THR X N 1
ATOM 2693 C CA . THR A 1 450 ? 23.004 10.517 15.068 1.00 45.25 450 THR X CA 1
ATOM 2694 C C . THR A 1 450 ? 22.805 10.671 16.563 1.00 50.40 450 THR X C 1
ATOM 2695 O O . THR A 1 450 ? 22.592 9.696 17.289 1.00 46.31 450 THR X O 1
ATOM 2699 N N . GLU A 1 451 ? 22.906 11.916 17.009 1.00 52.97 451 GLU X N 1
ATOM 2700 C CA . GLU A 1 451 ? 22.568 12.277 18.369 1.00 51.09 451 GLU X CA 1
ATOM 2701 C C . GLU A 1 451 ? 21.250 13.019 18.317 1.00 43.45 451 GLU X C 1
ATOM 2702 O O . GLU A 1 451 ? 20.922 13.665 17.323 1.00 39.61 451 GLU X O 1
ATOM 2708 N N . TYR A 1 452 ? 20.487 12.937 19.390 1.00 42.82 452 TYR X N 1
ATOM 2709 C CA . TYR A 1 452 ? 19.239 13.667 19.424 1.00 42.10 452 TYR X CA 1
ATOM 2710 C C . TYR A 1 452 ? 18.856 13.947 20.866 1.00 40.58 452 TYR X C 1
ATOM 2711 O O . TYR A 1 452 ? 19.495 13.448 21.806 1.00 39.16 452 TYR X O 1
ATOM 2720 N N . VAL A 1 453 ? 17.803 14.731 21.042 1.00 38.30 453 VAL X N 1
ATOM 2721 C CA . VAL A 1 453 ? 17.310 15.007 22.383 1.00 38.80 453 VAL X CA 1
ATOM 2722 C C . VAL A 1 453 ? 15.996 14.292 22.651 1.00 38.34 453 VAL X C 1
ATOM 2723 O O . VAL A 1 453 ? 15.014 14.454 21.925 1.00 38.32 453 VAL X O 1
ATOM 2727 N N . GLU A 1 454 ? 15.983 13.491 23.702 1.00 39.63 454 GLU X N 1
ATOM 2728 C CA . GLU A 1 454 ? 14.753 12.864 24.137 1.00 42.02 454 GLU X CA 1
ATOM 2729 C C . GLU A 1 454 ? 14.020 13.734 25.147 1.00 45.24 454 GLU X C 1
ATOM 2730 O O . GLU A 1 454 ? 14.419 13.822 26.309 1.00 48.18 454 GLU X O 1
ATOM 2736 N N . THR A 1 455 ? 12.943 14.364 24.691 1.00 44.29 455 THR X N 1
ATOM 2737 C CA . THR A 1 455 ? 12.122 15.234 25.519 1.00 42.43 455 THR X CA 1
ATOM 2738 C C . THR A 1 455 ? 10.944 14.515 26.151 1.00 47.37 455 THR X C 1
ATOM 2739 O O . THR A 1 455 ? 10.127 13.929 25.441 1.00 44.61 455 THR X O 1
ATOM 2743 N N . THR A 1 456 ? 10.838 14.571 27.477 1.00 49.60 456 THR X N 1
ATOM 2744 C CA . THR A 1 456 ? 9.616 14.129 28.155 1.00 50.55 456 THR X CA 1
ATOM 2745 C C . THR A 1 456 ? 8.992 15.264 28.961 1.00 50.38 456 THR X C 1
ATOM 2746 O O . THR A 1 456 ? 9.702 16.111 29.488 1.00 47.34 456 THR X O 1
ATOM 2750 N N . SER A 1 457 ? 7.663 15.271 29.054 1.00 55.72 457 SER X N 1
ATOM 2751 C CA . SER A 1 457 ? 6.940 16.376 29.675 1.00 51.20 457 SER X CA 1
ATOM 2752 C C . SER A 1 457 ? 5.908 15.875 30.680 1.00 58.39 457 SER X C 1
ATOM 2753 O O . SER A 1 457 ? 5.185 14.908 30.414 1.00 56.22 457 SER X O 1
ATOM 2756 N N . THR A 1 458 ? 5.838 16.547 31.828 1.00 57.33 458 THR X N 1
ATOM 2757 C CA . THR A 1 458 ? 4.869 16.213 32.869 1.00 54.94 458 THR X CA 1
ATOM 2758 C C . THR A 1 458 ? 4.098 17.459 33.310 1.00 58.91 458 THR X C 1
ATOM 2759 O O . THR A 1 458 ? 4.559 18.590 33.119 1.00 59.62 458 THR X O 1
ATOM 2763 N N . GLU A 1 459 ? 2.920 17.257 33.890 1.00 52.83 459 GLU X N 1
ATOM 2764 C CA . GLU A 1 459 ? 2.142 18.379 34.394 1.00 57.30 459 GLU X CA 1
ATOM 2765 C C . GLU A 1 459 ? 1.638 18.153 35.829 1.00 61.19 459 GLU X C 1
ATOM 2766 O O . GLU A 1 459 ? 1.275 17.029 36.227 1.00 49.71 459 GLU X O 1
ATOM 2772 N N . TYR A 1 460 ? 1.629 19.234 36.603 1.00 55.33 460 TYR X N 1
ATOM 2773 C CA . TYR A 1 460 ? 1.145 19.177 37.976 1.00 56.51 460 TYR X CA 1
ATOM 2774 C C . TYR A 1 460 ? 0.094 20.272 38.219 1.00 62.00 460 TYR X C 1
ATOM 2775 O O . TYR A 1 460 ? 0.172 21.371 37.650 1.00 57.51 460 TYR X O 1
ATOM 2784 N N . THR A 1 461 ? -0.893 19.956 39.054 1.00 61.98 461 THR X N 1
ATOM 2785 C CA . THR A 1 461 ? -2.032 20.844 39.280 1.00 65.79 461 THR X CA 1
ATOM 2786 C C . THR A 1 461 ? -2.008 21.457 40.687 1.00 66.16 461 THR X C 1
ATOM 2787 O O . THR A 1 461 ? -1.771 20.754 41.671 1.00 61.44 461 THR X O 1
ATOM 2791 N N . SER A 1 462 ? -2.242 22.769 40.771 1.00 68.18 462 SER X N 1
ATOM 2792 C CA . SER A 1 462 ? -2.287 23.470 42.057 1.00 62.58 462 SER X CA 1
ATOM 2793 C C . SER A 1 462 ? -3.414 22.934 42.938 1.00 67.12 462 SER X C 1
ATOM 2794 O O . SER A 1 462 ? -4.308 22.238 42.456 1.00 69.11 462 SER X O 1
ATOM 2797 N N . GLY A 1 463 ? -3.366 23.245 44.231 1.00 69.51 463 GLY X N 1
ATOM 2798 C CA . GLY A 1 463 ? -4.348 22.725 45.173 1.00 66.69 463 GLY X CA 1
ATOM 2799 C C . GLY A 1 463 ? -4.605 23.614 46.381 1.00 63.70 463 GLY X C 1
ATOM 2800 O O . GLY A 1 463 ? -3.973 24.659 46.549 1.00 60.09 463 GLY X O 1
ATOM 2801 N N . LYS A 1 464 ? -5.543 23.194 47.227 1.00 66.13 464 LYS X N 1
ATOM 2802 C CA . LYS A 1 464 ? -5.893 23.954 48.427 1.00 62.38 464 LYS X CA 1
ATOM 2803 C C . LYS A 1 464 ? -6.090 23.031 49.616 1.00 61.23 464 LYS X C 1
ATOM 2804 O O . LYS A 1 464 ? -6.758 21.999 49.511 1.00 62.25 464 LYS X O 1
ATOM 2810 N N . ILE A 1 465 ? -5.488 23.396 50.744 1.00 62.28 465 ILE X N 1
ATOM 2811 C CA . ILE A 1 465 ? -5.767 22.727 52.006 1.00 58.99 465 ILE X CA 1
ATOM 2812 C C . ILE A 1 465 ? -6.914 23.476 52.672 1.00 58.43 465 ILE X C 1
ATOM 2813 O O . ILE A 1 465 ? -6.814 24.678 52.934 1.00 57.27 465 ILE X O 1
ATOM 2818 N N . ASN A 1 466 ? -8.013 22.774 52.921 1.00 58.78 466 ASN X N 1
ATOM 2819 C CA . ASN A 1 466 ? -9.158 23.371 53.590 1.00 60.34 466 ASN X CA 1
ATOM 2820 C C . ASN A 1 466 ? -9.238 22.886 55.033 1.00 57.23 466 ASN X C 1
ATOM 2821 O O . ASN A 1 466 ? -9.588 21.735 55.284 1.00 58.49 466 ASN X O 1
ATOM 2826 N N . LEU A 1 467 ? -8.916 23.763 55.980 1.00 62.13 467 LEU X N 1
ATOM 2827 C CA . LEU A 1 467 ? -8.895 23.381 57.394 1.00 57.45 467 LEU X CA 1
ATOM 2828 C C . LEU A 1 467 ? -10.262 23.512 58.057 1.00 55.21 467 LEU X C 1
ATOM 2829 O O . LEU A 1 467 ? -10.908 24.555 57.971 1.00 58.37 467 LEU X O 1
ATOM 2834 N N . SER A 1 468 ? -10.703 22.462 58.734 1.00 55.78 468 SER X N 1
ATOM 2835 C CA . SER A 1 468 ? -11.961 22.543 59.465 1.00 60.80 468 SER X CA 1
ATOM 2836 C C . SER A 1 468 ? -11.854 22.160 60.942 1.00 59.64 468 SER X C 1
ATOM 2837 O O . SER A 1 468 ? -11.922 20.976 61.300 1.00 57.43 468 SER X O 1
ATOM 2840 N N . HIS A 1 469 ? -11.726 23.165 61.803 1.00 57.34 469 HIS X N 1
ATOM 2841 C CA . HIS A 1 469 ? -11.728 22.918 63.243 1.00 56.75 469 HIS X CA 1
ATOM 2842 C C . HIS A 1 469 ? -13.084 23.179 63.908 1.00 54.76 469 HIS X C 1
ATOM 2843 O O . HIS A 1 469 ? -13.433 24.324 64.188 1.00 58.05 469 HIS X O 1
ATOM 2850 N N . GLN A 1 470 ? -13.844 22.119 64.151 1.00 49.08 470 GLN X N 1
ATOM 2851 C CA . GLN A 1 470 ? -15.023 22.209 65.006 1.00 58.18 470 GLN X CA 1
ATOM 2852 C C . GLN A 1 470 ? -14.867 21.335 66.241 1.00 58.00 470 GLN X C 1
ATOM 2853 O O . GLN A 1 470 ? -15.832 20.727 66.705 1.00 61.07 470 GLN X O 1
ATOM 2859 N N . GLY A 1 471 ? -13.653 21.260 66.773 1.00 52.06 47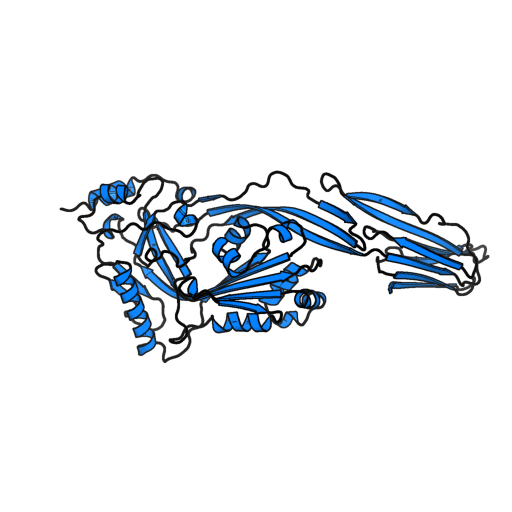1 GLY X N 1
ATOM 2860 C CA . GLY A 1 471 ? -13.420 20.443 67.949 1.00 54.52 471 GLY X CA 1
ATOM 2861 C C . GLY A 1 471 ? -13.620 21.204 69.247 1.00 44.51 471 GLY X C 1
ATOM 2862 O O . GLY A 1 471 ? -13.268 22.377 69.336 1.00 47.92 471 GLY X O 1
ATOM 2863 N N . ALA A 1 472 ? -14.175 20.533 70.256 1.00 49.56 472 ALA X N 1
ATOM 2864 C CA . ALA A 1 472 ? -14.360 21.133 71.578 1.00 44.37 472 ALA X CA 1
ATOM 2865 C C . ALA A 1 472 ? -13.036 21.236 72.321 1.00 42.25 472 ALA X C 1
ATOM 2866 O O . ALA A 1 472 ? -12.913 20.793 73.460 1.00 46.79 472 ALA X O 1
ATOM 2868 N N . TYR A 1 473 ? -12.043 21.819 71.668 1.00 40.72 473 TYR X N 1
ATOM 2869 C CA . TYR A 1 473 ? -10.734 22.022 72.277 1.00 40.39 473 TYR X CA 1
ATOM 2870 C C . TYR A 1 473 ? -10.020 23.114 71.517 1.00 38.41 473 TYR X C 1
ATOM 2871 O O . TYR A 1 473 ? -10.496 23.547 70.472 1.00 40.85 473 TYR X O 1
ATOM 2880 N N . VAL A 1 474 ? -8.878 23.545 72.051 1.00 35.53 474 VAL X N 1
ATOM 2881 C CA . VAL A 1 474 ? -7.941 24.409 71.347 1.00 37.31 474 VAL X CA 1
ATOM 2882 C C . VAL A 1 474 ? -7.012 23.554 70.487 1.00 41.74 474 VAL X C 1
ATOM 2883 O O . VAL A 1 474 ? -6.530 22.519 70.935 1.00 38.18 474 VAL X O 1
ATOM 2887 N N . ALA A 1 475 ? -6.751 24.002 69.265 1.00 39.19 475 ALA X N 1
ATOM 2888 C CA . ALA A 1 475 ? -5.953 23.246 68.305 1.00 38.29 475 ALA X CA 1
ATOM 2889 C C . ALA A 1 475 ? -4.802 24.074 67.754 1.00 39.66 475 ALA X C 1
ATOM 2890 O O . ALA A 1 475 ? -4.897 25.306 67.663 1.00 36.35 475 ALA X O 1
ATOM 2892 N N . GLN A 1 476 ? -3.702 23.398 67.430 1.00 32.66 476 GLN X N 1
ATOM 2893 C CA . GLN A 1 476 ? -2.596 23.989 66.687 1.00 39.29 476 GLN X CA 1
ATOM 2894 C C . GLN A 1 476 ? -2.282 23.068 65.500 1.00 41.46 476 GLN X C 1
ATOM 2895 O O . GLN A 1 476 ? -2.477 21.850 65.583 1.00 37.54 476 GLN X O 1
ATOM 2901 N N . TYR A 1 477 ? -1.809 23.649 64.404 1.00 41.29 477 TYR X N 1
ATOM 2902 C CA . TYR A 1 477 ? -1.394 22.873 63.241 1.00 42.31 477 TYR X CA 1
ATOM 2903 C C . TYR A 1 477 ? 0.055 23.183 62.949 1.00 40.50 477 TYR X C 1
ATOM 2904 O O . TYR A 1 477 ? 0.509 24.298 63.203 1.00 39.51 477 TYR X O 1
ATOM 2913 N N . GLU A 1 478 ? 0.777 22.206 62.404 1.00 37.52 478 GLU X N 1
ATOM 2914 C CA . GLU A 1 478 ? 2.035 22.480 61.710 1.00 40.82 478 GLU X CA 1
ATOM 2915 C C . GLU A 1 478 ? 1.903 21.986 60.260 1.00 45.99 478 GLU X C 1
ATOM 2916 O O . GLU A 1 478 ? 1.775 20.785 60.005 1.00 45.18 478 GLU X O 1
ATOM 2922 N N . ILE A 1 479 ? 1.908 22.916 59.317 1.00 46.63 479 ILE X N 1
ATOM 2923 C CA . ILE A 1 479 ? 1.652 22.588 57.923 1.00 41.71 479 ILE X CA 1
ATOM 2924 C C . ILE A 1 479 ? 2.842 23.041 57.113 1.00 45.68 479 ILE X C 1
ATOM 2925 O O . ILE A 1 479 ? 3.156 24.230 57.069 1.00 49.62 479 ILE X O 1
ATOM 2930 N N . LEU A 1 480 ? 3.535 22.085 56.505 1.00 43.92 480 LEU X N 1
ATOM 2931 C CA . LEU A 1 480 ? 4.769 22.385 55.788 1.00 46.78 480 LEU X CA 1
ATOM 2932 C C . LEU A 1 480 ? 4.759 21.761 54.407 1.00 48.49 480 LEU X C 1
ATOM 2933 O O . LEU A 1 480 ? 4.113 20.741 54.184 1.00 47.82 480 LEU X O 1
ATOM 2938 N N . TRP A 1 481 ? 5.489 22.377 53.486 1.00 50.12 481 TRP X N 1
ATOM 2939 C CA . TRP A 1 481 ? 5.616 21.844 52.142 1.00 51.70 481 TRP X CA 1
ATOM 2940 C C . TRP A 1 481 ? 6.793 22.505 51.433 1.00 53.32 481 TRP X C 1
ATOM 2941 O O . TRP A 1 481 ? 7.322 23.513 51.901 1.00 51.64 481 TRP X O 1
ATOM 2952 N N . ASP A 1 482 ? 7.238 21.902 50.339 1.00 50.51 482 ASP X N 1
ATOM 2953 C CA . ASP A 1 482 ? 8.345 22.439 49.570 1.00 49.79 482 ASP X CA 1
ATOM 2954 C C . ASP A 1 482 ? 7.828 22.932 48.230 1.00 51.51 482 ASP X C 1
ATOM 2955 O O . ASP A 1 482 ? 6.879 22.381 47.676 1.00 48.73 482 ASP X O 1
ATOM 2960 N N . GLU A 1 483 ? 8.460 23.972 47.712 1.00 51.07 483 GLU X N 1
ATOM 2961 C CA . GLU A 1 483 ? 8.205 24.409 46.356 1.00 54.45 483 GLU X CA 1
ATOM 2962 C C . GLU A 1 483 ? 9.428 24.111 45.505 1.00 57.62 483 GLU X C 1
ATOM 2963 O O . GLU A 1 483 ? 10.470 24.742 45.678 1.00 61.05 483 GLU X O 1
ATOM 2969 N N . ILE A 1 484 ? 9.297 23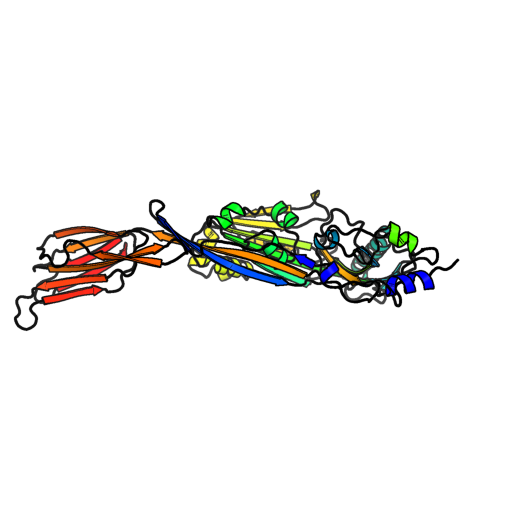.148 44.592 1.00 58.14 484 ILE X N 1
ATOM 2970 C CA . ILE A 1 484 ? 10.385 22.783 43.679 1.00 56.62 484 ILE X CA 1
ATOM 2971 C C . ILE A 1 484 ? 10.445 23.682 42.449 1.00 53.56 484 ILE X C 1
ATOM 2972 O O . ILE A 1 484 ? 9.426 23.986 41.837 1.00 58.30 484 ILE X O 1
ATOM 2977 N N . ASN A 1 485 ? 11.647 24.114 42.098 1.00 53.14 485 ASN X N 1
ATOM 2978 C CA . ASN A 1 485 ? 11.867 24.850 40.866 1.00 51.42 485 ASN X CA 1
ATOM 2979 C C . ASN A 1 485 ? 13.179 24.409 40.233 1.00 55.59 485 ASN X C 1
ATOM 2980 O O . ASN A 1 485 ? 13.893 23.595 40.809 1.00 56.66 485 ASN X O 1
ATOM 2985 N N . TYR A 1 486 ? 13.496 24.933 39.051 1.00 50.14 486 TYR X N 1
ATOM 2986 C CA . TYR A 1 486 ? 14.707 24.509 38.350 1.00 55.61 486 TYR X CA 1
ATOM 2987 C C . TYR A 1 486 ? 15.385 25.670 37.675 1.00 57.47 486 TYR X C 1
ATOM 2988 O O . TYR A 1 486 ? 14.710 26.538 37.125 1.00 59.69 486 TYR X O 1
ATOM 2997 N N . ASP A 1 487 ? 16.714 25.678 37.724 1.00 63.49 487 ASP X N 1
ATOM 2998 C CA . ASP A 1 487 ? 17.524 26.487 36.806 1.00 70.72 487 ASP X CA 1
ATOM 2999 C C . ASP A 1 487 ? 18.969 26.691 37.273 1.00 72.98 487 ASP X C 1
ATOM 3000 O O . ASP A 1 487 ? 19.328 26.366 38.414 1.00 65.47 487 ASP X O 1
ATOM 3005 N N . ASP A 1 488 ? 19.802 27.185 36.360 1.00 75.99 488 ASP X N 1
ATOM 3006 C CA . ASP A 1 488 ? 19.402 27.362 34.964 1.00 72.77 488 ASP X CA 1
ATOM 3007 C C . ASP A 1 488 ? 20.059 26.273 34.140 1.00 71.38 488 ASP X C 1
ATOM 3008 O O . ASP A 1 488 ? 20.036 26.293 32.912 1.00 71.21 488 ASP X O 1
ATOM 3013 N N . LYS A 1 489 ? 20.653 25.323 34.847 1.00 68.57 489 LYS X N 1
ATOM 3014 C CA . LYS A 1 489 ? 21.290 24.180 34.231 1.00 68.86 489 LYS X CA 1
ATOM 3015 C C . LYS A 1 489 ? 20.534 22.940 34.656 1.00 67.22 489 LYS X C 1
ATOM 3016 O O . LYS A 1 489 ? 21.120 21.867 34.822 1.00 73.55 489 LYS X O 1
ATOM 3022 N N . GLY A 1 490 ? 19.227 23.101 34.845 1.00 61.94 490 GLY X N 1
ATOM 3023 C CA . GLY A 1 490 ? 18.368 22.000 35.247 1.00 61.41 490 GLY X CA 1
ATOM 3024 C C . GLY A 1 490 ? 18.469 21.652 36.721 1.00 63.43 490 GLY X C 1
ATOM 3025 O O . GLY A 1 490 ? 17.889 20.658 37.176 1.00 58.91 490 GLY X O 1
ATOM 3026 N N . LYS A 1 491 ? 19.205 22.472 37.466 1.00 68.25 491 LYS X N 1
ATOM 3027 C CA . LYS A 1 491 ? 19.376 22.256 38.897 1.00 68.27 491 LYS X CA 1
ATOM 3028 C C . LYS A 1 491 ? 18.083 22.484 39.653 1.00 57.88 491 LYS X C 1
ATOM 3029 O O . LYS A 1 491 ? 17.474 23.551 39.566 1.00 61.80 491 LYS X O 1
ATOM 3035 N N . GLU A 1 492 ? 17.677 21.461 40.390 1.00 53.18 492 GLU X N 1
ATOM 3036 C CA . GLU A 1 492 ? 16.489 21.518 41.228 1.00 61.19 492 GLU X CA 1
ATOM 3037 C C . GLU A 1 492 ? 16.735 22.342 42.490 1.00 58.62 492 GLU X C 1
ATOM 3038 O O . GLU A 1 492 ? 17.331 21.858 43.448 1.00 59.55 492 GLU X O 1
ATOM 3044 N N . VAL A 1 493 ? 16.273 23.588 42.469 1.00 62.51 493 VAL X N 1
ATOM 3045 C CA . VAL A 1 493 ? 16.349 24.493 43.613 1.00 62.49 493 VAL X C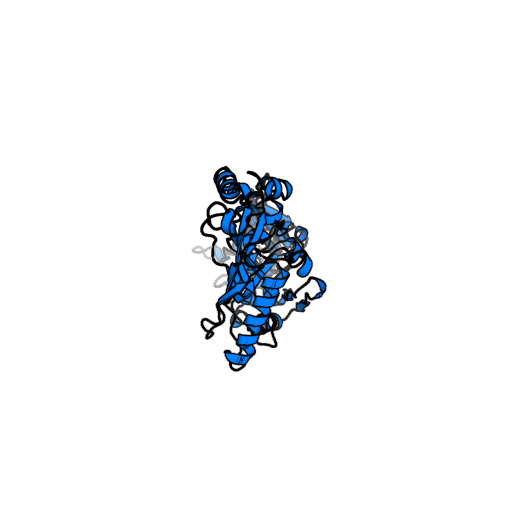A 1
ATOM 3046 C C . VAL A 1 493 ? 15.072 24.431 44.438 1.00 60.48 493 VAL X C 1
ATOM 3047 O O . VAL A 1 493 ? 13.982 24.589 43.899 1.00 63.66 493 VAL X O 1
ATOM 3051 N N . ILE A 1 494 ? 15.200 24.222 45.744 1.00 58.67 494 ILE X N 1
ATOM 3052 C CA . ILE A 1 494 ? 14.026 24.004 46.590 1.00 57.48 494 ILE X CA 1
ATOM 3053 C C . ILE A 1 494 ? 13.714 25.143 47.563 1.00 60.53 494 ILE X C 1
ATOM 3054 O O . ILE A 1 494 ? 14.598 25.642 48.261 1.00 56.84 494 ILE X O 1
ATOM 3059 N N . THR A 1 495 ? 12.443 25.533 47.603 1.00 55.57 495 THR X N 1
ATOM 3060 C CA . THR A 1 495 ? 11.968 26.552 48.526 1.00 58.51 495 THR X CA 1
ATOM 3061 C C . THR A 1 495 ? 11.145 25.922 49.634 1.00 55.39 495 THR X C 1
ATOM 3062 O O . THR A 1 495 ? 10.114 25.309 49.374 1.00 56.89 495 THR X O 1
ATOM 3066 N N . LYS A 1 496 ? 11.592 26.071 50.873 1.00 55.09 496 LYS X N 1
ATOM 3067 C CA . LYS A 1 496 ? 10.820 25.553 51.999 1.00 57.19 496 LYS X CA 1
ATOM 3068 C C . LYS A 1 496 ? 9.647 26.475 52.317 1.00 49.27 496 LYS X C 1
ATOM 3069 O O . LYS A 1 496 ? 9.802 27.693 52.368 1.00 52.45 496 LYS X O 1
ATOM 3075 N N . ARG A 1 497 ? 8.473 25.890 52.524 1.00 50.68 497 ARG X N 1
ATOM 3076 C CA . ARG A 1 497 ? 7.272 26.666 52.812 1.00 52.08 497 ARG X CA 1
ATOM 3077 C C . ARG A 1 497 ? 6.582 26.256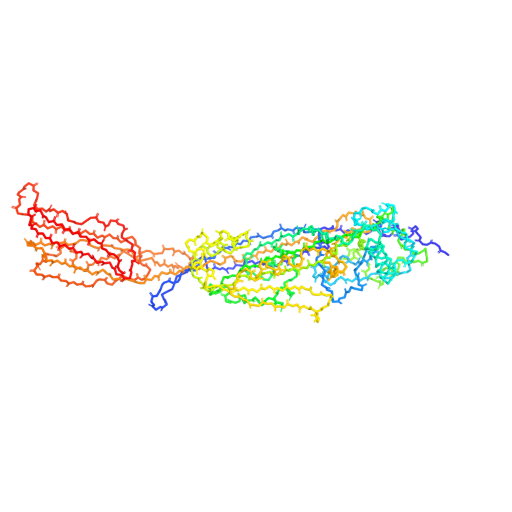 54.097 1.00 50.15 497 ARG X C 1
ATOM 3078 O O . ARG A 1 497 ? 6.762 25.143 54.586 1.00 49.05 497 ARG X O 1
ATOM 3086 N N . ARG A 1 498 ? 5.735 27.158 54.588 1.00 54.92 498 ARG X N 1
ATOM 3087 C CA . ARG A 1 498 ? 5.298 27.185 55.982 1.00 52.35 498 ARG X CA 1
ATOM 3088 C C . ARG A 1 498 ? 4.001 27.997 56.078 1.00 48.69 498 ARG X C 1
ATOM 3089 O O . ARG A 1 498 ? 3.966 29.150 55.661 1.00 48.70 498 ARG X O 1
ATOM 3097 N N . TRP A 1 499 ? 2.927 27.411 56.597 1.00 45.35 499 TRP X N 1
ATOM 3098 C CA . TRP A 1 499 ? 1.741 28.213 56.894 1.00 44.70 499 TRP X CA 1
ATOM 3099 C C . TRP A 1 499 ? 2.099 29.216 57.988 1.00 47.99 499 TRP X C 1
ATOM 3100 O O . TRP A 1 499 ? 2.587 28.826 59.059 1.00 46.78 499 TRP X O 1
ATOM 3111 N N . ASP A 1 500 ? 1.873 30.500 57.725 1.00 43.84 500 ASP X N 1
ATOM 3112 C CA . ASP A 1 500 ? 2.281 31.545 58.673 1.00 47.75 500 ASP X CA 1
ATOM 3113 C C . ASP A 1 500 ? 1.644 31.427 60.072 1.00 43.38 500 ASP X C 1
ATOM 3114 O O . ASP A 1 500 ? 2.159 31.993 61.038 1.00 47.41 500 ASP X O 1
ATOM 3119 N N . ASN A 1 501 ? 0.541 30.689 60.169 1.00 39.07 501 ASN X N 1
ATOM 3120 C CA . ASN A 1 501 ? -0.153 30.475 61.437 1.00 43.92 501 ASN X CA 1
ATOM 3121 C C . ASN A 1 501 ? 0.171 29.127 62.080 1.00 48.77 501 ASN X C 1
ATOM 3122 O O . ASN A 1 501 ? -0.593 28.627 62.913 1.00 44.55 501 ASN X O 1
ATOM 3127 N N . ASN A 1 502 ? 1.298 28.538 61.684 1.00 47.58 502 ASN X N 1
ATOM 3128 C CA . ASN A 1 502 ? 1.774 27.325 62.335 1.00 44.36 502 ASN X CA 1
ATOM 3129 C C . ASN A 1 502 ? 1.930 27.580 63.827 1.00 45.79 502 ASN X C 1
ATOM 3130 O O . ASN A 1 502 ? 2.576 28.552 64.229 1.00 41.28 502 ASN X O 1
ATOM 3135 N N . TRP A 1 503 ? 1.334 26.710 64.634 1.00 42.54 503 TRP X N 1
ATOM 3136 C CA . TRP A 1 503 ? 1.537 26.730 66.079 1.00 47.82 503 TRP X CA 1
ATOM 3137 C C . TRP A 1 503 ? 0.693 27.773 66.804 1.00 47.58 503 TRP X C 1
ATOM 3138 O O . TRP A 1 503 ? 0.722 27.827 68.029 1.00 47.09 503 TRP X O 1
ATOM 3149 N N . TYR A 1 504 ? -0.056 28.586 66.058 1.00 45.77 504 TYR X N 1
ATOM 3150 C CA . TYR A 1 504 ? -1.027 29.506 66.662 1.00 45.69 504 TYR X CA 1
ATOM 3151 C C . TYR A 1 504 ? -2.238 28.714 67.119 1.00 48.03 504 TYR X C 1
ATOM 3152 O O . TYR A 1 504 ? -2.772 27.919 66.353 1.00 44.57 504 TYR X O 1
ATOM 3161 N N . SER A 1 505 ? -2.694 28.947 68.349 1.00 42.91 505 SER X N 1
ATOM 3162 C CA . SER A 1 505 ? -3.884 28.276 68.857 1.00 39.74 505 SER X CA 1
ATOM 3163 C C . SER A 1 505 ? -5.141 28.792 68.172 1.00 41.39 505 SER X C 1
ATOM 3164 O O . SER A 1 505 ? -5.278 29.989 67.952 1.00 48.49 505 SER X O 1
ATOM 3167 N N . LYS A 1 506 ? -6.048 27.878 67.834 1.00 41.12 506 LYS X N 1
ATOM 3168 C CA . LYS A 1 506 ? -7.293 28.205 67.160 1.00 44.06 506 LYS X CA 1
ATOM 3169 C C . LYS A 1 506 ? -8.418 27.569 67.929 1.00 49.45 506 LYS X C 1
ATOM 3170 O O . LYS A 1 506 ? -8.245 26.471 68.462 1.00 45.19 506 LYS X O 1
ATOM 3176 N N . THR A 1 507 ? -9.581 28.222 67.958 1.00 52.72 507 THR X N 1
ATOM 3177 C CA . THR A 1 507 ? -10.747 27.641 68.624 1.00 48.60 507 THR X CA 1
ATOM 3178 C C . THR A 1 507 ? -11.940 27.348 67.713 1.00 50.54 507 THR X C 1
ATOM 3179 O O . THR A 1 507 ? -12.152 28.012 66.705 1.00 54.88 507 THR X O 1
ATOM 3183 N N . SER A 1 508 ? -12.714 26.336 68.085 1.00 54.47 508 SER X N 1
ATOM 3184 C CA . SER A 1 508 ? -13.908 25.954 67.344 1.00 57.53 508 SER X CA 1
ATOM 3185 C C . SER A 1 508 ? -14.979 27.038 67.442 1.00 63.11 508 SER X C 1
ATOM 3186 O O . SER A 1 508 ? -15.159 27.631 68.502 1.00 67.93 508 SER X O 1
ATOM 3189 N N . PRO A 1 509 ? -15.683 27.313 66.328 1.00 69.47 509 PRO X N 1
ATOM 3190 C CA . PRO A 1 509 ? -15.357 26.791 64.994 1.00 63.53 509 PRO X CA 1
ATOM 3191 C C . PRO A 1 509 ? -14.367 27.709 64.280 1.00 60.70 509 PRO X C 1
ATOM 3192 O O . PRO A 1 509 ? -14.327 28.911 64.538 1.00 64.64 509 PRO X O 1
ATOM 3196 N N . PHE A 1 510 ? -13.554 27.132 63.406 1.00 59.07 510 PHE X N 1
ATOM 3197 C CA . PHE A 1 510 ? -12.529 27.884 62.697 1.00 57.76 510 PHE X CA 1
ATOM 3198 C C . PHE A 1 510 ? -12.260 27.217 61.362 1.00 55.58 510 PHE X C 1
ATOM 3199 O O . PHE A 1 510 ? -12.354 25.997 61.246 1.00 57.36 510 PHE X O 1
ATOM 3207 N N . SER A 1 511 ? -11.947 28.026 60.356 1.00 58.53 511 SER X N 1
ATOM 3208 C CA . SER A 1 511 ? -11.716 27.535 59.004 1.00 56.15 511 SER X CA 1
ATOM 3209 C C . SER A 1 511 ? -10.801 28.492 58.280 1.00 60.93 511 SER X C 1
ATOM 3210 O O . SER A 1 511 ? -10.818 29.690 58.554 1.00 60.30 511 SER X O 1
ATOM 3213 N N . THR A 1 512 ? -9.984 27.955 57.378 1.00 59.68 512 THR X N 1
ATOM 3214 C CA . THR A 1 512 ? -9.160 28.769 56.490 1.00 51.84 512 THR X CA 1
ATOM 3215 C C . THR A 1 512 ? -8.850 27.930 55.250 1.00 58.82 512 THR X C 1
ATOM 3216 O O . THR A 1 512 ? -9.181 26.740 55.198 1.00 57.53 512 THR X O 1
ATOM 3220 N N . VAL A 1 513 ? -8.267 28.564 54.239 1.00 56.98 513 VAL X N 1
ATOM 3221 C CA . VAL A 1 513 ? -7.863 27.876 53.018 1.00 60.94 513 VAL X CA 1
ATOM 3222 C C . VAL A 1 513 ? -6.384 28.173 52.773 1.00 61.00 513 VAL X C 1
ATOM 3223 O O . VAL A 1 513 ? -5.962 29.342 52.796 1.00 55.49 513 VAL X O 1
ATOM 3227 N N . ILE A 1 514 ? -5.587 27.123 52.579 1.00 54.71 514 ILE X N 1
ATOM 3228 C CA . ILE A 1 514 ? -4.161 27.325 52.324 1.00 58.61 514 ILE X CA 1
ATOM 3229 C C . ILE A 1 514 ? -3.794 26.882 50.910 1.00 56.35 514 ILE X C 1
ATOM 3230 O O . ILE A 1 514 ? -3.921 25.705 50.569 1.00 55.06 514 ILE X O 1
ATOM 3235 N N . PRO A 1 515 ? -3.361 27.845 50.087 1.00 54.24 515 PRO X N 1
ATOM 3236 C CA . PRO A 1 515 ? -3.024 27.690 48.672 1.00 58.59 515 PRO X CA 1
ATOM 3237 C C . PRO A 1 515 ? -1.660 27.051 48.484 1.00 58.18 515 PRO X C 1
ATOM 3238 O O . PRO A 1 515 ? -0.649 27.624 48.904 1.00 56.99 515 PRO X O 1
ATOM 3242 N N . LEU A 1 516 ? -1.647 25.885 47.843 1.00 55.51 516 LEU X N 1
ATOM 3243 C CA . LEU A 1 516 ? -0.412 25.217 47.458 1.00 55.78 516 LEU X CA 1
ATOM 3244 C C . LEU A 1 516 ? -0.140 25.400 45.970 1.00 59.58 516 LEU X C 1
ATOM 3245 O O . LEU A 1 516 ? -0.969 25.039 45.126 1.00 56.93 516 LEU X O 1
ATOM 3250 N N . GLY A 1 517 ? 1.020 25.963 45.648 1.00 59.06 517 GLY X N 1
ATOM 3251 C CA . GLY A 1 517 ? 1.456 26.032 44.264 1.00 59.81 517 GLY X CA 1
ATOM 3252 C C . GLY A 1 517 ? 1.419 24.656 43.612 1.00 58.89 517 GLY X C 1
ATOM 3253 O O . GLY A 1 517 ? 1.426 23.627 44.301 1.00 56.10 517 GLY X O 1
ATOM 3254 N N . ALA A 1 518 ? 1.370 24.627 42.280 1.00 61.58 518 ALA X N 1
ATOM 3255 C CA . ALA A 1 518 ? 1.330 23.361 41.550 1.00 57.28 518 ALA X CA 1
ATOM 3256 C C . ALA A 1 518 ? 2.700 22.671 41.550 1.00 51.05 518 ALA X C 1
ATOM 3257 O O . ALA A 1 518 ? 2.798 21.454 41.381 1.00 50.97 518 ALA X O 1
ATOM 3259 N N . ASN A 1 519 ? 3.754 23.456 41.745 1.00 50.03 519 ASN X N 1
ATOM 3260 C CA . ASN A 1 519 ? 5.091 22.907 41.917 1.00 52.86 519 ASN X CA 1
ATOM 3261 C C . ASN A 1 519 ? 5.368 22.557 43.376 1.00 52.49 519 ASN X C 1
ATOM 3262 O O . ASN A 1 519 ? 6.506 22.617 43.823 1.00 53.33 519 ASN X O 1
ATOM 3267 N N . SER A 1 520 ? 4.325 22.202 44.117 1.00 49.83 520 SER X N 1
ATOM 3268 C CA . SER A 1 520 ? 4.479 21.888 45.535 1.00 51.77 520 SER X CA 1
ATOM 3269 C C . SER A 1 520 ? 4.744 20.401 45.786 1.00 53.71 520 SER X C 1
ATOM 3270 O O . SER A 1 520 ? 4.087 19.533 45.207 1.00 52.55 520 SER X O 1
ATOM 3273 N N . ARG A 1 521 ? 5.704 20.114 46.663 1.00 52.24 521 ARG X N 1
ATOM 3274 C CA . ARG A 1 521 ? 6.016 18.739 47.045 1.00 53.15 521 ARG X CA 1
ATOM 3275 C C . ARG A 1 521 ? 6.195 18.570 48.556 1.00 53.45 521 ARG X C 1
ATOM 3276 O O . ARG A 1 521 ? 6.428 19.540 49.275 1.00 47.98 521 ARG X O 1
ATOM 3284 N N . ASN A 1 522 ? 6.088 17.333 49.031 1.00 48.21 522 ASN X N 1
ATOM 3285 C CA . ASN A 1 522 ? 6.537 17.021 50.374 1.00 51.34 522 ASN X CA 1
ATOM 3286 C C . ASN A 1 522 ? 5.657 17.757 51.375 1.00 51.09 522 ASN X C 1
ATOM 3287 O O . ASN A 1 522 ? 6.143 18.506 52.217 1.00 48.28 522 ASN X O 1
ATOM 3292 N N . ILE A 1 523 ? 4.353 17.536 51.248 1.00 52.84 523 ILE X N 1
ATOM 3293 C CA . ILE A 1 523 ? 3.337 18.212 52.037 1.00 48.64 523 ILE X CA 1
ATOM 3294 C C . ILE A 1 523 ? 3.116 17.472 53.343 1.00 53.14 523 ILE X C 1
ATOM 3295 O O . ILE A 1 523 ? 2.750 16.297 53.342 1.00 52.73 523 ILE X O 1
ATOM 3300 N N . ARG A 1 524 ? 3.358 18.163 54.452 1.00 48.01 524 ARG X N 1
ATOM 3301 C CA . ARG A 1 524 ? 3.162 17.598 55.782 1.00 50.79 524 ARG X CA 1
ATOM 3302 C C . ARG A 1 524 ? 2.131 18.427 56.515 1.00 45.17 524 ARG X C 1
ATOM 3303 O O . ARG A 1 524 ? 2.165 19.656 56.476 1.00 39.97 524 ARG X O 1
ATOM 3311 N N . ILE A 1 525 ? 1.224 17.731 57.181 1.00 42.91 525 ILE X N 1
ATOM 3312 C CA . ILE A 1 525 ? 0.116 18.329 57.895 1.00 42.53 525 ILE X CA 1
ATOM 3313 C C . ILE A 1 525 ? -0.011 17.646 59.257 1.00 45.56 525 ILE X C 1
ATOM 3314 O O . ILE A 1 525 ? -0.185 16.431 59.338 1.00 42.52 525 ILE X O 1
ATOM 3319 N N . MET A 1 526 ? 0.103 18.430 60.323 1.00 39.50 526 MET X N 1
ATOM 3320 C CA . MET A 1 526 ? -0.074 17.921 61.673 1.00 39.05 526 MET X CA 1
ATOM 3321 C C . MET A 1 526 ? -1.070 18.820 62.419 1.00 42.54 526 MET X C 1
ATOM 3322 O O . MET A 1 526 ? -1.019 20.040 62.314 1.00 40.38 526 MET X O 1
ATOM 3327 N N . ALA A 1 527 ? -2.001 18.211 63.135 1.00 38.48 527 ALA X N 1
ATOM 3328 C CA . ALA A 1 527 ? -2.941 18.961 63.941 1.00 41.41 527 ALA X CA 1
ATOM 3329 C C . ALA A 1 527 ? -2.968 18.319 65.307 1.00 43.80 527 ALA X C 1
ATOM 3330 O O . ALA A 1 527 ? -3.094 17.096 65.415 1.00 38.72 527 ALA X O 1
ATOM 3332 N N . ARG A 1 528 ? -2.830 19.148 66.343 1.00 39.01 528 ARG X N 1
ATOM 3333 C CA . ARG A 1 528 ? -2.807 18.679 67.722 1.00 37.97 528 ARG X CA 1
ATOM 3334 C C . ARG A 1 528 ? -3.753 19.511 68.591 1.00 39.48 528 ARG X C 1
ATOM 3335 O O . ARG A 1 528 ? -4.030 20.664 68.272 1.00 36.77 528 ARG X O 1
ATOM 3343 N N . GLU A 1 529 ? -4.258 18.927 69.673 1.00 32.15 529 GLU X N 1
ATOM 3344 C CA . GLU A 1 529 ? -5.259 19.591 70.494 1.00 32.68 529 GLU X CA 1
ATOM 3345 C C . GLU A 1 529 ? -4.845 19.463 71.945 1.00 39.30 529 GLU X C 1
ATOM 3346 O O . GLU A 1 529 ? -4.326 18.424 72.350 1.00 38.70 529 GLU X O 1
ATOM 3352 N N . CYS A 1 530 ? -5.063 20.512 72.731 1.00 36.85 530 CYS X N 1
ATOM 3353 C CA . CYS A 1 530 ? -4.661 20.474 74.134 1.00 33.04 530 CYS X CA 1
ATOM 3354 C C . CYS A 1 530 ? -5.712 19.760 74.984 1.00 36.79 530 CYS X C 1
ATOM 3355 O O . CYS A 1 530 ? -6.842 20.214 75.127 1.00 35.94 530 CYS X O 1
ATOM 3358 N N . THR A 1 531 ? -5.332 18.620 75.541 1.00 35.05 531 THR X N 1
ATOM 3359 C CA . THR A 1 531 ? -6.280 17.776 76.258 1.00 32.74 531 THR X CA 1
ATOM 3360 C C . THR A 1 531 ? -6.543 18.282 77.664 1.00 34.07 531 THR X C 1
ATOM 3361 O O . THR A 1 531 ? -7.560 17.945 78.255 1.00 42.75 531 THR X O 1
ATOM 3365 N N . GLY A 1 532 ? -5.610 19.059 78.213 1.00 30.86 532 GLY X N 1
ATOM 3366 C CA . GLY A 1 532 ? -5.705 19.516 79.589 1.00 35.41 532 GLY X CA 1
ATOM 3367 C C . GLY A 1 532 ? -5.392 18.412 80.582 1.00 39.70 532 GLY X C 1
ATOM 3368 O O . GLY A 1 532 ? -5.817 18.458 81.738 1.00 38.97 532 GLY X O 1
ATOM 3369 N N . LEU A 1 533 ? -4.661 17.403 80.119 1.00 38.13 533 LEU X N 1
ATOM 3370 C CA . LEU A 1 533 ? -4.286 16.247 80.943 1.00 34.54 533 LEU X CA 1
ATOM 3371 C C . LEU A 1 533 ? -2.780 16.215 81.112 1.00 36.99 533 LEU X C 1
ATOM 3372 O O . LEU A 1 533 ? -2.048 16.058 80.133 1.00 35.71 533 LEU X O 1
ATOM 3377 N N . ALA A 1 534 ? -2.322 16.378 82.352 1.00 31.07 534 ALA X N 1
ATOM 3378 C CA . ALA A 1 534 ? -0.901 16.529 82.643 1.00 33.77 534 ALA X CA 1
ATOM 3379 C C . ALA A 1 534 ? 0.004 15.468 82.009 1.00 34.06 534 ALA X C 1
ATOM 3380 O O . ALA A 1 534 ? 1.160 15.743 81.717 1.00 33.83 534 ALA X O 1
ATOM 3382 N N . TRP A 1 535 ? -0.493 14.254 81.819 1.00 30.17 535 TRP X N 1
ATOM 3383 C CA . TRP A 1 535 ? 0.362 13.216 81.257 1.00 36.83 535 TRP X CA 1
ATOM 3384 C C . TRP A 1 535 ? 0.326 13.156 79.716 1.00 43.25 535 TRP X C 1
ATOM 3385 O O . TRP A 1 535 ? 1.028 12.353 79.106 1.00 34.88 535 TRP X O 1
ATOM 3396 N N . GLU A 1 536 ? -0.507 13.982 79.089 1.00 37.45 536 GLU X N 1
ATOM 3397 C CA . GLU A 1 536 ? -0.480 14.106 77.630 1.00 39.31 536 GLU X CA 1
ATOM 3398 C C . GLU A 1 536 ? -1.102 15.434 77.238 1.00 35.27 536 GLU X C 1
ATOM 3399 O O . GLU A 1 536 ? -2.201 15.467 76.702 1.00 38.22 536 GLU X O 1
ATOM 3405 N N . TRP A 1 537 ? -0.381 16.517 77.495 1.00 33.20 537 TRP X N 1
ATOM 3406 C CA . TRP A 1 537 ? -0.967 17.852 77.446 1.00 33.99 537 TRP X CA 1
ATOM 3407 C C . TRP A 1 537 ? -1.467 18.154 76.049 1.00 36.56 537 TRP X C 1
ATOM 3408 O O . TRP A 1 537 ? -2.588 18.640 75.877 1.00 38.63 537 TRP X O 1
ATOM 3419 N N . TRP A 1 538 ? -0.629 17.829 75.066 1.00 36.73 538 TRP X N 1
ATOM 3420 C CA . TRP A 1 538 ? -0.966 17.899 73.643 1.00 38.59 538 TRP X CA 1
ATOM 3421 C C . TRP A 1 538 ? -1.089 16.531 72.978 1.00 39.16 538 TRP X C 1
ATOM 3422 O O . TRP A 1 538 ? -0.169 15.717 73.052 1.00 38.78 538 TRP X O 1
ATOM 3433 N N . ARG A 1 539 ? -2.213 16.295 72.305 1.00 39.11 539 ARG X N 1
ATOM 3434 C CA . ARG A 1 539 ? -2.390 15.088 71.509 1.00 42.21 539 ARG X CA 1
ATOM 3435 C C . ARG A 1 539 ? -2.514 15.350 70.008 1.00 44.23 539 ARG X C 1
ATOM 3436 O O . ARG A 1 539 ? -3.404 16.086 69.571 1.00 43.84 539 ARG X O 1
ATOM 3444 N N . LYS A 1 540 ? -1.643 14.732 69.208 1.00 41.56 540 LYS X N 1
ATOM 3445 C CA . LYS A 1 540 ? -1.786 14.822 67.756 1.00 39.99 540 LYS X CA 1
ATOM 3446 C C . LYS A 1 540 ? -3.096 14.158 67.346 1.00 43.63 540 LYS X C 1
ATOM 3447 O O . LYS A 1 540 ? -3.461 13.104 67.871 1.00 46.94 540 LYS X O 1
ATOM 3453 N N . VAL A 1 541 ? -3.814 14.791 66.427 1.00 40.10 541 VAL X N 1
ATOM 3454 C CA . VAL A 1 541 ? -5.101 14.286 65.981 1.00 45.79 541 VAL X CA 1
ATOM 3455 C C . VAL A 1 541 ? -4.945 13.956 64.508 1.00 48.25 541 VAL X C 1
ATOM 3456 O O . VAL A 1 541 ? -5.681 13.146 63.956 1.00 51.49 541 VAL X O 1
ATOM 3460 N N . ILE A 1 542 ? -3.974 14.607 63.877 1.00 45.76 542 ILE X N 1
ATOM 3461 C CA . ILE A 1 542 ? -3.616 14.314 62.505 1.00 42.48 542 ILE X CA 1
ATOM 3462 C C . ILE A 1 542 ? -2.112 14.463 62.396 1.00 48.28 542 ILE X C 1
ATOM 3463 O O . ILE A 1 542 ? -1.543 15.435 62.889 1.00 45.21 542 ILE X O 1
ATOM 3468 N N . ASP A 1 543 ? -1.463 13.477 61.785 1.00 49.23 543 ASP X N 1
ATOM 3469 C CA . ASP A 1 543 ? -0.018 13.505 61.608 1.00 49.17 543 ASP X CA 1
ATOM 3470 C C . ASP A 1 543 ? 0.308 12.785 60.303 1.00 59.53 543 ASP X C 1
ATOM 3471 O O . ASP A 1 543 ? 0.686 11.606 60.285 1.00 54.71 543 ASP X O 1
ATOM 3476 N N . GLU A 1 544 ? 0.132 13.539 59.220 1.00 58.24 544 GLU X N 1
ATOM 3477 C CA . GLU A 1 544 ? 0.165 13.068 57.847 1.00 58.07 544 GLU X CA 1
ATOM 3478 C C . GLU A 1 544 ? 0.723 14.244 57.082 1.00 60.25 544 GLU X C 1
ATOM 3479 O O . GLU A 1 544 ? -0.053 15.144 56.776 1.00 64.71 544 GLU X O 1
ATOM 3485 N N . ARG A 1 545 ? 2.018 14.312 56.753 1.00 57.27 545 ARG X N 1
ATOM 3486 C CA . ARG A 1 545 ? 3.081 13.296 56.889 1.00 66.59 545 ARG X CA 1
ATOM 3487 C C . ARG A 1 545 ? 3.682 13.007 55.510 1.00 65.23 545 ARG X C 1
ATOM 3488 O O . ARG A 1 545 ? 4.896 12.839 55.391 1.00 64.82 545 ARG X O 1
ATOM 3496 N N . ASP A 1 546 ? 2.820 12.956 54.489 1.00 62.95 546 ASP X N 1
ATOM 3497 C CA . ASP A 1 546 ? 3.226 12.900 53.081 1.00 57.44 546 ASP X CA 1
ATOM 3498 C C . ASP A 1 546 ? 1.999 13.066 52.165 1.00 66.38 546 ASP X C 1
ATOM 3499 O O . ASP A 1 546 ? 1.652 12.168 51.398 1.00 68.91 546 ASP X O 1
ATOM 3504 N N . VAL A 1 547 ? 1.354 14.227 52.243 1.00 63.18 547 VAL X N 1
ATOM 3505 C CA . VAL A 1 547 ? 0.037 14.443 51.642 1.00 57.89 547 VAL X CA 1
ATOM 3506 C C . VAL A 1 547 ? 0.080 14.619 50.124 1.00 57.28 547 VAL X C 1
ATOM 3507 O O . VAL A 1 547 ? 0.988 15.252 49.595 1.00 57.59 547 VAL X O 1
ATOM 3511 N N . LYS A 1 548 ? -0.914 14.077 49.427 1.00 57.33 548 LYS X N 1
ATOM 3512 C CA . LYS A 1 548 ? -0.954 14.195 47.966 1.00 63.98 548 LYS X CA 1
ATOM 3513 C C . LYS A 1 548 ? -1.596 15.504 47.524 1.00 61.73 548 LYS X C 1
ATOM 3514 O O . LYS A 1 548 ? -2.592 15.947 48.095 1.00 62.05 548 LYS X O 1
ATOM 3520 N N . LEU A 1 549 ? -1.020 16.120 46.502 1.00 60.21 549 LEU X N 1
ATOM 3521 C CA . LEU A 1 549 ? -1.463 17.434 46.059 1.00 57.92 549 LEU X CA 1
ATOM 3522 C C . LEU A 1 549 ? -2.756 17.382 45.224 1.00 65.14 549 LEU X C 1
ATOM 3523 O O . LEU A 1 549 ? -2.739 17.634 44.022 1.00 70.09 549 LEU X O 1
ATOM 3528 N N . SER A 1 550 ? -3.876 17.060 45.866 1.00 64.92 550 SER X N 1
ATOM 3529 C CA . SER A 1 550 ? -5.173 17.067 45.193 1.00 62.84 550 SER X CA 1
ATOM 3530 C C . SER A 1 550 ? -5.672 18.489 44.955 1.00 70.30 550 SER X C 1
ATOM 3531 O O . SER A 1 550 ? -5.054 19.452 45.402 1.00 69.01 550 SER X O 1
ATOM 3534 N N . LYS A 1 551 ? -6.787 18.621 44.241 1.00 73.23 551 LYS X N 1
ATOM 3535 C CA . LYS A 1 551 ? -7.383 19.932 43.996 1.00 73.18 551 LYS X CA 1
ATOM 3536 C C . LYS A 1 551 ? -7.892 20.501 45.310 1.00 69.69 551 LYS X C 1
ATOM 3537 O O . LYS A 1 551 ? -7.923 21.715 45.517 1.00 63.45 551 LYS X O 1
ATOM 3543 N N . GLU A 1 552 ? -8.286 19.595 46.194 1.00 69.86 552 GLU X N 1
ATOM 3544 C CA . GLU A 1 552 ? -8.730 19.957 47.523 1.00 69.45 552 GLU X CA 1
ATOM 3545 C C . GLU A 1 552 ? -8.182 18.980 48.544 1.00 70.06 552 GLU X C 1
ATOM 3546 O O . GLU A 1 552 ? -8.398 17.771 48.441 1.00 72.25 552 GLU X O 1
ATOM 3552 N N . ILE A 1 553 ? -7.462 19.509 49.526 1.00 66.51 553 ILE X N 1
ATOM 3553 C CA . ILE A 1 553 ? -7.061 18.720 50.680 1.00 65.93 553 ILE X CA 1
ATOM 3554 C C . ILE A 1 553 ? -7.865 19.207 51.885 1.00 64.54 553 ILE X C 1
ATOM 3555 O O . ILE A 1 553 ? -7.664 20.315 52.380 1.00 63.04 553 ILE X O 1
ATOM 3560 N N . ASN A 1 554 ? -8.805 18.384 52.329 1.00 66.57 554 ASN X N 1
ATOM 3561 C CA . ASN A 1 554 ? -9.777 18.827 53.316 1.00 66.62 554 ASN X CA 1
ATOM 3562 C C . ASN A 1 554 ? -9.490 18.258 54.701 1.00 67.90 554 ASN X C 1
ATOM 3563 O O . ASN A 1 554 ? -9.969 17.174 55.071 1.00 64.69 554 ASN X O 1
ATOM 3568 N N . VAL A 1 555 ? -8.691 19.008 55.458 1.00 62.51 555 VAL X N 1
ATOM 3569 C CA . VAL A 1 555 ? -8.282 18.600 56.795 1.00 64.58 555 VAL X CA 1
ATOM 3570 C C . VAL A 1 555 ? -9.360 18.950 57.836 1.00 61.59 555 VAL X C 1
ATOM 3571 O O . VAL A 1 555 ? -9.600 20.122 58.148 1.00 57.70 555 VAL X O 1
ATOM 3575 N N . ASN A 1 556 ? -10.006 17.917 58.362 1.00 58.06 556 ASN X N 1
ATOM 3576 C CA . ASN A 1 556 ? -11.133 18.084 59.263 1.00 60.38 556 ASN X CA 1
ATOM 3577 C C . ASN A 1 556 ? -10.886 17.467 60.640 1.00 62.39 556 ASN X C 1
ATOM 3578 O O . ASN A 1 556 ? -10.713 16.255 60.754 1.00 62.87 556 ASN X O 1
ATOM 3583 N N . ILE A 1 557 ? -10.883 18.296 61.682 1.00 58.46 557 ILE X N 1
ATOM 3584 C CA . ILE A 1 557 ? -10.760 17.802 63.055 1.00 55.82 557 ILE X CA 1
ATOM 3585 C C . ILE A 1 557 ? -12.006 18.114 63.903 1.00 53.38 557 ILE X C 1
ATOM 3586 O O . ILE A 1 557 ? -12.599 19.183 63.791 1.00 58.00 557 ILE X O 1
ATOM 3591 N N . SER A 1 558 ? -12.417 17.161 64.732 1.00 59.09 558 SER X N 1
ATOM 3592 C CA . SER A 1 558 ? -13.473 17.407 65.709 1.00 54.77 558 SER X CA 1
ATOM 3593 C C . SER A 1 558 ? -13.372 16.400 66.853 1.00 60.02 558 SER X C 1
ATOM 3594 O O . SER A 1 558 ? -12.321 15.775 67.051 1.00 63.57 558 SER X O 1
ATOM 3597 N N . GLY A 1 559 ? -14.458 16.244 67.603 1.00 55.16 559 GLY X N 1
ATOM 3598 C CA . GLY A 1 559 ? -14.465 15.373 68.765 1.00 55.40 559 GLY X CA 1
ATOM 3599 C C . GLY A 1 559 ? -14.306 16.195 70.031 1.00 53.75 559 GLY X C 1
ATOM 3600 O O . GLY A 1 559 ? -14.472 17.413 69.998 1.00 54.45 559 GLY X O 1
ATOM 3601 N N . SER A 1 560 ? -13.999 15.533 71.144 1.00 54.40 560 SER X N 1
ATOM 3602 C CA . SER A 1 560 ? -13.741 16.229 72.401 1.00 50.86 560 SER X CA 1
ATOM 3603 C C . SER A 1 560 ? -12.260 16.120 72.749 1.00 53.11 560 SER X C 1
ATOM 3604 O O . SER A 1 560 ? -11.517 15.386 72.088 1.00 48.15 560 SER X O 1
ATOM 3607 N N . THR A 1 561 ? -11.824 16.861 73.767 1.00 49.80 561 THR X N 1
ATOM 3608 C CA . THR A 1 561 ? -10.442 16.776 74.201 1.00 44.64 561 THR X CA 1
ATOM 3609 C C . THR A 1 561 ? -10.075 15.317 74.446 1.00 52.12 561 THR X C 1
ATOM 3610 O O . THR A 1 561 ? -9.061 14.826 73.941 1.00 56.63 561 THR X O 1
ATOM 3614 N N . LEU A 1 562 ? -10.911 14.627 75.217 1.00 52.04 562 LEU X N 1
ATOM 3615 C CA . LEU A 1 562 ? -10.568 13.293 75.708 1.00 57.60 562 LEU X CA 1
ATOM 3616 C C . LEU A 1 562 ? -10.312 12.341 74.557 1.00 55.70 562 LEU X C 1
ATOM 3617 O O . LEU A 1 562 ? -9.289 11.646 74.521 1.00 55.83 562 LEU X O 1
ATOM 3622 N N . SER A 1 563 ? -11.226 12.341 73.598 1.00 53.99 563 SER X N 1
ATOM 3623 C CA . SER A 1 563 ? -11.033 11.557 72.395 1.00 55.36 563 SER X CA 1
ATOM 3624 C C . SER A 1 563 ? -11.440 12.347 71.162 1.00 50.16 563 SER X C 1
ATOM 3625 O O . SER A 1 563 ? -12.602 12.331 70.765 1.00 54.19 563 SER X O 1
ATOM 3628 N N . PRO A 1 564 ? -10.472 13.053 70.551 1.00 53.34 564 PRO X N 1
ATOM 3629 C CA . PRO A 1 564 ? -10.725 13.813 69.332 1.00 51.31 564 PRO X CA 1
ATOM 3630 C C . PRO A 1 564 ? -10.545 12.886 68.154 1.00 62.72 564 PRO X C 1
ATOM 3631 O O . PRO A 1 564 ? -10.080 11.756 68.332 1.00 63.42 564 PRO X O 1
ATOM 3635 N N . TYR A 1 565 ? -10.892 13.352 66.962 1.00 62.00 565 TYR X N 1
ATOM 3636 C CA . TYR A 1 565 ? -10.601 12.582 65.765 1.00 64.85 565 TYR X CA 1
ATOM 3637 C C . TYR A 1 565 ? -10.772 13.446 64.530 1.00 60.32 565 TYR X C 1
ATOM 3638 O O . TYR A 1 565 ? -11.663 14.288 64.474 1.00 61.30 565 TYR X O 1
ATOM 3647 N N . GLY A 1 566 ? -9.887 13.246 63.559 1.00 60.23 566 GLY X N 1
ATOM 3648 C CA . GLY A 1 566 ? -9.815 14.102 62.390 1.00 59.50 566 GLY X CA 1
ATOM 3649 C C . GLY A 1 566 ? -9.457 13.319 61.141 1.00 66.74 566 GLY X C 1
ATOM 3650 O O . GLY A 1 566 ? -9.118 12.133 61.213 1.00 63.80 566 GLY X O 1
ATOM 3651 N N . SER A 1 567 ? -9.518 13.981 59.992 1.00 63.05 567 SER X N 1
ATOM 3652 C CA . SER A 1 567 ? -9.393 13.273 58.730 1.00 63.59 567 SER X CA 1
ATOM 3653 C C . SER A 1 567 ? -9.030 14.170 57.559 1.00 67.39 567 SER X C 1
ATOM 3654 O O . SER A 1 567 ? -9.611 15.242 57.368 1.00 68.83 567 SER X O 1
ATOM 3657 N N . ILE A 1 568 ? -8.061 13.716 56.773 1.00 68.00 568 ILE X N 1
ATOM 3658 C CA . ILE A 1 568 ? -7.703 14.384 55.537 1.00 66.88 568 ILE X CA 1
ATOM 3659 C C . ILE A 1 568 ? -8.381 13.643 54.400 1.00 71.48 568 ILE X C 1
ATOM 3660 O O . ILE A 1 568 ? -8.210 12.433 54.250 1.00 70.88 568 ILE X O 1
ATOM 3665 N N . THR A 1 569 ? -9.168 14.361 53.609 1.00 72.32 569 THR X N 1
ATOM 3666 C CA . THR A 1 569 ? -9.758 13.773 52.414 1.00 73.74 569 THR X CA 1
ATOM 3667 C C . THR A 1 569 ? -9.472 14.643 51.209 1.00 69.12 569 THR X C 1
ATOM 3668 O O . THR A 1 569 ? -9.207 15.835 51.341 1.00 68.81 569 THR X O 1
ATOM 3672 N N . TYR A 1 570 ? -9.530 14.028 50.033 1.00 79.08 570 TYR X N 1
ATOM 3673 C CA . TYR A 1 570 ? -9.140 14.689 48.794 1.00 75.48 570 TYR X CA 1
ATOM 3674 C C . TYR A 1 570 ? -10.298 14.715 47.794 1.00 76.35 570 TYR X C 1
ATOM 3675 O O . TYR A 1 570 ? -10.674 13.684 47.239 1.00 75.82 570 TYR X O 1
ATOM 3684 N N . LYS A 1 571 ? -10.867 15.896 47.578 1.00 76.48 571 LYS X N 1
ATOM 3685 C CA . LYS A 1 571 ? -11.920 16.067 46.586 1.00 77.22 571 LYS X CA 1
ATOM 3686 C C . LYS A 1 571 ? -11.358 16.785 45.364 1.00 78.05 571 LYS X C 1
ATOM 3687 O O . LYS A 1 571 ? -10.147 16.981 45.257 1.00 77.59 571 LYS X O 1
#

Nearest PDB structures (foldseek):
  4hsc-assembly1_X  TM=1.002E+00  e=4.655E-99  Streptococcus pyogenes SSI-1
  1pfo-assembly1_A  TM=9.306E-01  e=2.296E-69  Clostridium perfringens
  5dim-assembly1_A  TM=9.397E-01  e=8.962E-69  Clostridium perfringens str. 13
  5aod-assembly1_A  TM=8.833E-01  e=4.368E-57  Streptococcus pneumoniae
  4qqq-assembly1_A  TM=8.567E-01  e=4.801E-56  Streptococcus pneumoniae

Secondary structure (DSSP, 8-state):
---HHHHHHHHHT----TTGGG-EE--------SEEEEE-SSEEEEEEEEEEEEEE--SSEE--SSS-SS-STT-EEE-SHHHHTT-PPB----B--EEEEE--TT--STTEEEESS--HHHHHHHHHHHHHHHHHHTSTTPPEEPEEEEEEEE---HHHHHHHHTS-HHHHHHHH---HHHHHTTS-EEEEEEEEEEEEEEEEPPPSSGGGGB-TT--HHHHHHTT-BTTB-EEEEEEEEEEEEEEEEEEE----TTHHHHHHHHHH-GGGGS-HHHHHHHHTEEEEEEE--SSGGG-EEEEES-HHHHHHHHHTTSEE-TTS--EEEEEEEEETTT-PBP---EEEEEEEEEEEEEE-EEEEEEE--BSEEEEEEEEEEEEE-SSS-EEEEEEE-TTTT--EESSEEEEEEEPTTEEEEEEEEEEE---TT-SEEEEEEEEEE---SEEEEEEEEBSSSEEEEEEE-

Radius of gyration: 33.11 Å; Cα contacts (8 Å, |Δi|>4): 1104; chains: 1; bounding box: 57×58×111 Å

Foldseek 3Di:
DFCLVVQQVVQLPQDADQAVLQADEADDDDDDFQWFWDDDDQWIKIKGKDKDKDKDWDQKAWAAVPPPVQDDAFWKWWSHPCVNLRNTQTQDAFWAKWKKAKDPPDDPPLRIDIQGTDRSVRRVVSVVVSVVCCQVPPCPQDKAFFDKDKFKDKDADQLVVCSRASDHSCVVCVAPNDPNVCVVVQQKIKMKMKIDGFAMKMFIDADPTLSNTHDRPDHVVSVVVSPDHSSIFMKTWGMWTKFKMKMKMKMARDQDPCAVVLVVVLVVDPCSVVDDVSVVRLLRIKMKMWIDDQHPVPIDMDIGSDSVVVVVVVVVRRIDGPVGGIYTTITWIARSSPRHTRIYIRIYMGMDMHMHMFGKAKEKEFDQAQFKKFKWKWKKQWGADDNRDIDIDIDTDPRGPPIDDPGDIDMGIGDRSIFQIWMWMWGQLVDVVPRIDIQDTDDGDDRANYWYWHKYDYSVDIHIDTDHD

B-factor: mean 43.12, std 12.95, range [19.77, 88.89]